Protein 8INJ (pdb70)

Secondary structure (DSSP, 8-state):
-EEEEE--SSHHHHHHHHHHHHHHHHTT-EEEEEEEHHHHHH----GGG--EEEEE--SS---HHHHHTT-HHHHHHHHHHHHHHHHHHHHHHHTTSSSPEEEEEEETT-TTHHHHHHHTT-EEEEEE-S-HHHHHHHHHHHHTS----B--TTS--B-GGGS-B-GGGGGGHHHHHHHHHGGGTTGGG-SEEEESS-GGGSHHHHHHHHTTS--EE--------S-SS---HHHHHHHHTTS-TT-EEEEE-TTT----HHHHHHHHHHHHHTT-EEEEE--GGGGGGS-TTIIIIITTTTEEEES---HHHHHTSTTEEEEEE---HHHHHHHHHHT--EEE---SBTHHHHHHIIIIII--EEE------HHHHHHHHHHHHTSHHHHHHHHHHHHHHHHHHHHHSTTSHHHHHHHHHHHHT-

Nearest PDB structures (foldseek):
  8inj-assembly1_A  TM=1.002E+00  e=2.878E-88  Catharanthus roseus
  8ind-assembly1_A  TM=9.971E-01  e=4.980E-84  Catharanthus roseus
  8inv-assembly1_A  TM=9.982E-01  e=1.248E-83  Catharanthus roseus
  8ina-assembly1_A  TM=9.983E-01  e=8.295E-83  Catharanthus roseus
  8ino-assembly1_A  TM=9.968E-01  e=2.769E-82  Catharanthus roseus

Structure (mmCIF, N/CA/C/O backbone):
data_8INJ
#
_entry.id   8INJ
#
_cell.length_a   45.718
_cell.length_b   52.210
_cell.length_c   201.480
_cell.angle_alpha   90.00
_cell.angle_beta   90.00
_cell.angle_gamma   90.00
#
_symmetry.space_group_name_H-M   'P 21 21 21'
#
loop_
_entity.id
_entity.type
_entity.pdbx_description
1 polymer Glycosyltransferase
2 non-polymer "URIDINE-5'-DIPHOSPHATE"
3 non-polymer DIGITOXIGENIN
4 non-polymer 2-AMINO-2-HYDROXYMETHYL-PROPANE-1,3-DIOL
5 water water
#
loop_
_atom_site.group_PDB
_atom_site.id
_atom_site.type_symbol
_atom_site.label_atom_id
_atom_site.label_alt_id
_atom_site.label_comp_id
_atom_site.label_asym_id
_atom_site.label_entity_id
_atom_site.label_seq_id
_atom_site.pdbx_PDB_ins_code
_atom_site.Cartn_x
_atom_site.Cartn_y
_atom_site.Cartn_z
_atom_site.occupancy
_atom_site.B_iso_or_equiv
_atom_site.auth_seq_id
_atom_site.auth_comp_id
_atom_site.auth_asym_id
_atom_site.auth_atom_id
_atom_site.pdbx_PDB_model_num
ATOM 1 N N . ILE A 1 4 ? -2.891 -1.633 60.124 1.00 39.71 13 ILE A N 1
ATOM 2 C CA . ILE A 1 4 ? -3.638 -0.534 59.523 1.00 37.72 13 ILE A CA 1
ATOM 3 C C . ILE A 1 4 ? -3.070 0.784 60.048 1.00 33.96 13 ILE A C 1
ATOM 4 O O . ILE A 1 4 ? -2.814 0.928 61.238 1.00 36.18 13 ILE A O 1
ATOM 9 N N . HIS A 1 5 ? -2.870 1.744 59.151 1.00 30.06 14 HIS A N 1
ATOM 10 C CA . HIS A 1 5 ? -2.189 2.997 59.455 1.00 29.07 14 HIS A CA 1
ATOM 11 C C . HIS A 1 5 ? -3.205 4.132 59.478 1.00 29.57 14 HIS A C 1
ATOM 12 O O . HIS A 1 5 ? -3.846 4.430 58.463 1.00 25.79 14 HIS A O 1
ATOM 19 N N . ILE A 1 6 ? -3.335 4.773 60.633 1.00 25.51 15 ILE A N 1
ATOM 20 C CA . ILE A 1 6 ? -4.253 5.876 60.853 1.00 24.18 15 ILE A CA 1
ATOM 21 C C . ILE A 1 6 ? -3.441 7.159 60.938 1.00 24.74 15 ILE A C 1
ATOM 22 O O . ILE A 1 6 ? -2.434 7.218 61.656 1.00 26.01 15 ILE A O 1
ATOM 27 N N . LEU A 1 7 ? -3.883 8.183 60.225 1.00 22.09 16 LEU A N 1
ATOM 28 C CA . LEU A 1 7 ? -3.344 9.530 60.338 1.00 23.34 16 LEU A CA 1
ATOM 29 C C . LEU A 1 7 ? -4.286 10.376 61.177 1.00 23.89 16 LEU A C 1
ATOM 30 O O . LEU A 1 7 ? -5.508 10.261 61.059 1.00 24.82 16 LEU A O 1
ATOM 35 N N . ALA A 1 8 ? -3.719 11.242 62.015 1.00 22.80 17 ALA A N 1
ATOM 36 C CA . ALA A 1 8 ? -4.519 12.067 62.906 1.00 22.53 17 ALA A CA 1
ATOM 37 C C . ALA A 1 8 ? -4.047 13.507 62.835 1.00 21.01 17 ALA A C 1
ATOM 38 O O . ALA A 1 8 ? -2.844 13.777 62.944 1.00 23.86 17 ALA A O 1
ATOM 40 N N . PHE A 1 9 ? -4.990 14.430 62.658 1.00 21.15 18 PHE A N 1
ATOM 41 C CA . PHE A 1 9 ? -4.667 15.836 62.419 1.00 20.66 18 PHE A CA 1
ATOM 42 C C . PHE A 1 9 ? -5.555 16.721 63.283 1.00 21.59 18 PHE A C 1
ATOM 43 O O . PHE A 1 9 ? -6.657 17.102 62.883 1.00 21.52 18 PHE A O 1
ATOM 51 N N . PRO A 1 10 ? -5.103 17.054 64.490 1.00 21.10 19 PRO A N 1
ATOM 52 C CA . PRO A 1 10 ? -5.860 17.986 65.332 1.00 22.60 19 PRO A CA 1
ATOM 53 C C . PRO A 1 10 ? -5.659 19.434 64.902 1.00 23.85 19 PRO A C 1
ATOM 54 O O . PRO A 1 10 ? -4.659 19.800 64.281 1.00 24.40 19 PRO A O 1
ATOM 58 N N . PHE A 1 11 ? -6.633 20.271 65.268 1.00 22.27 20 PHE A N 1
ATOM 59 C CA . PHE A 1 11 ? -6.395 21.707 65.227 1.00 23.98 20 PHE A CA 1
ATOM 60 C C . PHE A 1 11 ? -5.238 22.039 66.171 1.00 24.98 20 PHE A C 1
ATOM 61 O O . PHE A 1 11 ? -5.110 21.415 67.229 1.00 25.06 20 PHE A O 1
ATOM 69 N N . PRO A 1 12 ? -4.358 22.987 65.814 1.00 26.96 21 PRO A N 1
ATOM 70 C CA . PRO A 1 12 ? -3.141 23.273 66.617 1.00 25.59 21 PRO A CA 1
ATOM 71 C C . PRO A 1 12 ? -3.414 24.062 67.895 1.00 27.28 21 PRO A C 1
ATOM 72 O O . PRO A 1 12 ? -3.009 25.214 68.071 1.00 27.41 21 PRO A O 1
ATOM 76 N N . ALA A 1 13 ? -4.143 23.431 68.812 1.00 26.35 22 ALA A N 1
ATOM 77 C CA . ALA A 1 13 ? -4.360 23.982 70.146 1.00 25.66 22 ALA A CA 1
ATOM 78 C C . ALA A 1 13 ? -4.516 22.805 71.099 1.00 26.07 22 ALA A C 1
ATOM 79 O O . ALA A 1 13 ? -4.966 21.734 70.692 1.00 24.17 22 ALA A O 1
ATOM 81 N N . LYS A 1 14 ? -4.137 23.001 72.376 1.00 26.68 23 LYS A N 1
ATOM 82 C CA . LYS A 1 14 ? -4.024 21.861 73.291 1.00 26.45 23 LYS A CA 1
ATOM 83 C C . LYS A 1 14 ? -5.360 21.165 73.537 1.00 24.87 23 LYS A C 1
ATOM 84 O O . LYS A 1 14 ? -5.403 19.936 73.681 1.00 24.00 23 LYS A O 1
ATOM 90 N N . GLY A 1 15 ? -6.462 21.919 73.614 1.00 23.60 24 GLY A N 1
ATOM 91 C CA . GLY A 1 15 ? -7.765 21.301 73.796 1.00 24.25 24 GLY A CA 1
ATOM 92 C C . GLY A 1 15 ? -8.269 20.533 72.585 1.00 24.91 24 GLY A C 1
ATOM 93 O O . GLY A 1 15 ? -9.300 19.859 72.672 1.00 23.64 24 GLY A O 1
ATOM 94 N N . HIS A 1 16 ? -7.570 20.627 71.467 1.00 23.93 25 HIS A N 1
ATOM 95 C CA . HIS A 1 16 ? -7.859 19.811 70.299 1.00 23.15 25 HIS A CA 1
ATOM 96 C C . HIS A 1 16 ? -6.851 18.687 70.119 1.00 21.67 25 HIS A C 1
ATOM 97 O O . HIS A 1 16 ? -7.231 17.563 69.778 1.00 23.61 25 HIS A O 1
ATOM 104 N N . ILE A 1 17 ? -5.579 18.965 70.404 1.00 21.78 26 ILE A N 1
ATOM 105 C CA . ILE A 1 17 ? -4.543 17.938 70.364 1.00 22.36 26 ILE A CA 1
ATOM 106 C C . ILE A 1 17 ? -4.813 16.851 71.397 1.00 22.06 26 ILE A C 1
ATOM 107 O O . ILE A 1 17 ? -4.803 15.649 71.088 1.00 22.29 26 ILE A O 1
ATOM 112 N N . ASN A 1 18 ? -5.010 17.238 72.657 1.00 21.38 27 ASN A N 1
ATOM 113 C CA . ASN A 1 18 ? -5.045 16.227 73.702 1.00 22.69 27 ASN A CA 1
ATOM 114 C C . ASN A 1 18 ? -6.141 15.175 73.520 1.00 22.09 27 ASN A C 1
ATOM 115 O O . ASN A 1 18 ? -5.833 13.983 73.613 1.00 22.98 27 ASN A O 1
ATOM 120 N N . PRO A 1 19 ? -7.413 15.528 73.300 1.00 22.64 28 PRO A N 1
ATOM 121 C CA . PRO A 1 19 ? -8.419 14.454 73.181 1.00 23.26 28 PRO A CA 1
ATOM 122 C C . PRO A 1 19 ? -8.179 13.556 71.978 1.00 22.32 28 PRO A C 1
ATOM 123 O O . PRO A 1 19 ? -8.486 12.357 72.034 1.00 22.06 28 PRO A O 1
ATOM 127 N N . LEU A 1 20 ? -7.627 14.099 70.894 1.00 22.57 29 LEU A N 1
ATOM 128 C CA . LEU A 1 20 ? -7.286 13.238 69.757 1.00 22.98 29 LEU A CA 1
ATOM 129 C C . LEU A 1 20 ? -6.087 12.349 70.095 1.00 23.06 29 LEU A C 1
ATOM 130 O O . LEU A 1 20 ? -6.084 11.154 69.774 1.00 24.12 29 LEU A O 1
ATOM 135 N N . LEU A 1 21 ? -5.100 12.889 70.823 1.00 22.93 30 LEU A N 1
ATOM 136 C CA . LEU A 1 21 ? -3.975 12.072 71.273 1.00 24.79 30 LEU A CA 1
ATOM 137 C C . LEU A 1 21 ? -4.467 10.888 72.097 1.00 25.02 30 LEU A C 1
ATOM 138 O O . LEU A 1 21 ? -4.030 9.752 71.896 1.00 24.90 30 LEU A O 1
ATOM 143 N N . HIS A 1 22 ? -5.395 11.139 73.031 1.00 24.51 31 HIS A N 1
ATOM 144 C CA . HIS A 1 22 ? -5.909 10.044 73.857 1.00 25.65 31 HIS A CA 1
ATOM 145 C C . HIS A 1 22 ? -6.615 8.985 73.011 1.00 26.00 31 HIS A C 1
ATOM 146 O O . HIS A 1 22 ? -6.457 7.783 73.260 1.00 25.82 31 HIS A O 1
ATOM 153 N N . LEU A 1 23 ? -7.399 9.411 72.008 1.00 23.86 32 LEU A N 1
ATOM 154 C CA . LEU A 1 23 ? -8.013 8.451 71.090 1.00 25.48 32 LEU A CA 1
ATOM 155 C C . LEU A 1 23 ? -6.956 7.658 70.334 1.00 25.32 32 LEU A C 1
ATOM 156 O O . LEU A 1 23 ? -7.062 6.431 70.204 1.00 25.96 32 LEU A O 1
ATOM 161 N N . CYS A 1 24 ? -5.931 8.348 69.824 1.00 25.34 33 CYS A N 1
ATOM 162 C CA . CYS A 1 24 ? -4.816 7.673 69.163 1.00 26.79 33 CYS A CA 1
ATOM 163 C C . CYS A 1 24 ? -4.148 6.649 70.071 1.00 28.98 33 CYS A C 1
ATOM 164 O O . CYS A 1 24 ? -3.774 5.561 69.616 1.00 27.32 33 CYS A O 1
ATOM 167 N N . ASN A 1 25 ? -3.956 6.989 71.350 1.00 27.63 34 ASN A N 1
ATOM 168 C CA . ASN A 1 25 ? -3.356 6.022 72.274 1.00 29.51 34 ASN A CA 1
ATOM 169 C C . ASN A 1 25 ? -4.244 4.788 72.443 1.00 30.86 34 ASN A C 1
ATOM 170 O O . ASN A 1 25 ? -3.737 3.664 72.556 1.00 31.75 34 ASN A O 1
ATOM 175 N N . ARG A 1 26 ? -5.569 4.975 72.484 1.00 28.04 35 ARG A N 1
ATOM 176 C CA . ARG A 1 26 ? -6.483 3.835 72.535 1.00 29.23 35 ARG A CA 1
ATOM 177 C C . ARG A 1 26 ? -6.362 2.984 71.278 1.00 32.83 35 ARG A C 1
ATOM 178 O O . ARG A 1 26 ? -6.316 1.748 71.343 1.00 32.11 35 ARG A O 1
ATOM 186 N N . LEU A 1 27 ? -6.302 3.637 70.118 1.00 30.12 36 LEU A N 1
ATOM 187 C CA . LEU A 1 27 ? -6.250 2.891 68.866 1.00 31.80 36 LEU A CA 1
ATOM 188 C C . LEU A 1 27 ? -4.926 2.157 68.713 1.00 30.49 36 LEU A C 1
ATOM 189 O O . LEU A 1 27 ? -4.889 1.040 68.180 1.00 33.14 36 LEU A O 1
ATOM 194 N N . ALA A 1 28 ? -3.828 2.768 69.165 1.00 28.97 37 ALA A N 1
ATOM 195 C CA . ALA A 1 28 ? -2.535 2.098 69.090 1.00 31.77 37 ALA A CA 1
ATOM 196 C C . ALA A 1 28 ? -2.518 0.863 69.969 1.00 34.68 37 ALA A C 1
ATOM 197 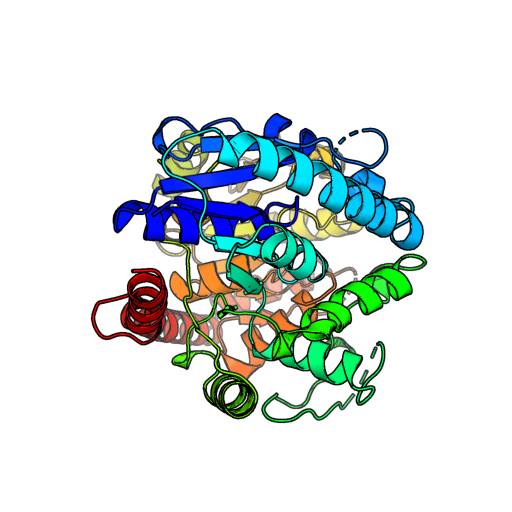O O . ALA A 1 28 ? -1.899 -0.145 69.613 1.00 33.84 37 ALA A O 1
ATOM 199 N N . SER A 1 29 ? -3.212 0.922 71.109 1.00 35.38 38 SER A N 1
ATOM 200 C CA . SER A 1 29 ? -3.320 -0.235 71.995 1.00 36.72 38 SER A CA 1
ATOM 201 C C . SER A 1 29 ? -4.037 -1.396 71.328 1.00 37.48 38 SER A C 1
ATOM 202 O O . SER A 1 29 ? -3.825 -2.552 71.711 1.00 41.56 38 SER A O 1
ATOM 205 N N . LYS A 1 30 ? -4.893 -1.119 70.347 1.00 36.22 39 LYS A N 1
ATOM 206 C CA . LYS A 1 30 ? -5.586 -2.167 69.610 1.00 38.98 39 LYS A CA 1
ATOM 207 C C . LYS A 1 30 ? -4.820 -2.637 68.381 1.00 40.56 39 LYS A C 1
ATOM 208 O O . LYS A 1 30 ? -5.341 -3.468 67.628 1.00 42.98 39 LYS A O 1
ATOM 214 N N . GLY A 1 31 ? -3.607 -2.130 68.157 1.00 37.55 40 GLY A N 1
ATOM 215 C CA . GLY A 1 31 ? -2.759 -2.616 67.081 1.00 37.83 40 GLY A CA 1
ATOM 216 C C . GLY A 1 31 ? -2.593 -1.683 65.897 1.00 36.71 40 GLY A C 1
ATOM 217 O O . GLY A 1 31 ? -1.816 -2.007 64.991 1.00 38.32 40 GLY A O 1
ATOM 218 N N . PHE A 1 32 ? -3.278 -0.545 65.868 1.00 35.18 41 PHE A N 1
ATOM 219 C CA . PHE A 1 32 ? -3.155 0.376 64.745 1.00 33.97 41 PHE A CA 1
ATOM 220 C C . PHE A 1 32 ? -1.835 1.144 64.795 1.00 33.67 41 PHE A C 1
ATOM 221 O O . PHE A 1 32 ? -1.315 1.466 65.864 1.00 31.61 41 PHE A O 1
ATOM 229 N N . LYS A 1 33 ? -1.282 1.440 63.614 1.00 31.71 42 LYS A N 1
ATOM 230 C CA . LYS A 1 33 ? -0.161 2.367 63.516 1.00 29.78 42 LYS A CA 1
ATOM 231 C C . LYS A 1 33 ? -0.716 3.778 63.422 1.00 29.09 42 LYS A C 1
ATOM 232 O O . LYS A 1 33 ? -1.676 4.021 62.687 1.00 29.55 42 LYS A O 1
ATOM 238 N N . ILE A 1 34 ? -0.128 4.706 64.177 1.00 29.10 43 ILE A N 1
ATOM 239 C CA . ILE A 1 34 ? -0.622 6.080 64.246 1.00 28.81 43 ILE A CA 1
ATOM 240 C C . ILE A 1 34 ? 0.480 7.032 63.809 1.00 29.70 43 ILE A C 1
ATOM 241 O O . ILE A 1 34 ? 1.625 6.913 64.262 1.00 30.39 43 ILE A O 1
ATOM 246 N N . THR A 1 35 ? 0.131 7.990 62.950 1.00 25.20 44 THR A N 1
ATOM 247 C CA . THR A 1 35 ? 0.980 9.129 62.640 1.00 26.05 44 THR A CA 1
ATOM 248 C C . THR A 1 35 ? 0.207 10.381 63.017 1.00 28.10 44 THR A C 1
ATOM 249 O O . THR A 1 35 ? -0.911 10.589 62.539 1.00 25.22 44 THR A O 1
ATOM 253 N N . LEU A 1 36 ? 0.773 11.182 63.914 1.00 27.85 45 LEU A N 1
ATOM 254 C CA . LEU A 1 36 ? 0.131 12.402 64.373 1.00 26.50 45 LEU A CA 1
ATOM 255 C C . LEU A 1 36 ? 0.725 13.566 63.589 1.00 29.15 45 LEU A C 1
ATOM 256 O O . LEU A 1 36 ? 1.948 13.717 63.536 1.00 29.84 45 LEU A O 1
ATOM 261 N N . ILE A 1 37 ? -0.131 14.365 62.954 1.00 26.26 46 ILE A N 1
ATOM 262 C CA . ILE A 1 37 ? 0.303 15.501 62.143 1.00 26.62 46 ILE A CA 1
ATOM 263 C C . ILE A 1 37 ? 0.202 16.767 62.989 1.00 27.01 46 ILE A C 1
ATOM 264 O O . ILE A 1 37 ? -0.893 17.140 63.412 1.00 25.92 46 ILE A O 1
ATOM 269 N N . THR A 1 38 ? 1.338 17.442 63.206 1.00 29.96 47 THR A N 1
ATOM 270 C CA . THR A 1 38 ? 1.418 18.641 64.039 1.00 30.21 47 THR A CA 1
ATOM 271 C C . THR A 1 38 ? 2.053 19.792 63.270 1.00 31.50 47 THR A C 1
ATOM 272 O O . THR A 1 38 ? 2.883 19.580 62.381 1.00 33.75 47 THR A O 1
ATOM 276 N N . THR A 1 39 ? 1.682 21.022 63.628 1.00 29.77 48 THR A N 1
ATOM 277 C CA . THR A 1 39 ? 2.381 22.174 63.074 1.00 31.79 48 THR A CA 1
ATOM 278 C C . THR A 1 39 ? 3.760 22.322 63.718 1.00 34.02 48 THR A C 1
ATOM 279 O O . THR A 1 39 ? 4.028 21.796 64.804 1.00 33.92 48 THR A O 1
ATOM 283 N N . VAL A 1 40 ? 4.641 23.053 63.024 1.00 31.63 49 VAL A N 1
ATOM 284 C CA . VAL A 1 40 ? 5.931 23.441 63.599 1.00 36.54 49 VAL A CA 1
ATOM 285 C C . VAL A 1 40 ? 5.734 24.113 64.952 1.00 36.91 49 VAL A C 1
ATOM 286 O O . VAL A 1 40 ? 6.470 23.843 65.907 1.00 35.93 49 VAL A O 1
ATOM 290 N N . SER A 1 41 ? 4.733 24.999 65.051 1.00 34.55 50 SER A N 1
ATOM 291 C CA . SER A 1 41 ? 4.484 25.722 66.295 1.00 36.62 50 SER A CA 1
ATOM 292 C C . SER A 1 41 ? 4.152 24.766 67.433 1.00 35.25 50 SER A C 1
ATOM 293 O O . SER A 1 41 ? 4.667 24.913 68.550 1.00 36.32 50 SER A O 1
ATOM 296 N N . THR A 1 42 ? 3.284 23.785 67.172 1.00 33.59 51 THR A N 1
ATOM 297 C CA . THR A 1 42 ? 2.959 22.785 68.182 1.00 32.52 51 THR A CA 1
ATOM 298 C C . THR A 1 42 ? 4.190 21.976 68.571 1.00 35.15 51 THR A C 1
ATOM 299 O O . THR A 1 42 ? 4.432 21.735 69.761 1.00 32.30 51 THR A O 1
ATOM 303 N N . LEU A 1 43 ? 4.983 21.546 67.579 1.00 32.91 52 LEU A N 1
ATOM 304 C CA . LEU A 1 43 ? 6.135 20.703 67.879 1.00 34.30 52 LEU A CA 1
ATOM 305 C C . LEU A 1 43 ? 7.135 21.416 68.782 1.00 33.69 52 LEU A C 1
ATOM 306 O O . LEU A 1 43 ? 7.839 20.765 69.564 1.00 33.62 52 LEU A O 1
ATOM 311 N N . LYS A 1 44 ? 7.217 22.744 68.690 1.00 32.42 53 LYS A N 1
ATOM 312 C CA . LYS A 1 44 ? 8.131 23.482 69.553 1.00 35.57 53 LYS A CA 1
ATOM 313 C C . LYS A 1 44 ? 7.798 23.289 71.028 1.00 33.84 53 LYS A C 1
ATOM 314 O O . LYS A 1 44 ? 8.696 23.378 71.876 1.00 34.95 53 LYS A O 1
ATOM 320 N N . SER A 1 45 ? 6.526 23.044 71.355 1.00 33.36 54 SER A N 1
ATOM 321 C CA . SER A 1 45 ? 6.097 22.841 72.740 1.00 34.73 54 SER A CA 1
ATOM 322 C C . SER A 1 45 ? 6.149 21.385 73.182 1.00 35.00 54 SER A C 1
ATOM 323 O O . SER A 1 45 ? 5.997 21.111 74.382 1.00 33.32 54 SER A O 1
ATOM 326 N N . VAL A 1 46 ? 6.300 20.451 72.243 1.00 31.16 55 VAL A N 1
ATOM 327 C CA . VAL A 1 46 ? 6.326 19.026 72.554 1.00 31.57 55 VAL A CA 1
ATOM 328 C C . VAL A 1 46 ? 7.650 18.690 73.225 1.00 35.82 55 VAL A C 1
ATOM 329 O O . VAL A 1 46 ? 8.727 18.960 72.679 1.00 35.48 55 VAL A O 1
ATOM 333 N N . LYS A 1 47 ? 7.578 18.102 74.417 1.00 33.37 56 LYS A N 1
ATOM 334 C CA . LYS A 1 47 ? 8.752 17.749 75.205 1.00 35.13 56 LYS A CA 1
ATOM 335 C C . LYS A 1 47 ? 8.937 16.255 75.385 1.00 34.39 56 LYS A C 1
ATOM 336 O O . LYS A 1 47 ? 10.073 15.808 75.545 1.00 34.53 56 LYS A O 1
ATOM 342 N N . THR A 1 48 ? 7.850 15.476 75.374 1.00 35.01 57 THR A N 1
ATOM 343 C CA . THR A 1 48 ? 7.902 14.026 75.546 1.00 39.30 57 THR A CA 1
ATOM 344 C C . THR A 1 48 ? 7.040 13.354 74.485 1.00 37.54 57 THR A C 1
ATOM 345 O O . THR A 1 48 ? 5.845 13.652 74.374 1.00 39.81 57 THR A O 1
ATOM 349 N N . SER A 1 49 ? 7.620 12.418 73.744 1.00 38.27 58 SER A N 1
ATOM 350 C CA . SER A 1 49 ? 6.831 11.708 72.741 1.00 41.75 58 SER A CA 1
ATOM 351 C C . SER A 1 49 ? 7.356 10.298 72.501 1.00 42.43 58 SER A C 1
ATOM 352 O O . SER A 1 49 ? 6.640 9.459 71.945 1.00 44.92 58 SER A O 1
ATOM 355 N N . LYS A 1 50 ? 8.597 10.025 72.913 1.00 41.43 59 LYS A N 1
ATOM 356 C CA . LYS A 1 50 ? 9.209 8.732 72.616 1.00 43.46 59 LYS A CA 1
ATOM 357 C C . LYS A 1 50 ? 8.370 7.568 73.142 1.00 46.61 59 LYS A C 1
ATOM 358 O O . LYS A 1 50 ? 8.191 6.560 72.445 1.00 46.97 59 LYS A O 1
ATOM 364 N N . ALA A 1 51 ? 7.842 7.692 74.363 1.00 43.71 60 ALA A N 1
ATOM 365 C CA . ALA A 1 51 ? 7.104 6.595 74.978 1.00 47.02 60 ALA A CA 1
ATOM 366 C C . ALA A 1 51 ? 5.797 6.294 74.258 1.00 48.11 60 ALA A C 1
ATOM 367 O O . ALA A 1 51 ? 5.274 5.182 74.390 1.00 46.81 60 ALA A O 1
ATOM 369 N N . ASN A 1 52 ? 5.271 7.260 73.500 1.00 45.65 61 ASN A N 1
ATOM 370 C CA . ASN A 1 52 ? 4.002 7.084 72.805 1.00 44.75 61 ASN A CA 1
ATOM 371 C C . ASN A 1 52 ? 4.094 6.030 71.713 1.00 45.30 61 ASN A C 1
ATOM 372 O O . ASN A 1 52 ? 3.094 5.379 71.391 1.00 43.76 61 ASN A O 1
ATOM 377 N N . GLY A 1 53 ? 5.262 5.885 71.095 1.00 43.49 62 GLY A N 1
ATOM 378 C CA . GLY A 1 53 ? 5.370 5.055 69.917 1.00 45.59 62 GLY A CA 1
ATOM 379 C C . GLY A 1 53 ? 4.660 5.593 68.695 1.00 46.02 62 GLY A C 1
ATOM 380 O O . GLY A 1 53 ? 4.770 4.990 67.617 1.00 51.43 62 GLY A O 1
ATOM 381 N N . ILE A 1 54 ? 3.946 6.708 68.814 1.00 45.06 63 ILE A N 1
ATOM 382 C CA . ILE A 1 54 ? 3.288 7.328 67.666 1.00 42.05 63 ILE A CA 1
ATOM 383 C C . ILE A 1 54 ? 4.308 8.125 66.859 1.00 42.02 63 ILE A C 1
ATOM 384 O O . ILE A 1 54 ? 5.159 8.826 67.422 1.00 46.73 63 ILE A O 1
ATOM 389 N N . ASP A 1 55 ? 4.248 8.006 65.534 1.00 37.20 64 ASP A N 1
ATOM 390 C CA . ASP A 1 55 ? 5.058 8.858 64.673 1.00 37.30 64 ASP A CA 1
ATOM 391 C C . ASP A 1 55 ? 4.503 10.276 64.704 1.00 34.85 64 ASP A C 1
ATOM 392 O O . ASP A 1 55 ? 3.289 10.472 64.618 1.00 37.55 64 ASP A O 1
ATOM 397 N N . ILE A 1 56 ? 5.379 11.264 64.849 1.00 33.03 65 ILE A N 1
ATOM 398 C CA . ILE A 1 56 ? 4.991 12.667 64.755 1.00 33.53 65 ILE A CA 1
ATOM 399 C C . ILE A 1 56 ? 5.587 13.235 63.476 1.00 36.61 65 ILE A C 1
ATOM 400 O O . ILE A 1 56 ? 6.807 13.168 63.268 1.00 37.27 65 ILE A O 1
ATOM 405 N N . GLU A 1 57 ? 4.733 13.787 62.613 1.00 34.34 66 GLU A N 1
ATOM 406 C CA . GLU A 1 57 ? 5.164 14.448 61.386 1.00 36.57 66 GLU A CA 1
ATOM 407 C C . GLU A 1 57 ? 4.705 15.893 61.407 1.00 33.73 66 GLU A C 1
ATOM 408 O O . GLU A 1 57 ? 3.533 16.163 61.676 1.00 32.62 66 GLU A O 1
ATOM 414 N N . SER A 1 58 ? 5.613 16.816 61.120 1.00 33.62 67 SER A N 1
ATOM 415 C CA . SER A 1 58 ? 5.275 18.226 61.201 1.00 34.23 67 SER A CA 1
ATOM 416 C C . SER A 1 58 ? 5.035 18.841 59.827 1.00 36.17 67 SER A C 1
ATOM 417 O O . SER A 1 58 ? 5.633 18.445 58.818 1.00 36.98 67 SER A O 1
ATOM 420 N N . ILE A 1 59 ? 4.140 19.817 59.808 1.00 34.28 68 ILE A N 1
ATOM 421 C CA . ILE A 1 59 ? 3.850 20.635 58.632 1.00 34.60 68 ILE A CA 1
ATOM 422 C C . ILE A 1 59 ? 4.128 22.078 59.002 1.00 35.19 68 ILE A C 1
ATOM 423 O O . ILE A 1 59 ? 4.134 22.440 60.197 1.00 36.15 68 ILE A O 1
ATOM 428 N N . PRO A 1 60 ? 4.357 22.945 58.018 1.00 35.25 69 PRO A N 1
ATOM 429 C CA . PRO A 1 60 ? 4.517 24.371 58.318 1.00 36.02 69 PRO A CA 1
ATOM 430 C C . PRO A 1 60 ? 3.298 24.938 59.027 1.00 36.25 69 PRO A C 1
ATOM 431 O O . PRO A 1 60 ? 2.190 24.396 58.972 1.00 36.16 69 PRO A O 1
ATOM 435 N N . ASP A 1 61 ? 3.525 26.040 59.740 1.00 37.34 70 ASP A N 1
ATOM 436 C CA . ASP A 1 61 ? 2.415 26.727 60.386 1.00 38.44 70 ASP A CA 1
ATOM 437 C C . ASP A 1 61 ? 1.421 27.225 59.347 1.00 39.16 70 ASP A C 1
ATOM 438 O O . ASP A 1 61 ? 0.203 27.109 59.530 1.00 36.61 70 ASP A O 1
ATOM 443 N N . GLY A 1 62 ? 1.928 27.760 58.231 1.00 39.66 71 GLY A N 1
ATOM 444 C CA . GLY A 1 62 ? 1.088 28.264 57.173 1.00 39.49 71 GLY A CA 1
ATOM 445 C C . GLY A 1 62 ? 0.621 29.689 57.341 1.00 43.35 71 GLY A C 1
ATOM 446 O O . GLY A 1 62 ? -0.007 30.227 56.421 1.00 44.10 71 GLY A O 1
ATOM 447 N N . ILE A 1 63 ? 0.881 30.306 58.491 1.00 44.36 72 ILE A N 1
ATOM 448 C CA . ILE A 1 63 ? 0.636 31.729 58.712 1.00 46.07 72 ILE A CA 1
ATOM 449 C C . ILE A 1 63 ? 1.937 32.318 59.254 1.00 49.63 72 ILE A C 1
ATOM 450 O O . ILE A 1 63 ? 2.873 31.554 59.539 1.00 48.97 72 ILE A O 1
ATOM 455 N N . PRO A 1 64 ? 2.075 33.642 59.379 1.00 51.01 73 PRO A N 1
ATOM 456 C CA . PRO A 1 64 ? 3.360 34.202 59.830 1.00 55.49 73 PRO A CA 1
ATOM 457 C C . PRO A 1 64 ? 3.742 33.746 61.233 1.00 59.38 73 PRO A C 1
ATOM 458 O O . PRO A 1 64 ? 2.910 33.303 62.030 1.00 53.97 73 PRO A O 1
ATOM 462 N N . GLN A 1 65 ? 5.034 33.871 61.529 1.00 60.44 74 GLN A N 1
ATOM 463 C CA . GLN A 1 65 ? 5.558 33.526 62.848 1.00 62.65 74 GLN A CA 1
ATOM 464 C C . GLN A 1 65 ? 5.553 34.739 63.774 1.00 64.09 74 GLN A C 1
ATOM 465 O O . GLN A 1 65 ? 6.486 35.544 63.756 1.00 70.17 74 GLN A O 1
ATOM 471 N N . GLN A 1 70 ? 3.731 31.529 68.802 1.00 49.06 79 GLN A N 1
ATOM 472 C CA . GLN A 1 70 ? 2.553 30.686 68.966 1.00 51.99 79 GLN A CA 1
ATOM 473 C C . GLN A 1 70 ? 1.564 30.930 67.826 1.00 54.34 79 GLN A C 1
ATOM 474 O O . GLN A 1 70 ? 1.224 32.078 67.519 1.00 54.80 79 GLN A O 1
ATOM 480 N N . ILE A 1 71 ? 1.096 29.849 67.198 1.00 53.97 80 ILE A N 1
ATOM 481 C CA . ILE A 1 71 ? 0.322 30.017 65.974 1.00 49.18 80 ILE A CA 1
ATOM 482 C C . ILE A 1 71 ? -1.067 30.582 66.282 1.00 47.99 80 ILE A C 1
ATOM 483 O O . ILE A 1 71 ? -1.598 31.386 65.505 1.00 44.55 80 ILE A O 1
ATOM 488 N N . ILE A 1 72 ? -1.665 30.234 67.429 1.00 47.29 81 ILE A N 1
ATOM 489 C CA . ILE A 1 72 ? -2.992 30.783 67.690 1.00 44.34 81 ILE A CA 1
ATOM 490 C C . ILE A 1 72 ? -2.916 32.262 68.053 1.00 45.20 81 ILE A C 1
ATOM 491 O O . ILE A 1 72 ? -3.887 32.997 67.845 1.00 45.47 81 ILE A O 1
ATOM 496 N N . THR A 1 73 ? -1.785 32.732 68.575 1.00 49.04 82 THR A N 1
ATOM 497 C CA . THR A 1 73 ? -1.690 34.153 68.888 1.00 48.54 82 THR A CA 1
ATOM 498 C C . THR A 1 73 ? -1.465 34.997 67.643 1.00 45.77 82 THR A C 1
ATOM 499 O O . THR A 1 73 ? -1.837 36.175 67.635 1.00 45.35 82 THR A O 1
ATOM 503 N N . VAL A 1 74 ? -0.889 34.422 66.584 1.00 47.60 83 VAL A N 1
ATOM 504 C CA . VAL A 1 74 ? -0.876 35.130 65.311 1.00 46.39 83 VAL A CA 1
ATOM 505 C C . VAL A 1 74 ? -2.273 35.104 64.704 1.00 43.98 83 VAL A C 1
ATOM 506 O O . VAL A 1 74 ? -2.753 36.107 64.167 1.00 43.46 83 VAL A O 1
ATOM 510 N N . MET A 1 75 ? -2.962 33.964 64.820 1.00 43.95 84 MET A N 1
ATOM 511 C CA . MET A 1 75 ? -4.325 33.844 64.314 1.00 42.71 84 MET A CA 1
ATOM 512 C C . MET A 1 75 ? -5.265 34.854 64.956 1.00 43.33 84 MET A C 1
ATOM 513 O O . MET A 1 75 ? -6.183 35.356 64.294 1.00 41.58 84 MET A O 1
ATOM 518 N N . GLU A 1 76 ? -5.054 35.166 66.240 1.00 42.84 85 GLU A N 1
ATOM 519 C CA . GLU A 1 76 ? -5.915 36.130 66.920 1.00 43.71 85 GLU A CA 1
ATOM 520 C C . GLU A 1 76 ? -5.823 37.516 66.294 1.00 43.63 85 GLU A C 1
ATOM 521 O O . GLU A 1 76 ? -6.776 38.300 66.389 1.00 43.39 85 GLU A O 1
ATOM 523 N N . MET A 1 77 ? -4.700 37.835 65.641 1.00 44.00 86 MET A N 1
ATOM 524 C CA . MET A 1 77 ? -4.525 39.172 65.073 1.00 44.24 86 MET A CA 1
ATOM 525 C C . MET A 1 77 ? -5.526 39.461 63.958 1.00 43.85 86 MET A C 1
ATOM 526 O O . MET A 1 77 ? -5.869 40.627 63.721 1.00 44.7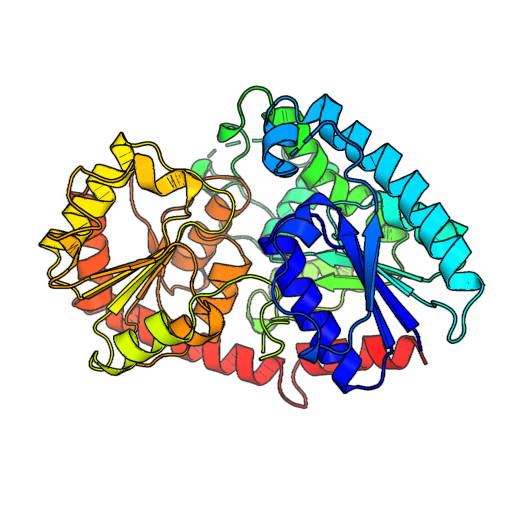4 86 MET A O 1
ATOM 531 N N . ASN A 1 78 ? -5.987 38.426 63.258 1.00 41.86 87 ASN A N 1
ATOM 532 C CA . ASN A 1 78 ? -6.909 38.561 62.135 1.00 41.96 87 ASN A CA 1
ATOM 533 C C . ASN A 1 78 ? -7.448 37.181 61.794 1.00 41.42 87 ASN A C 1
ATOM 534 O O . ASN A 1 78 ? -6.906 36.498 60.917 1.00 37.98 87 ASN A O 1
ATOM 539 N N . MET A 1 79 ? -8.496 36.757 62.501 1.00 38.64 88 MET A N 1
ATOM 540 C CA . MET A 1 79 ? -8.993 35.393 62.350 1.00 39.84 88 MET A CA 1
ATOM 541 C C . MET A 1 79 ? -9.503 35.153 60.933 1.00 38.91 88 MET A C 1
ATOM 542 O O . MET A 1 79 ? -9.231 34.111 60.324 1.00 37.54 88 MET A O 1
ATOM 547 N N . GLU A 1 80 ? -10.243 36.118 60.400 1.00 38.24 89 GLU A N 1
ATOM 548 C CA . GLU A 1 80 ? -10.750 36.051 59.038 1.00 43.08 89 GLU A CA 1
ATOM 549 C C . GLU A 1 80 ? -9.638 35.708 58.046 1.00 41.48 89 GLU A C 1
ATOM 550 O O . GLU A 1 80 ? -9.728 34.715 57.314 1.00 39.90 89 GLU A O 1
ATOM 556 N N . LEU A 1 81 ? -8.555 36.484 58.043 1.00 38.84 90 LEU A N 1
ATOM 557 C CA . LEU A 1 81 ? -7.489 36.233 57.076 1.00 37.61 90 LEU A CA 1
ATOM 558 C C . LEU A 1 81 ? -6.659 35.006 57.448 1.00 36.47 90 LEU A C 1
ATOM 559 O O . LEU A 1 81 ? -6.371 34.158 56.593 1.00 34.02 90 LEU A O 1
ATOM 564 N N . TYR A 1 82 ? -6.256 34.888 58.712 1.00 33.90 91 TYR A N 1
ATOM 565 C CA . TYR A 1 82 ? -5.241 33.897 59.055 1.00 34.45 91 TYR A CA 1
ATOM 566 C C . TYR A 1 82 ? -5.810 32.490 59.195 1.00 32.73 91 TYR A C 1
ATOM 567 O O . TYR A 1 82 ? -5.073 31.512 58.999 1.00 30.64 91 TYR A O 1
ATOM 576 N N . PHE A 1 83 ? -7.105 32.348 59.493 1.00 31.95 92 PHE A N 1
ATOM 577 C CA . PHE A 1 83 ? -7.679 31.007 59.449 1.00 33.76 92 PHE A CA 1
ATOM 578 C C . PHE A 1 83 ? -7.763 30.503 58.011 1.00 31.43 92 PHE A C 1
ATOM 579 O O . PHE A 1 83 ? -7.514 29.324 57.755 1.00 30.46 92 PHE A O 1
ATOM 587 N N . LYS A 1 84 ? -8.118 31.368 57.058 1.00 30.78 93 LYS A N 1
ATOM 588 C CA . LYS A 1 84 ? -8.072 30.932 55.658 1.00 31.76 93 LYS A CA 1
ATOM 589 C C . LYS A 1 84 ? -6.663 30.694 55.141 1.00 31.25 93 LYS A C 1
ATOM 590 O O . LYS A 1 84 ? -6.462 29.808 54.300 1.00 29.65 93 LYS A O 1
ATOM 596 N N . GLN A 1 85 ? -5.683 31.475 55.592 1.00 29.10 94 GLN A N 1
ATOM 597 C CA . GLN A 1 85 ? -4.306 31.161 55.219 1.00 30.07 94 GLN A CA 1
ATOM 598 C C . GLN A 1 85 ? -3.882 29.825 55.814 1.00 30.62 94 GLN A C 1
ATOM 599 O O . GLN A 1 85 ? -3.284 28.984 55.131 1.00 27.68 94 GLN A O 1
ATOM 605 N N . PHE A 1 86 ? -4.192 29.603 57.091 1.00 27.96 95 PHE A N 1
ATOM 606 C CA . PHE A 1 86 ? -3.912 28.306 57.695 1.00 27.18 95 PHE A CA 1
ATOM 607 C C . PHE A 1 86 ? -4.591 27.168 56.932 1.00 27.79 95 PHE A C 1
ATOM 608 O O . PHE A 1 86 ? -3.979 26.120 56.688 1.00 26.96 95 PHE A O 1
ATOM 616 N N . LYS A 1 87 ? -5.846 27.367 56.522 1.00 26.77 96 LYS A N 1
ATOM 617 C CA . LYS A 1 87 ? -6.563 26.352 55.757 1.00 27.44 96 LYS A CA 1
ATOM 618 C C . LYS A 1 87 ? -5.852 26.039 54.438 1.00 26.98 96 LYS A C 1
ATOM 619 O O . LYS A 1 87 ? -5.595 24.872 54.117 1.00 26.04 96 LYS A O 1
ATOM 625 N N . ALA A 1 88 ? -5.538 27.068 53.661 1.00 27.52 97 ALA A N 1
ATOM 626 C CA . ALA A 1 88 ? -4.913 26.826 52.356 1.00 27.01 97 ALA A CA 1
ATOM 627 C C . ALA A 1 88 ? -3.568 26.117 52.521 1.00 28.31 97 ALA A C 1
ATOM 628 O O . ALA A 1 88 ? -3.233 25.191 51.766 1.00 28.46 97 ALA A O 1
ATOM 630 N N . SER A 1 89 ? -2.782 26.536 53.508 1.00 29.43 98 SER A N 1
ATOM 631 C CA . SER A 1 89 ? -1.485 25.909 53.722 1.00 28.64 98 SER A CA 1
ATOM 632 C C . SER A 1 89 ? -1.635 24.485 54.240 1.00 29.15 98 SER A C 1
ATOM 633 O O . SER A 1 89 ? -0.896 23.586 53.812 1.00 28.11 98 SER A O 1
ATOM 636 N N . ALA A 1 90 ? -2.581 24.262 55.165 1.00 26.44 99 ALA A N 1
ATOM 637 C CA . ALA A 1 90 ? -2.823 22.915 55.678 1.00 27.11 99 ALA A CA 1
ATOM 638 C C . ALA A 1 90 ? -3.238 21.967 54.564 1.00 28.83 99 ALA A C 1
ATOM 639 O O . ALA A 1 90 ? -2.798 20.810 54.532 1.00 26.09 99 ALA A O 1
ATOM 641 N N . ILE A 1 91 ? -4.075 22.443 53.634 1.00 27.26 100 ILE A N 1
ATOM 642 C CA . ILE A 1 91 ? -4.503 21.598 52.518 1.00 27.29 100 ILE A CA 1
ATOM 643 C C . ILE A 1 91 ? -3.299 21.207 51.669 1.00 28.27 100 ILE A C 1
ATOM 644 O O . ILE A 1 91 ? -3.115 20.034 51.330 1.00 28.33 100 ILE A O 1
ATOM 649 N N . GLU A 1 92 ? -2.447 22.184 51.337 1.00 27.16 101 GLU A N 1
ATOM 650 C CA . GLU A 1 92 ? -1.275 21.915 50.508 1.00 31.37 101 GLU A CA 1
ATOM 651 C C . GLU A 1 92 ? -0.297 20.990 51.221 1.00 31.09 101 GLU A C 1
ATOM 652 O O . GLU A 1 92 ? 0.186 20.007 50.644 1.00 29.29 101 GLU A O 1
ATOM 658 N N . ASN A 1 93 ? -0.002 21.286 52.489 1.00 29.25 102 ASN A N 1
ATOM 659 C CA . ASN A 1 93 ? 1.066 20.570 53.173 1.00 30.92 102 ASN A CA 1
ATOM 660 C C . ASN A 1 93 ? 0.625 19.215 53.698 1.00 27.80 102 ASN A C 1
ATOM 661 O O . ASN A 1 93 ? 1.455 18.303 53.768 1.00 28.85 102 ASN A O 1
ATOM 666 N N . THR A 1 94 ? -0.645 19.044 54.070 1.00 25.72 103 THR A N 1
ATOM 667 C CA . THR A 1 94 ? -1.082 17.686 54.382 1.00 27.03 103 THR A CA 1
ATOM 668 C C . THR A 1 94 ? -1.144 16.833 53.122 1.00 27.48 103 THR A C 1
ATOM 669 O O . THR A 1 94 ? -0.857 15.634 53.187 1.00 27.61 103 THR A O 1
ATOM 673 N N . THR A 1 95 ? -1.460 17.430 51.967 1.00 25.68 104 THR A N 1
ATOM 674 C CA . THR A 1 95 ? -1.397 16.668 50.721 1.00 28.14 104 THR A CA 1
ATOM 675 C C . THR A 1 95 ? 0.025 16.185 50.462 1.00 27.08 104 THR A C 1
ATOM 676 O O . THR A 1 95 ? 0.254 14.998 50.190 1.00 27.85 104 THR A O 1
ATOM 680 N N . LYS A 1 96 ? 0.996 17.091 50.589 1.00 27.53 105 LYS A N 1
ATOM 681 C CA . LYS A 1 96 ? 2.398 16.739 50.374 1.00 28.73 105 LYS A CA 1
ATOM 682 C C . LYS A 1 96 ? 2.854 15.674 51.361 1.00 28.32 105 LYS A C 1
ATOM 683 O O . LYS A 1 96 ? 3.593 14.753 50.996 1.00 27.33 105 LYS A O 1
ATOM 689 N N . LEU A 1 97 ? 2.436 15.786 52.623 1.00 26.71 106 LEU A N 1
ATOM 690 C CA . LEU A 1 97 ? 2.832 14.780 53.603 1.00 26.46 106 LEU A CA 1
ATOM 691 C C . LEU A 1 97 ? 2.217 13.423 53.275 1.00 27.28 106 LEU A C 1
ATOM 692 O O . LEU A 1 97 ? 2.902 12.394 53.340 1.00 28.25 106 LEU A O 1
ATOM 697 N N . ILE A 1 98 ? 0.933 13.392 52.903 1.00 24.24 107 ILE A N 1
ATOM 698 C CA . ILE A 1 98 ? 0.319 12.102 52.588 1.00 25.30 107 ILE A CA 1
ATOM 699 C C . ILE A 1 98 ? 0.997 11.481 51.371 1.00 27.57 107 ILE A C 1
ATOM 700 O O . ILE A 1 98 ? 1.267 10.274 51.339 1.00 26.76 107 ILE A O 1
ATOM 705 N N . GLN A 1 99 ? 1.275 12.292 50.348 1.00 25.46 108 GLN A N 1
ATOM 706 C CA . GLN A 1 99 ? 2.021 11.790 49.192 1.00 27.79 108 GLN A CA 1
ATOM 707 C C . GLN A 1 99 ? 3.334 11.124 49.606 1.00 30.00 108 GLN A C 1
ATOM 708 O O . GLN A 1 99 ? 3.693 10.071 49.068 1.00 30.99 108 GLN A O 1
ATOM 714 N N . LYS A 1 100 ? 4.054 11.715 50.569 1.00 28.21 109 LYS A N 1
ATOM 715 C CA . LYS A 1 100 ? 5.279 11.111 51.106 1.00 29.53 109 LYS A CA 1
ATOM 716 C C . LYS A 1 100 ? 4.985 9.818 51.867 1.00 28.73 109 LYS A C 1
ATOM 717 O O . LYS A 1 100 ? 5.681 8.807 51.689 1.00 30.18 109 LYS A O 1
ATOM 723 N N . LEU A 1 101 ? 3.959 9.834 52.723 1.00 28.54 110 LEU A N 1
ATOM 724 C CA . LEU A 1 101 ? 3.592 8.639 53.480 1.00 28.06 110 LEU A CA 1
ATOM 725 C C . LEU A 1 101 ? 3.145 7.511 52.561 1.00 28.50 110 LEU A C 1
ATOM 726 O O . LEU A 1 101 ? 3.289 6.332 52.905 1.00 28.59 110 LEU A O 1
ATOM 731 N N . LYS A 1 102 ? 2.639 7.842 51.381 1.00 27.32 111 LYS A N 1
ATOM 732 C CA . LYS A 1 102 ? 2.303 6.793 50.428 1.00 29.41 111 LYS A CA 1
ATOM 733 C C . LYS A 1 102 ? 3.527 6.116 49.795 1.00 28.36 111 LYS A C 1
ATOM 734 O O . LYS A 1 102 ? 3.354 5.202 48.984 1.00 29.44 111 LYS A O 1
ATOM 740 N N . THR A 1 103 ? 4.756 6.509 50.124 1.00 27.96 112 THR A N 1
ATOM 741 C CA . THR A 1 103 ? 5.933 5.770 49.689 1.00 29.90 112 THR A CA 1
ATOM 742 C C . THR A 1 103 ? 6.443 4.820 50.768 1.00 30.03 112 THR A C 1
ATOM 743 O O . THR A 1 103 ? 7.495 4.200 50.588 1.00 31.90 112 THR A O 1
ATOM 747 N N . LYS A 1 104 ? 5.718 4.682 51.866 1.00 30.31 113 LYS A N 1
ATOM 748 C CA . LYS A 1 104 ? 6.147 3.875 52.996 1.00 32.00 113 LYS A CA 1
ATOM 749 C C . LYS A 1 104 ? 5.070 2.867 53.361 1.00 32.46 113 LYS A C 1
ATOM 750 O O . LYS A 1 104 ? 3.875 3.151 53.261 1.00 32.09 113 LYS A O 1
ATOM 756 N N . ASN A 1 105 ? 5.505 1.693 53.815 1.00 32.81 114 ASN A N 1
ATOM 757 C CA . ASN A 1 105 ? 4.612 0.687 54.383 1.00 29.88 114 ASN A CA 1
ATOM 758 C C . ASN A 1 105 ? 4.673 0.728 55.901 1.00 33.42 114 ASN A C 1
ATOM 759 O O . ASN A 1 105 ? 5.768 0.812 56.462 1.00 35.02 114 ASN A O 1
ATOM 764 N N . PRO A 1 106 ? 3.517 0.632 56.583 1.00 28.02 115 PRO A N 1
ATOM 765 C CA . PRO A 1 106 ? 2.183 0.441 55.995 1.00 29.76 115 PRO A CA 1
ATOM 766 C C . PRO A 1 106 ? 1.574 1.728 55.443 1.00 29.69 115 PRO A C 1
ATOM 767 O O . PRO A 1 106 ? 1.792 2.809 55.986 1.00 27.78 115 PRO A O 1
ATOM 771 N N . LEU A 1 107 ? 0.823 1.600 54.354 1.00 29.76 116 LEU A N 1
ATOM 772 C CA . LEU A 1 107 ? 0.209 2.758 53.717 1.00 30.04 116 LEU A CA 1
ATOM 773 C C . LEU A 1 107 ? -0.913 3.329 54.579 1.00 29.81 116 LEU A C 1
ATOM 774 O O . LEU A 1 107 ? -1.673 2.568 55.188 1.00 27.10 116 LEU A O 1
ATOM 779 N N . PRO A 1 108 ? -1.081 4.655 54.608 1.00 28.37 117 PRO A N 1
ATOM 780 C CA . PRO A 1 108 ? -2.192 5.233 55.375 1.00 30.53 117 PRO A CA 1
ATOM 781 C C . PRO A 1 108 ? -3.543 4.831 54.796 1.00 28.56 117 PRO A C 1
ATOM 782 O O . PRO A 1 108 ? -3.705 4.687 53.583 1.00 30.79 117 PRO A O 1
ATOM 786 N N . LYS A 1 109 ? -4.518 4.635 55.688 1.00 27.16 118 LYS A N 1
ATOM 787 C CA . LYS A 1 109 ? -5.847 4.198 55.276 1.00 28.71 118 LYS A CA 1
ATOM 788 C C . LYS A 1 109 ? -6.952 5.161 55.661 1.00 27.57 118 LYS A C 1
ATOM 789 O O . LYS A 1 109 ? -7.972 5.215 54.965 1.00 26.94 118 LYS A O 1
ATOM 795 N N . VAL A 1 110 ? -6.782 5.914 56.745 1.00 23.79 119 VAL A N 1
ATOM 796 C CA . VAL A 1 110 ? -7.820 6.802 57.245 1.00 23.44 119 VAL A CA 1
ATOM 797 C C . VAL A 1 110 ? -7.146 8.036 57.816 1.00 23.35 119 VAL A C 1
ATOM 798 O O . VAL A 1 110 ? -6.042 7.970 58.377 1.00 25.27 119 VAL A O 1
ATOM 802 N N . LEU A 1 111 ? -7.819 9.164 57.679 1.00 23.97 120 LEU A N 1
ATOM 803 C CA . LEU A 1 111 ? -7.399 10.423 58.282 1.00 23.05 120 LEU A CA 1
ATOM 804 C C . LEU A 1 111 ? -8.487 10.856 59.254 1.00 23.34 120 LEU A C 1
ATOM 805 O O . LEU A 1 111 ? -9.625 11.129 58.845 1.00 22.93 120 LEU A O 1
ATOM 810 N N . ILE A 1 112 ? -8.151 10.860 60.548 1.00 21.98 121 ILE A N 1
ATOM 811 C CA . ILE A 1 112 ? -9.006 11.436 61.582 1.00 23.57 121 ILE A CA 1
ATOM 812 C C . ILE A 1 112 ? -8.580 12.883 61.761 1.00 23.43 121 ILE A C 1
ATOM 813 O O . ILE A 1 112 ? -7.425 13.158 62.104 1.00 23.59 121 ILE A O 1
ATOM 818 N N . TYR A 1 113 ? -9.496 13.809 61.510 1.00 22.41 122 TYR A N 1
ATOM 819 C CA . TYR A 1 113 ? -9.160 15.226 61.514 1.00 21.33 122 TYR A CA 1
ATOM 820 C C . TYR A 1 113 ? -10.132 15.966 62.418 1.00 22.30 122 TYR A C 1
ATOM 821 O O . TYR A 1 113 ? -11.280 15.542 62.596 1.00 21.84 122 TYR A O 1
ATOM 830 N N . ASP A 1 114 ? -9.644 17.064 62.998 1.00 22.39 123 ASP A N 1
ATOM 831 C CA . ASP A 1 114 ? -10.474 17.927 63.847 1.00 24.84 123 ASP A CA 1
ATOM 832 C C . ASP A 1 114 ? -11.710 18.418 63.106 1.00 23.44 123 ASP A C 1
ATOM 833 O O . ASP A 1 114 ? -11.608 18.924 61.989 1.00 23.22 123 ASP A O 1
ATOM 838 N N . SER A 1 115 ? -12.881 18.313 63.753 1.00 22.77 124 SER A N 1
ATOM 839 C CA . SER A 1 115 ? -14.127 18.719 63.100 1.00 23.40 124 SER A CA 1
ATOM 840 C C . SER A 1 115 ? -14.113 20.185 62.678 1.00 23.85 124 SER A C 1
ATOM 841 O O . SER A 1 115 ? -14.851 20.554 61.755 1.00 23.55 124 SER A O 1
ATOM 844 N N . SER A 1 116 ? -13.268 21.018 63.302 1.00 22.28 125 SER A N 1
ATOM 845 C CA . SER A 1 116 ? -13.175 22.424 62.921 1.00 23.80 125 SER A CA 1
ATOM 846 C C . SER A 1 116 ? -12.447 22.639 61.592 1.00 25.27 125 SER A C 1
ATOM 847 O O . SER A 1 116 ? -12.398 23.776 61.113 1.00 26.80 125 SER A O 1
ATOM 850 N N . MET A 1 117 ? -11.874 21.594 61.002 1.00 24.62 126 MET A N 1
ATOM 851 C CA . MET A 1 117 ? -11.202 21.675 59.708 1.00 25.85 126 MET A CA 1
ATOM 852 C C . MET A 1 117 ? -11.934 20.767 58.726 1.00 26.17 126 MET A C 1
ATOM 853 O O . MET A 1 117 ? -11.363 19.793 58.214 1.00 25.55 126 MET A O 1
ATOM 858 N N . PRO A 1 118 ? -13.215 21.048 58.449 1.00 25.47 127 PRO A N 1
ATOM 859 C CA . PRO A 1 118 ? -13.993 20.110 57.628 1.00 25.70 127 PRO A CA 1
ATOM 860 C C . PRO A 1 118 ? -13.421 19.941 56.236 1.00 27.37 127 PRO A C 1
ATOM 861 O O . PRO A 1 118 ? -13.617 18.887 55.630 1.00 28.43 127 PRO A O 1
ATOM 865 N N . TRP A 1 119 ? -12.685 20.933 55.742 1.00 27.04 128 TRP A N 1
ATOM 866 C CA . TRP A 1 119 ? -12.098 20.899 54.405 1.00 29.50 128 TRP A CA 1
ATOM 867 C C . TRP A 1 119 ? -10.977 19.876 54.274 1.00 30.01 128 TRP A C 1
ATOM 868 O O . TRP A 1 119 ? -10.509 19.635 53.154 1.00 32.54 128 TRP A O 1
ATOM 879 N N . ILE A 1 120 ? -10.525 19.279 55.380 1.00 26.88 129 ILE A N 1
ATOM 880 C CA . ILE A 1 120 ? -9.562 18.191 55.291 1.00 27.57 129 ILE A CA 1
ATOM 881 C C . ILE A 1 120 ? -10.218 16.934 54.727 1.00 27.91 129 ILE A C 1
ATOM 882 O O . ILE A 1 120 ? -9.523 16.045 54.218 1.00 29.90 129 ILE A O 1
ATOM 887 N N . LEU A 1 121 ? -11.550 16.834 54.800 1.00 25.79 130 LEU A N 1
ATOM 888 C CA . LEU A 1 121 ? -12.229 15.700 54.184 1.00 26.99 130 LEU A CA 1
ATOM 889 C C . LEU A 1 121 ? -11.908 15.610 52.699 1.00 29.03 130 LEU A C 1
ATOM 890 O O . LEU A 1 121 ? -11.725 14.507 52.162 1.00 27.86 130 LEU A O 1
ATOM 895 N N . GLU A 1 122 ? -11.858 16.760 52.015 1.00 29.32 131 GLU A N 1
ATOM 896 C CA . GLU A 1 122 ? -11.535 16.757 50.589 1.00 32.65 131 GLU A CA 1
ATOM 897 C C . GLU A 1 122 ? -10.142 16.191 50.350 1.00 32.65 131 GLU A C 1
ATOM 898 O O . GLU A 1 122 ? -9.917 15.468 49.373 1.00 30.39 131 GLU A O 1
ATOM 904 N N . VAL A 1 123 ? -9.195 16.518 51.231 1.00 29.51 132 VAL A N 1
ATOM 905 C CA . VAL A 1 123 ? -7.836 15.993 51.123 1.00 28.50 132 VAL A CA 1
ATOM 906 C C . VAL A 1 123 ? -7.830 14.480 51.327 1.00 29.85 132 VAL A C 1
ATOM 907 O O . VAL A 1 123 ? -7.214 13.738 50.551 1.00 28.08 132 VAL A O 1
ATOM 911 N N . ALA A 1 124 ? -8.530 13.992 52.356 1.00 25.57 133 ALA A N 1
ATOM 912 C CA . ALA A 1 124 ? -8.589 12.547 52.581 1.00 25.75 133 ALA A CA 1
ATOM 913 C C . ALA A 1 124 ? -9.105 11.822 51.340 1.00 27.49 133 ALA A C 1
ATOM 914 O O . ALA A 1 124 ? -8.471 10.890 50.829 1.00 27.97 133 ALA A O 1
ATOM 916 N N . HIS A 1 125 ? -10.243 12.268 50.822 1.00 27.15 134 HIS A N 1
ATOM 917 C CA . HIS A 1 125 ? -10.861 11.584 49.696 1.00 29.08 134 HIS A CA 1
ATOM 918 C C . HIS A 1 125 ? -10.015 11.705 48.438 1.00 30.43 134 HIS A C 1
ATOM 919 O O . HIS A 1 125 ? -9.903 10.746 47.667 1.00 32.04 134 HIS A O 1
ATOM 926 N N . GLU A 1 126 ? -9.419 12.875 48.205 1.00 29.33 135 GLU A N 1
ATOM 927 C CA . GLU A 1 126 ? -8.548 13.025 47.031 1.00 32.45 135 GLU A CA 1
ATOM 928 C C . GLU A 1 126 ? -7.375 12.053 47.079 1.00 31.85 135 GLU A C 1
ATOM 929 O O . GLU A 1 126 ? -6.912 11.580 46.028 1.00 31.32 135 GLU A O 1
ATOM 935 N N . GLN A 1 127 ? -6.900 11.727 48.284 1.00 29.94 136 GLN A N 1
ATOM 936 C CA . GLN A 1 127 ? -5.792 10.806 48.497 1.00 31.25 136 GLN A CA 1
ATOM 937 C C . GLN A 1 127 ? -6.240 9.360 48.691 1.00 30.49 136 GLN A C 1
ATOM 938 O O . GLN A 1 127 ? -5.402 8.505 49.000 1.00 32.33 136 GLN A O 1
ATOM 944 N N . GLY A 1 128 ? -7.528 9.064 48.522 1.00 30.62 137 GLY A N 1
ATOM 945 C CA . GLY A 1 128 ? -7.991 7.691 48.631 1.00 29.73 137 GLY A CA 1
ATOM 946 C C . GLY A 1 128 ? -8.132 7.173 50.040 1.00 31.11 137 GLY A C 1
ATOM 947 O O . GLY A 1 128 ? -8.198 5.953 50.237 1.00 28.78 137 GLY A O 1
ATOM 948 N N . LEU A 1 129 ? -8.166 8.061 51.029 1.00 27.96 138 LEU A N 1
ATOM 949 C CA . LEU A 1 129 ? -8.306 7.708 52.434 1.00 26.17 138 LEU A CA 1
ATOM 950 C C . LEU A 1 129 ? -9.754 7.871 52.876 1.00 29.11 138 LEU A C 1
ATOM 951 O O . LEU A 1 129 ? -10.520 8.644 52.295 1.00 29.21 138 LEU A O 1
ATOM 956 N N . LEU A 1 130 ? -10.123 7.124 53.915 1.00 25.40 139 LEU A N 1
ATOM 957 C CA . LEU A 1 130 ? -11.374 7.386 54.605 1.00 27.31 139 LEU A CA 1
ATOM 958 C C . LEU A 1 130 ? -11.183 8.621 55.470 1.00 26.04 139 LEU A C 1
ATOM 959 O O . LEU A 1 130 ? -10.072 8.896 55.933 1.00 26.88 139 LEU A O 1
ATOM 964 N N . GLY A 1 131 ? -12.261 9.386 55.662 1.00 25.80 140 GLY A N 1
ATOM 965 C CA . GLY A 1 131 ? -12.179 10.578 56.489 1.00 24.19 140 GLY A CA 1
ATOM 966 C C . GLY A 1 131 ? -13.077 10.495 57.705 1.00 25.06 140 GLY A C 1
ATOM 967 O O . GLY A 1 131 ? -14.266 10.190 57.586 1.00 26.03 140 GLY A O 1
ATOM 968 N N . ALA A 1 132 ? -12.519 10.752 58.884 1.00 22.74 141 ALA A N 1
ATOM 969 C CA . ALA A 1 132 ? -13.282 10.724 60.131 1.00 23.51 141 ALA A CA 1
ATOM 970 C C . ALA A 1 132 ? -13.173 12.087 60.802 1.00 23.21 141 ALA A C 1
ATOM 971 O O . ALA A 1 132 ? -12.068 12.545 61.103 1.00 24.08 141 ALA A O 1
ATOM 973 N N . SER A 1 133 ? -14.316 12.741 61.018 1.00 23.46 142 SER A N 1
ATOM 974 C CA . SER A 1 133 ? -14.346 14.045 61.661 1.00 22.08 142 SER A CA 1
ATOM 975 C C . SER A 1 133 ? -14.451 13.836 63.163 1.00 22.09 142 SER A C 1
ATOM 976 O O . SER A 1 133 ? -15.337 13.107 63.618 1.00 24.12 142 SER A O 1
ATOM 979 N N . PHE A 1 134 ? -13.547 14.458 63.916 1.00 20.17 143 PHE A N 1
ATOM 980 C CA . PHE A 1 134 ? -13.455 14.262 65.368 1.00 21.62 143 PHE A CA 1
ATOM 981 C C . PHE A 1 134 ? -13.928 15.542 66.053 1.00 21.21 143 PHE A C 1
ATOM 982 O O . PHE A 1 134 ? -13.249 16.573 66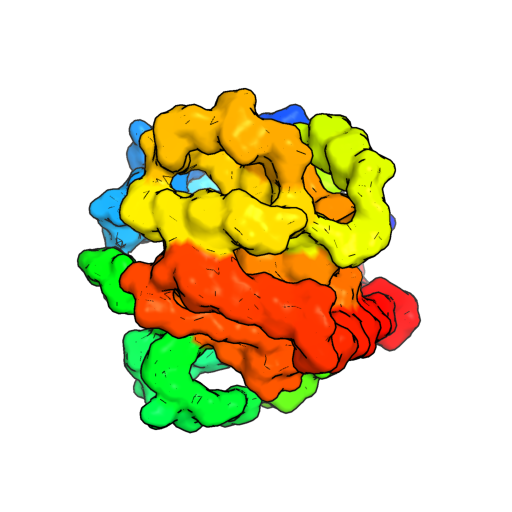.002 1.00 21.03 143 PHE A O 1
ATOM 990 N N . PHE A 1 135 ? -15.107 15.470 66.682 1.00 23.83 144 PHE A N 1
ATOM 991 C CA . PHE A 1 135 ? -15.695 16.602 67.392 1.00 21.87 144 PHE A CA 1
ATOM 992 C C . PHE A 1 135 ? -15.204 16.6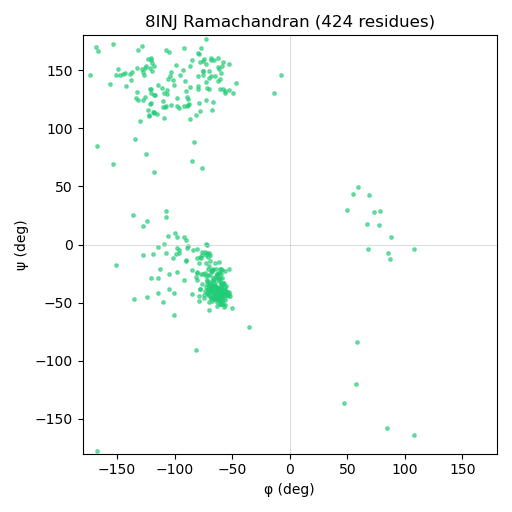12 68.836 1.00 23.86 144 PHE A C 1
ATOM 993 O O . PHE A 1 135 ? -15.333 15.611 69.546 1.00 25.66 144 PHE A O 1
ATOM 1001 N N . THR A 1 136 ? -14.635 17.737 69.249 1.00 23.79 145 THR A N 1
ATOM 1002 C CA . THR A 1 136 ? -14.043 17.901 70.573 1.00 25.69 145 THR A CA 1
ATOM 1003 C C . THR A 1 136 ? -14.965 18.637 71.542 1.00 27.29 145 THR A C 1
ATOM 1004 O O . THR A 1 136 ? -14.518 19.027 72.619 1.00 27.05 145 THR A O 1
ATOM 1008 N N . GLN A 1 137 ? -16.219 18.857 71.176 1.00 27.26 146 GLN A N 1
ATOM 1009 C CA . GLN A 1 137 ? -17.239 19.487 72.005 1.00 28.83 146 GLN A CA 1
ATOM 1010 C C . GLN A 1 137 ? -18.390 18.511 72.192 1.00 28.69 146 GLN A C 1
ATOM 1011 O O . GLN A 1 137 ? -18.527 17.561 71.416 1.00 31.50 146 GLN A O 1
ATOM 1017 N N . PRO A 1 138 ? -19.242 18.706 73.205 1.00 28.65 147 PRO A N 1
ATOM 1018 C CA . PRO A 1 138 ? -20.351 17.768 73.414 1.00 30.73 147 PRO A CA 1
ATOM 1019 C C . PRO A 1 138 ? -21.381 17.874 72.300 1.00 28.42 147 PRO A C 1
ATOM 1020 O O . PRO A 1 138 ? -21.448 18.869 71.569 1.00 28.99 147 PRO A O 1
ATOM 1024 N N . CYS A 1 139 ? -22.169 16.805 72.145 1.00 29.20 148 CYS A N 1
ATOM 1025 C CA . CYS A 1 139 ? -23.236 16.863 71.145 1.00 29.54 148 CYS A CA 1
ATOM 1026 C C . CYS A 1 139 ? -24.219 17.990 71.413 1.00 30.42 148 CYS A C 1
ATOM 1027 O O . CYS A 1 139 ? -24.741 18.576 70.461 1.00 27.27 148 CYS A O 1
ATOM 1030 N N . SER A 1 140 ? -24.474 18.327 72.688 1.00 28.75 149 SER A N 1
ATOM 1031 C CA . SER A 1 140 ? -25.428 19.397 72.977 1.00 27.59 149 SER A CA 1
ATOM 1032 C C . SER A 1 140 ? -24.959 20.725 72.405 1.00 28.83 149 SER A C 1
ATOM 1033 O O . SER A 1 140 ? -25.759 21.479 71.834 1.00 28.19 149 SER A O 1
ATOM 1036 N N . VAL A 1 141 ? -23.665 21.031 72.544 1.00 26.95 150 VAL A N 1
ATOM 1037 C CA . VAL A 1 141 ? -23.146 22.275 71.989 1.00 27.26 150 VAL A CA 1
ATOM 1038 C C . VAL A 1 141 ? -23.032 22.174 70.476 1.00 27.36 150 VAL A C 1
ATOM 1039 O O . VAL A 1 141 ? -23.386 23.111 69.749 1.00 29.22 150 VAL A O 1
ATOM 1043 N N . SER A 1 142 ? -22.528 21.044 69.983 1.00 25.50 151 SER A N 1
ATOM 1044 C CA . SER A 1 142 ? -22.401 20.857 68.538 1.00 29.18 151 SER A CA 1
ATOM 1045 C C . SER A 1 142 ? -23.738 21.044 67.835 1.00 28.83 151 SER A C 1
ATOM 1046 O O . SER A 1 142 ? -23.801 21.615 66.737 1.00 26.37 151 SER A O 1
ATOM 1049 N N . ALA A 1 143 ? -24.824 20.598 68.469 1.00 26.26 152 ALA A N 1
ATOM 1050 C CA . ALA A 1 143 ? -26.155 20.811 67.912 1.00 27.46 152 ALA A CA 1
ATOM 1051 C C . ALA A 1 143 ? -26.420 22.289 67.635 1.00 30.35 152 ALA A C 1
ATOM 1052 O O . ALA A 1 143 ? -27.043 22.630 66.630 1.00 28.98 152 ALA A O 1
ATOM 1054 N N . ILE A 1 144 ? -25.983 23.185 68.532 1.00 27.56 153 ILE A N 1
ATOM 1055 C CA . ILE A 1 144 ? -26.183 24.615 68.294 1.00 28.94 153 ILE A CA 1
ATOM 1056 C C . ILE A 1 144 ? -25.483 25.054 67.009 1.00 30.89 153 ILE A C 1
ATOM 1057 O O . ILE A 1 144 ? -26.025 25.845 66.228 1.00 32.96 153 ILE A O 1
ATOM 1062 N N . TYR A 1 145 ? -24.269 24.556 66.778 1.00 31.13 154 TYR A N 1
ATOM 1063 C CA . TYR A 1 145 ? -23.527 24.938 65.581 1.00 30.85 154 TYR A CA 1
ATOM 1064 C C . TYR A 1 145 ? -24.216 24.442 64.324 1.00 31.86 154 TYR A C 1
ATOM 1065 O O . TYR A 1 145 ? -24.188 25.116 63.291 1.00 33.79 154 TYR A O 1
ATOM 1074 N N . TYR A 1 146 ? -24.833 23.265 64.395 1.00 31.49 155 TYR A N 1
ATOM 1075 C CA . TYR A 1 146 ? -25.621 22.768 63.273 1.00 31.84 155 TYR A CA 1
ATOM 1076 C C . TYR A 1 146 ? -26.800 23.694 62.986 1.00 35.14 155 TYR A C 1
ATOM 1077 O O . TYR A 1 146 ? -27.034 24.081 61.835 1.00 35.46 155 TYR A O 1
ATOM 1086 N N . HIS A 1 147 ? -27.547 24.075 64.034 1.00 33.91 156 HIS A N 1
ATOM 1087 C CA . HIS A 1 147 ? -28.685 24.979 63.859 1.00 36.82 156 HIS A CA 1
ATOM 1088 C C . HIS A 1 147 ? -28.237 26.336 63.333 1.00 37.38 156 HIS A C 1
ATOM 1089 O O . HIS A 1 147 ? -28.989 27.019 62.631 1.00 42.09 156 HIS A O 1
ATOM 1096 N N . MET A 1 148 ? -27.010 26.725 63.663 1.00 36.83 157 MET A N 1
ATOM 1097 C CA . MET A 1 148 ? -26.404 27.949 63.157 1.00 36.96 157 MET A CA 1
ATOM 1098 C C . MET A 1 148 ? -26.179 27.853 61.648 1.00 37.12 157 MET A C 1
ATOM 1099 O O . MET A 1 148 ? -26.516 28.770 60.888 1.00 37.82 157 MET A O 1
ATOM 1104 N N . LEU A 1 149 ? -25.629 26.728 61.199 1.00 36.58 158 LEU A N 1
ATOM 1105 C CA . LEU A 1 149 ? -25.423 26.520 59.768 1.00 37.61 158 LEU A CA 1
ATOM 1106 C C . LEU A 1 149 ? -26.743 26.513 59.006 1.00 40.71 158 LEU A C 1
ATOM 1107 O O . LEU A 1 149 ? -26.845 27.095 57.913 1.00 40.35 158 LEU A O 1
ATOM 1112 N N . GLN A 1 150 ? -27.769 25.863 59.563 1.00 39.97 159 GLN A N 1
ATOM 1113 C CA . GLN A 1 150 ? -29.066 25.812 58.898 1.00 42.47 159 GLN A CA 1
ATOM 1114 C C . GLN A 1 150 ? -29.761 27.170 58.879 1.00 45.95 159 GLN A C 1
ATOM 1115 O O . GLN A 1 150 ? -30.722 27.345 58.120 1.00 47.38 159 GLN A O 1
ATOM 1121 N N . GLY A 1 151 ? -29.290 28.132 59.675 1.00 41.98 160 GLY A N 1
ATOM 1122 C CA . GLY A 1 151 ? -29.892 29.442 59.758 1.00 45.40 160 GLY A CA 1
ATOM 1123 C C . GLY A 1 151 ? -31.003 29.554 60.775 1.00 51.27 160 GLY A C 1
ATOM 1124 O O . GLY A 1 151 ? -31.675 30.596 60.829 1.00 53.12 160 GLY A O 1
ATOM 1125 N N . THR A 1 152 ? -31.226 28.509 61.572 1.00 47.94 161 THR A N 1
ATOM 1126 C CA . THR A 1 152 ? -32.265 28.521 62.593 1.00 51.40 161 THR A CA 1
ATOM 1127 C C . THR A 1 152 ? -31.935 29.488 63.725 1.00 51.37 161 THR A C 1
ATOM 1128 O O . THR A 1 152 ? -32.847 29.973 64.403 1.00 53.30 161 THR A O 1
ATOM 1132 N N . ILE A 1 153 ? -30.656 29.810 63.915 1.00 51.67 162 ILE A N 1
ATOM 1133 C CA . ILE A 1 153 ? -30.227 30.726 64.962 1.00 51.79 162 ILE A CA 1
ATOM 1134 C C . ILE A 1 153 ? -28.956 31.428 64.495 1.00 54.54 162 ILE A C 1
ATOM 1135 O O . ILE A 1 153 ? -28.141 30.858 63.760 1.00 48.25 162 ILE A O 1
ATOM 1140 N N . LYS A 1 154 ? -28.804 32.689 64.901 1.00 51.47 163 LYS A N 1
ATOM 1141 C CA . LYS A 1 154 ? -27.623 33.483 64.585 1.00 56.03 163 LYS A CA 1
ATOM 1142 C C . LYS A 1 154 ? -26.916 33.910 65.865 1.00 57.66 163 LYS A C 1
ATOM 1143 O O . LYS A 1 154 ? -27.529 34.009 66.933 1.00 59.23 163 LYS A O 1
ATOM 1149 N N . LEU A 1 155 ? -25.618 34.182 65.734 1.00 57.23 164 LEU A N 1
ATOM 1150 C CA . LEU A 1 155 ? -24.783 34.633 66.844 1.00 57.07 164 LEU A CA 1
ATOM 1151 C C . LEU A 1 155 ? -24.789 33.615 67.985 1.00 57.94 164 LEU A C 1
ATOM 1152 O O . LEU A 1 155 ? -24.227 32.519 67.861 1.00 53.95 164 LEU A O 1
ATOM 1157 N N . MET A 1 164 ? -34.543 34.432 76.116 1.00 50.71 173 MET A N 1
ATOM 1158 C CA . MET A 1 164 ? -34.692 32.980 76.229 1.00 52.36 173 MET A CA 1
ATOM 1159 C C . MET A 1 164 ? -34.671 32.302 74.851 1.00 51.18 173 MET A C 1
ATOM 1160 O O . MET A 1 164 ? -35.271 32.802 73.893 1.00 52.03 173 MET A O 1
ATOM 1165 N N . VAL A 1 165 ? -33.994 31.157 74.762 1.00 48.01 174 VAL A N 1
ATOM 1166 C CA . VAL A 1 165 ? -33.753 30.469 73.496 1.00 46.75 174 VAL A CA 1
ATOM 1167 C C . VAL A 1 165 ? -34.115 28.998 73.655 1.00 44.87 174 VAL A C 1
ATOM 1168 O O . VAL A 1 165 ? -33.581 28.313 74.539 1.00 41.24 174 VAL A O 1
ATOM 1172 N N . SER A 1 166 ? -35.010 28.514 72.801 1.00 41.62 175 SER A N 1
ATOM 1173 C CA . SER A 1 166 ? -35.402 27.113 72.768 1.00 40.87 175 SER A CA 1
ATOM 1174 C C . SER A 1 166 ? -34.793 26.448 71.544 1.00 38.50 175 SER A C 1
ATOM 1175 O O . SER A 1 166 ? -34.936 26.952 70.424 1.00 38.54 175 SER A O 1
ATOM 1178 N N . LEU A 1 167 ? -34.133 25.317 71.761 1.00 34.51 176 LEU A N 1
ATOM 1179 C CA . LEU A 1 167 ? -33.599 24.483 70.699 1.00 37.83 176 LEU A CA 1
ATOM 1180 C C . LEU A 1 167 ? -33.908 23.028 71.036 1.00 36.88 176 LEU A C 1
ATOM 1181 O O . LEU A 1 167 ? -33.958 22.670 72.218 1.00 36.23 176 LEU A O 1
ATOM 1186 N N . PRO A 1 168 ? -34.114 22.183 70.023 1.00 35.43 177 PRO A N 1
ATOM 1187 C CA . PRO A 1 168 ? -34.542 20.800 70.294 1.00 35.65 177 PRO A CA 1
ATOM 1188 C C . PRO A 1 168 ? -33.570 20.086 71.219 1.00 37.15 177 PRO A C 1
ATOM 1189 O O . PRO A 1 168 ? -32.352 20.143 71.036 1.00 37.10 177 PRO A O 1
ATOM 1193 N N . TYR A 1 169 ? -34.125 19.465 72.263 1.00 37.59 178 TYR A N 1
ATOM 1194 C CA . TYR A 1 169 ? -33.405 18.556 73.149 1.00 36.51 178 TYR A CA 1
ATOM 1195 C C . TYR A 1 169 ? -32.332 19.248 73.985 1.00 37.45 178 TYR A C 1
ATOM 1196 O O . TYR A 1 169 ? -31.459 18.582 74.545 1.00 40.07 178 TYR A O 1
ATOM 1205 N N . LEU A 1 170 ? -32.403 20.571 74.113 1.00 36.85 179 LEU A N 1
ATOM 1206 C CA . LEU A 1 170 ? -31.555 21.347 74.999 1.00 37.55 179 LEU A CA 1
ATOM 1207 C C . LEU A 1 170 ? -32.408 22.088 76.024 1.00 38.57 179 LEU A C 1
ATOM 1208 O O . LEU A 1 170 ? -33.556 22.458 75.739 1.00 36.21 179 LEU A O 1
ATOM 1213 N N . PRO A 1 171 ? -31.882 22.319 77.231 1.00 38.84 180 PRO A N 1
ATOM 1214 C CA . PRO A 1 171 ? -32.627 23.113 78.207 1.00 39.77 180 PRO A CA 1
ATOM 1215 C C . PRO A 1 171 ? -32.837 24.522 77.672 1.00 40.17 180 PRO A C 1
ATOM 1216 O O . PRO A 1 171 ? -32.082 25.002 76.817 1.00 37.24 180 PRO A O 1
ATOM 1220 N N . LEU A 1 172 ? -33.909 25.154 78.138 1.00 40.64 181 LEU A N 1
ATOM 1221 C CA . LEU A 1 172 ? -34.124 26.572 77.884 1.00 41.73 181 LEU A CA 1
ATOM 1222 C C . LEU A 1 172 ? -32.858 27.345 78.220 1.00 41.64 181 LEU A C 1
ATOM 1223 O O . LEU A 1 172 ? -32.272 27.158 79.290 1.00 38.98 181 LEU A O 1
ATOM 1228 N N . LEU A 1 173 ? -32.425 28.195 77.296 1.00 42.44 182 LEU A N 1
ATOM 1229 C CA . LEU A 1 173 ? -31.159 28.902 77.430 1.00 41.40 182 LEU A CA 1
ATOM 1230 C C . LEU A 1 173 ? -31.412 30.391 77.573 1.00 43.69 182 LEU A C 1
ATOM 1231 O O . LEU A 1 173 ? -32.262 30.955 76.878 1.00 45.35 182 LEU A O 1
ATOM 1236 N N . GLU A 1 174 ? -30.683 31.021 78.491 1.00 44.18 183 GLU A N 1
ATOM 1237 C CA . GLU A 1 174 ? -30.612 32.471 78.477 1.00 46.17 183 GLU A CA 1
ATOM 1238 C C . GLU A 1 174 ? -29.630 32.902 77.396 1.00 44.52 183 GLU A C 1
ATOM 1239 O O . GLU A 1 174 ? -28.833 32.101 76.900 1.00 41.96 183 GLU A O 1
ATOM 1245 N N . ILE A 1 175 ? -29.695 34.180 77.023 1.00 46.03 184 ILE A N 1
ATOM 1246 C CA . ILE A 1 175 ? -28.795 34.673 75.982 1.00 45.21 184 ILE A CA 1
ATOM 1247 C C . ILE A 1 175 ? -27.344 34.439 76.385 1.00 43.74 184 ILE A C 1
ATOM 1248 O O . ILE A 1 175 ? -26.522 33.982 75.574 1.00 42.83 184 ILE A O 1
ATOM 1253 N N . LYS A 1 176 ? -27.022 34.690 77.658 1.00 45.46 185 LYS A N 1
ATOM 1254 C CA . LYS A 1 176 ? -25.681 34.463 78.189 1.00 43.60 185 LYS A CA 1
ATOM 1255 C C . LYS A 1 176 ? -25.252 33.007 78.113 1.00 40.62 185 LYS A C 1
ATOM 1256 O O . LYS A 1 176 ? -24.054 32.723 78.250 1.00 38.99 185 LYS A O 1
ATOM 1262 N N . ASP A 1 177 ? -26.181 32.084 77.885 1.00 39.86 186 ASP A N 1
ATOM 1263 C CA . ASP A 1 177 ? -25.857 30.666 77.870 1.00 37.42 186 ASP A CA 1
ATOM 1264 C C . ASP A 1 177 ? -25.470 30.169 76.482 1.00 34.64 186 ASP A C 1
ATOM 1265 O O . ASP A 1 177 ? -24.952 29.059 76.367 1.00 31.06 186 ASP A O 1
ATOM 1270 N N . LEU A 1 178 ? -25.739 30.944 75.434 1.00 34.80 187 LEU A N 1
ATOM 1271 C CA . LEU A 1 178 ? -25.343 30.564 74.085 1.00 35.40 187 LEU A CA 1
ATOM 1272 C C . LEU A 1 178 ? -23.832 30.708 73.925 1.00 34.05 187 LEU A C 1
ATOM 1273 O O . LEU A 1 178 ? -23.202 31.484 74.647 1.00 33.52 187 LEU A O 1
ATOM 1278 N N . PRO A 1 179 ? -23.225 29.963 72.997 1.00 34.54 188 PRO A N 1
ATOM 1279 C CA . PRO A 1 179 ? -21.774 30.082 72.789 1.00 32.83 188 PRO A CA 1
ATOM 1280 C C . PRO A 1 179 ? -21.366 31.532 72.574 1.00 34.77 188 PRO A C 1
ATOM 1281 O O . PRO A 1 179 ? -22.002 32.272 71.819 1.00 35.99 188 PRO A O 1
ATOM 1285 N N . GLY A 1 180 ? -20.318 31.951 73.282 1.00 33.78 189 GLY A N 1
ATOM 1286 C CA . GLY A 1 180 ? -19.899 33.340 73.262 1.00 35.96 189 GLY A CA 1
ATOM 1287 C C . GLY A 1 180 ? -18.947 33.691 72.131 1.00 39.87 189 GLY A C 1
ATOM 1288 O O . GLY A 1 180 ? -17.782 33.287 72.144 1.00 36.95 189 GLY A O 1
ATOM 1289 N N . VAL A 1 181 ? -19.431 34.436 71.139 1.00 42.21 190 VAL A N 1
ATOM 1290 C CA . VAL A 1 181 ? -18.573 34.938 70.073 1.00 42.92 190 VAL A CA 1
ATOM 1291 C C . VAL A 1 181 ? -18.435 36.454 70.104 1.00 44.71 190 VAL A C 1
ATOM 1292 O O . VAL A 1 181 ? -17.442 36.975 69.571 1.00 45.15 190 VAL A O 1
ATOM 1296 N N . GLN A 1 182 ? -19.367 37.177 70.739 1.00 44.31 191 GLN A N 1
ATOM 1297 C CA . GLN A 1 182 ? -19.231 38.626 70.847 1.00 44.66 191 GLN A CA 1
ATOM 1298 C C . GLN A 1 182 ? -17.951 39.012 71.579 1.00 46.01 191 GLN A C 1
ATOM 1299 O O . GLN A 1 182 ? -17.412 40.102 71.360 1.00 46.86 191 GLN A O 1
ATOM 1301 N N . GLN A 1 183 ? -17.441 38.126 72.436 1.00 45.73 192 GLN A N 1
ATOM 1302 C CA . GLN A 1 183 ? -16.190 38.389 73.137 1.00 46.44 192 GLN A CA 1
ATOM 1303 C C . GLN A 1 183 ? -15.020 38.582 72.181 1.00 46.62 192 GLN A C 1
ATOM 1304 O O . GLN A 1 183 ? -14.016 39.193 72.561 1.00 48.22 192 GLN A O 1
ATOM 1310 N N . PHE A 1 184 ? -15.136 38.091 70.950 1.00 45.47 193 PHE A N 1
ATOM 1311 C CA . PHE A 1 184 ? -14.030 38.093 69.999 1.00 47.17 193 PHE A CA 1
ATOM 1312 C C . PHE A 1 184 ? -13.955 39.356 69.148 1.00 50.97 193 PHE A C 1
ATOM 1313 O O . PHE A 1 184 ? -13.021 39.483 68.345 1.00 52.34 193 PHE A O 1
ATOM 1321 N N . GLU A 1 185 ? -14.907 40.281 69.298 1.00 50.17 194 GLU A N 1
ATOM 1322 C CA . GLU A 1 185 ? -14.876 41.609 68.667 1.00 49.50 194 GLU A CA 1
ATOM 1323 C C . GLU A 1 185 ? -14.766 41.454 67.154 1.00 50.26 194 GLU A C 1
ATOM 1324 O O . GLU A 1 185 ? -15.677 40.867 66.541 1.00 52.23 194 GLU A O 1
ATOM 1330 N N . ASP A 1 186 ? -13.715 41.968 66.507 1.00 51.18 195 ASP A N 1
ATOM 1331 C CA . ASP A 1 186 ? -13.655 41.926 65.053 1.00 51.50 195 ASP A CA 1
ATOM 1332 C C . ASP A 1 186 ? -13.500 40.500 64.525 1.00 49.08 195 ASP A C 1
ATOM 1333 O O . ASP A 1 186 ? -13.857 40.241 63.371 1.00 47.81 195 ASP A O 1
ATOM 1338 N N . ASN A 1 187 ? -13.005 39.573 65.346 1.00 46.72 196 ASN A N 1
ATOM 1339 C CA . ASN A 1 187 ? -12.941 38.163 64.975 1.00 44.05 196 ASN A CA 1
ATOM 1340 C C . ASN A 1 187 ? -14.266 37.428 65.144 1.00 44.89 196 ASN A C 1
ATOM 1341 O O . ASN A 1 187 ? -14.335 36.243 64.804 1.00 43.00 196 ASN A O 1
ATOM 1346 N N . SER A 1 188 ? -15.308 38.082 65.663 1.00 46.30 197 SER A N 1
ATOM 1347 C CA . SER A 1 188 ? -16.528 37.362 66.021 1.00 45.11 197 SER A CA 1
ATOM 1348 C C . SER A 1 188 ? -17.181 36.713 64.805 1.00 44.85 197 SER A C 1
ATOM 1349 O O . SER A 1 188 ? -17.613 35.556 64.870 1.00 43.36 197 SER A O 1
ATOM 1352 N N . GLU A 1 189 ? -17.259 37.432 63.684 1.00 46.32 198 GLU A N 1
ATOM 1353 C CA . GLU A 1 189 ? -17.868 36.849 62.491 1.00 44.82 198 GLU A CA 1
ATOM 1354 C C . GLU A 1 189 ? -17.084 35.636 61.998 1.00 41.83 198 GLU A C 1
ATOM 1355 O O . GLU A 1 189 ? -17.676 34.614 61.632 1.00 41.14 198 GLU A O 1
ATOM 1361 N N . ALA A 1 190 ? -15.752 35.728 61.979 1.00 42.52 199 ALA A N 1
ATOM 1362 C CA . ALA A 1 190 ? -14.941 34.611 61.495 1.00 40.94 199 ALA A CA 1
ATOM 1363 C C . ALA A 1 190 ? -15.083 33.396 62.399 1.00 39.91 199 ALA A C 1
ATOM 1364 O O . ALA A 1 190 ? -15.097 32.251 61.925 1.00 37.37 199 ALA A O 1
ATOM 1366 N N . VAL A 1 191 ? -15.186 33.620 63.710 1.00 37.70 200 VAL A N 1
ATOM 1367 C CA . VAL A 1 191 ? -15.271 32.488 64.625 1.00 38.59 200 VAL A CA 1
ATOM 1368 C C . VAL A 1 191 ? -16.635 31.816 64.507 1.00 35.06 200 VAL A C 1
ATOM 1369 O O . VAL A 1 191 ? -16.733 30.585 64.502 1.00 35.05 200 VAL A O 1
ATOM 1373 N N . ALA A 1 192 ? -17.709 32.605 64.404 1.00 36.52 201 ALA A N 1
ATOM 1374 C CA . ALA A 1 192 ? -19.033 32.010 64.239 1.00 37.05 201 ALA A CA 1
ATOM 1375 C C . ALA A 1 192 ? -19.112 31.180 62.961 1.00 38.90 201 ALA A C 1
ATOM 1376 O O . ALA A 1 192 ? -19.734 30.110 62.940 1.00 37.23 201 ALA A O 1
ATOM 1378 N N . GLU A 1 193 ? -18.502 31.671 61.880 1.00 36.83 202 GLU A N 1
ATOM 1379 C CA . GLU A 1 193 ? -18.479 30.923 60.627 1.00 39.03 202 GLU A CA 1
ATOM 1380 C C . GLU A 1 193 ? -17.744 29.600 60.784 1.00 35.90 202 GLU A C 1
ATOM 1381 O O . GLU A 1 193 ? -18.206 28.557 60.304 1.00 37.75 202 GLU A O 1
ATOM 1387 N N . LEU A 1 194 ? -16.577 29.634 61.427 1.00 34.92 203 LEU A N 1
ATOM 1388 C CA . LEU A 1 194 ? -15.799 28.424 61.663 1.00 33.81 203 LEU A CA 1
ATOM 1389 C C . LEU A 1 194 ? -16.621 27.380 62.414 1.00 34.90 203 LEU A C 1
ATOM 1390 O O . LEU A 1 194 ? -16.583 26.184 62.090 1.00 29.21 203 LEU A O 1
ATOM 1395 N N . LEU A 1 195 ? -17.367 27.813 63.432 1.00 33.27 204 LEU A N 1
ATOM 1396 C CA . LEU A 1 195 ? -18.103 26.848 64.241 1.00 30.90 204 LEU A CA 1
ATOM 1397 C C . LEU A 1 195 ? -19.228 26.208 63.437 1.00 29.65 204 LEU A C 1
ATOM 1398 O O . LEU A 1 195 ? -19.396 24.982 63.453 1.00 28.19 204 LEU A O 1
ATOM 1403 N N . ALA A 1 196 ? -20.001 27.019 62.707 1.00 31.62 205 ALA A N 1
ATOM 1404 C CA . ALA A 1 196 ? -21.113 26.469 61.942 1.00 31.55 205 ALA A CA 1
ATOM 1405 C C . ALA A 1 196 ? -20.616 25.580 60.808 1.00 32.15 205 ALA A C 1
ATOM 1406 O O . ALA A 1 196 ? -21.291 24.616 60.428 1.00 31.96 205 ALA A O 1
ATOM 1408 N N . ASP A 1 197 ? -19.424 25.857 60.294 1.00 31.12 206 ASP A N 1
ATOM 1409 C CA . ASP A 1 197 ? -18.938 25.092 59.150 1.00 32.54 206 ASP A CA 1
ATOM 1410 C C . ASP A 1 197 ? -18.535 23.670 59.526 1.00 31.26 206 ASP A C 1
ATOM 1411 O O . ASP A 1 197 ? -18.290 22.851 58.631 1.00 29.08 206 ASP A O 1
ATOM 1416 N N . GLN A 1 198 ? -18.481 23.339 60.823 1.00 28.63 207 GLN A N 1
ATOM 1417 C CA . GLN A 1 198 ? -18.222 21.958 61.212 1.00 26.41 207 GLN A CA 1
ATOM 1418 C C . GLN A 1 198 ? -19.230 20.983 60.608 1.00 28.30 207 GLN A C 1
ATOM 1419 O O . GLN A 1 198 ? -18.927 19.792 60.479 1.00 27.43 207 GLN A O 1
ATOM 1425 N N . PHE A 1 199 ? -20.418 21.455 60.224 1.00 27.78 208 PHE A N 1
ATOM 1426 C CA . PHE A 1 199 ? -21.469 20.595 59.695 1.00 28.80 208 PHE A CA 1
ATOM 1427 C C . PHE A 1 199 ? -21.634 20.745 58.188 1.00 32.33 208 PHE A C 1
ATOM 1428 O O . PHE A 1 199 ? -22.554 20.154 57.603 1.00 30.54 208 PHE A O 1
ATOM 1436 N N . SER A 1 200 ? -20.737 21.491 57.548 1.00 29.30 209 SER A N 1
ATOM 1437 C CA . SER A 1 200 ? -20.922 21.881 56.153 1.00 32.25 209 SER A CA 1
ATOM 1438 C C . SER A 1 200 ? -20.834 20.705 55.181 1.00 34.88 209 SER A C 1
ATOM 1439 O O . SER A 1 200 ? -21.336 20.814 54.047 1.00 34.39 209 SER A O 1
ATOM 1442 N N . ASN A 1 201 ? -20.186 19.602 55.570 1.00 33.68 210 ASN A N 1
ATOM 1443 C CA . ASN A 1 201 ? -20.059 18.439 54.694 1.00 33.16 210 ASN A CA 1
ATOM 1444 C C . ASN A 1 201 ? -20.330 17.138 55.448 1.00 32.36 210 ASN A C 1
ATOM 1445 O O . ASN A 1 201 ? -19.856 16.068 55.039 1.00 32.29 210 ASN A O 1
ATOM 1450 N N . ILE A 1 202 ? -21.112 17.210 56.534 1.00 33.68 211 ILE A N 1
ATOM 1451 C CA . ILE A 1 202 ? -21.287 16.066 57.427 1.00 34.63 211 ILE A CA 1
ATOM 1452 C C . ILE A 1 202 ? -21.864 14.863 56.691 1.00 34.82 211 ILE A C 1
ATOM 1453 O O . ILE A 1 202 ? -21.584 13.716 57.055 1.00 33.19 211 ILE A O 1
ATOM 1458 N N . ASP A 1 203 ? -22.652 15.091 55.632 1.00 36.38 212 ASP A N 1
ATOM 1459 C CA . ASP A 1 203 ? -23.218 13.972 54.884 1.00 35.93 212 ASP A CA 1
ATOM 1460 C C . ASP A 1 203 ? -22.166 13.201 54.092 1.00 36.49 212 ASP A C 1
ATOM 1461 O O . ASP A 1 203 ? -22.420 12.057 53.694 1.00 37.50 212 ASP A O 1
ATOM 1466 N N . ASP A 1 204 ? -20.993 13.790 53.854 1.00 33.64 213 ASP A N 1
ATOM 1467 C CA . ASP A 1 204 ? -19.956 13.131 53.067 1.00 34.57 213 ASP A CA 1
ATOM 1468 C C . ASP A 1 204 ? -18.883 12.460 53.911 1.00 32.45 213 ASP A C 1
ATOM 1469 O O . ASP A 1 204 ? -18.064 11.720 53.355 1.00 30.27 213 ASP A O 1
ATOM 1474 N N . VAL A 1 205 ? -18.896 12.672 55.232 1.00 30.70 214 VAL A N 1
ATOM 1475 C CA . VAL A 1 205 ? -17.880 12.141 56.125 1.00 28.76 214 VAL A CA 1
ATOM 1476 C C . VAL A 1 205 ? -18.062 10.638 56.280 1.00 30.52 214 VAL A C 1
ATOM 1477 O O . VAL A 1 205 ? -19.190 10.145 56.409 1.00 32.32 214 VAL A O 1
ATOM 1481 N N . ASP A 1 206 ? -16.948 9.894 56.295 1.00 27.22 215 ASP A N 1
ATOM 1482 C CA . ASP A 1 206 ? -17.061 8.446 56.446 1.00 28.06 215 ASP A CA 1
ATOM 1483 C C . ASP A 1 206 ? -17.364 8.032 57.874 1.00 29.16 215 ASP A C 1
ATOM 1484 O O . ASP A 1 206 ? -18.081 7.044 58.085 1.00 28.64 215 ASP A O 1
ATOM 1489 N N . TYR A 1 207 ? -16.848 8.769 58.852 1.00 26.66 216 TYR A N 1
ATOM 1490 C CA . TYR A 1 207 ? -17.120 8.495 60.261 1.00 26.55 216 TYR A CA 1
ATOM 1491 C C . TYR A 1 207 ? -17.261 9.809 61.008 1.00 26.82 216 TYR A C 1
ATOM 1492 O O . TYR A 1 207 ? -16.431 10.701 60.834 1.00 26.74 216 TYR A O 1
ATOM 1501 N N . VAL A 1 208 ? -18.258 9.910 61.889 1.00 25.07 217 VAL A N 1
ATOM 1502 C CA . VAL A 1 208 ? -18.467 11.109 62.695 1.00 23.46 217 VAL A CA 1
ATOM 1503 C C . VAL A 1 208 ? -18.243 10.692 64.137 1.00 23.72 217 VAL A C 1
ATOM 1504 O O . VAL A 1 208 ? -19.031 9.902 64.669 1.00 25.16 217 VAL A O 1
ATOM 1508 N N . LEU A 1 209 ? -17.177 11.202 64.760 1.00 23.43 218 LEU A N 1
ATOM 1509 C CA . LEU A 1 209 ? -16.794 10.816 66.123 1.00 23.00 218 LEU A CA 1
ATOM 1510 C C . LEU A 1 209 ? -17.018 11.975 67.081 1.00 23.45 218 LEU A C 1
ATOM 1511 O O . LEU A 1 209 ? -16.610 13.105 66.798 1.00 23.80 218 LEU A O 1
ATOM 1516 N N . PHE A 1 210 ? -17.626 11.689 68.238 1.00 23.25 219 PHE A N 1
ATOM 1517 C CA . PHE A 1 210 ? -17.854 12.694 69.271 1.00 25.64 219 PHE A CA 1
ATOM 1518 C C . PHE A 1 210 ? -17.169 12.266 70.560 1.00 23.60 219 PHE A C 1
ATOM 1519 O O . PHE A 1 210 ? -17.290 11.107 70.970 1.00 23.30 219 PHE A O 1
ATOM 1527 N N . ASN A 1 211 ? -16.452 13.199 71.199 1.00 21.44 220 ASN A N 1
ATOM 1528 C CA . ASN A 1 211 ? -15.823 12.909 72.490 1.00 22.64 220 ASN A CA 1
ATOM 1529 C C . ASN A 1 211 ? -16.841 13.137 73.611 1.00 23.83 220 ASN A C 1
ATOM 1530 O O . ASN A 1 211 ? -16.779 14.098 74.377 1.00 23.55 220 ASN A O 1
ATOM 1535 N N . THR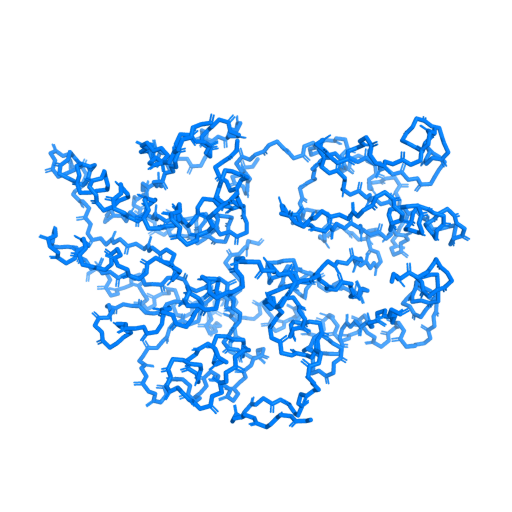 A 1 212 ? -17.801 12.219 73.684 1.00 24.29 221 THR A N 1
ATOM 1536 C CA . THR A 1 212 ? -18.843 12.250 74.705 1.00 23.82 221 THR A CA 1
ATOM 1537 C C . THR A 1 212 ? -19.311 10.818 74.916 1.00 25.10 221 THR A C 1
ATOM 1538 O O . THR A 1 212 ? -18.878 9.911 74.210 1.00 25.23 221 THR A O 1
ATOM 1542 N N . PHE A 1 213 ? -20.170 10.592 75.926 1.00 27.15 222 PHE A N 1
ATOM 1543 C CA . PHE A 1 213 ? -20.804 9.284 76.058 1.00 27.23 222 PHE A CA 1
ATOM 1544 C C . PHE A 1 213 ? -22.320 9.431 76.155 1.00 27.79 222 PHE A C 1
ATOM 1545 O O . PHE A 1 213 ? -22.830 10.434 76.657 1.00 27.57 222 PHE A O 1
ATOM 1553 N N . ASP A 1 214 ? -23.033 8.421 75.635 1.00 27.92 223 ASP A N 1
ATOM 1554 C CA . ASP A 1 214 ? -24.479 8.535 75.412 1.00 28.61 223 ASP A CA 1
ATOM 1555 C C . ASP A 1 214 ? -25.237 8.932 76.672 1.00 30.39 223 ASP A C 1
ATOM 1556 O O . ASP A 1 214 ? -26.153 9.763 76.619 1.00 29.87 223 ASP A O 1
ATOM 1561 N N . ALA A 1 215 ? -24.894 8.325 77.813 1.00 30.46 224 ALA A N 1
ATOM 1562 C CA . ALA A 1 215 ? -25.658 8.575 79.031 1.00 32.00 224 ALA A CA 1
ATOM 1563 C C . ALA A 1 215 ? -25.609 10.035 79.455 1.00 32.75 224 ALA A C 1
ATOM 1564 O O . ALA A 1 215 ? -26.492 10.492 80.193 1.00 32.80 224 ALA A O 1
ATOM 1566 N N . LEU A 1 216 ? -24.570 10.755 79.049 1.00 30.01 225 LEU A N 1
ATOM 1567 C CA . LEU A 1 216 ? -24.422 12.155 79.408 1.00 27.73 225 LEU A CA 1
ATOM 1568 C C . LEU A 1 216 ? -25.409 13.046 78.663 1.00 32.31 225 LEU A C 1
ATOM 1569 O O . LEU A 1 216 ? -25.782 14.109 79.167 1.00 32.01 225 LEU A O 1
ATOM 1574 N N . GLU A 1 217 ? -25.850 12.640 77.467 1.00 32.42 226 GLU A N 1
ATOM 1575 C CA . GLU A 1 217 ? -26.759 13.499 76.694 1.00 34.77 226 GLU A CA 1
ATOM 1576 C C . GLU A 1 217 ? -27.603 12.614 75.760 1.00 33.44 226 GLU A C 1
ATOM 1577 O O . GLU A 1 217 ? -27.504 12.631 74.524 1.00 34.17 226 GLU A O 1
ATOM 1583 N N . ILE A 1 218 ? -28.493 11.851 76.402 1.00 34.59 227 ILE A N 1
ATOM 1584 C CA . ILE A 1 218 ? -29.260 10.786 75.753 1.00 35.27 227 ILE A CA 1
ATOM 1585 C C . ILE A 1 218 ? -30.058 11.333 74.579 1.00 36.15 227 ILE A C 1
ATOM 1586 O O . ILE A 1 218 ? -29.983 10.818 73.454 1.00 34.09 227 ILE A O 1
ATOM 1591 N N . GLU A 1 219 ? -30.859 12.369 74.834 1.00 35.51 228 GLU A N 1
ATOM 1592 C CA . GLU A 1 219 ? -31.834 12.801 73.838 1.00 36.51 228 GLU A CA 1
ATOM 1593 C C . GLU A 1 219 ? -31.161 13.465 72.639 1.00 36.28 228 GLU A C 1
ATOM 1594 O O . GLU A 1 219 ? -31.515 13.178 71.489 1.00 35.00 228 GLU A O 1
ATOM 1600 N N . VAL A 1 220 ? -30.173 14.331 72.870 1.00 34.92 229 VAL A N 1
ATOM 1601 C CA . VAL A 1 220 ? -29.550 14.988 71.722 1.00 35.19 229 VAL A CA 1
ATOM 1602 C C . VAL A 1 220 ? -28.691 14.006 70.928 1.00 35.47 229 VAL A C 1
ATOM 1603 O O . VAL A 1 220 ? -28.571 14.136 69.706 1.00 34.55 229 VAL A O 1
ATOM 1607 N N . VAL A 1 221 ? -28.091 13.004 71.581 1.00 34.95 230 VAL A N 1
ATOM 1608 C CA . VAL A 1 221 ? -27.353 11.986 70.825 1.00 34.28 230 VAL A CA 1
ATOM 1609 C C . VAL A 1 221 ? -28.304 11.169 69.949 1.00 36.11 230 VAL A C 1
ATOM 1610 O O . VAL A 1 221 ? -28.011 10.884 68.778 1.00 35.79 230 VAL A O 1
ATOM 1614 N N . ASN A 1 222 ? -29.450 10.777 70.506 1.00 36.14 231 ASN A N 1
ATOM 1615 C CA . ASN A 1 222 ? -30.460 10.039 69.754 1.00 38.17 231 ASN A CA 1
ATOM 1616 C C . ASN A 1 222 ? -30.985 10.868 68.589 1.00 38.51 231 ASN A C 1
ATOM 1617 O O . ASN A 1 222 ? -31.178 10.350 67.479 1.00 38.49 231 ASN A O 1
ATOM 1622 N N . TRP A 1 223 ? -31.167 12.172 68.811 1.00 37.40 232 TRP A N 1
ATOM 1623 C CA . TRP A 1 223 ? -31.600 13.064 67.741 1.00 37.83 232 TRP A CA 1
ATOM 1624 C C . TRP A 1 223 ? -30.559 13.129 66.626 1.00 37.22 232 TRP A C 1
ATOM 1625 O O . TRP A 1 223 ? -30.899 12.962 65.449 1.00 38.13 232 TRP A O 1
ATOM 1636 N N . MET A 1 224 ? -29.273 13.357 66.958 1.00 37.37 233 MET A N 1
ATOM 1637 C CA . MET A 1 224 ? -28.285 13.367 65.874 1.00 35.03 233 MET A CA 1
ATOM 1638 C C . MET A 1 224 ? -28.165 12.005 65.216 1.00 38.66 233 MET A C 1
ATOM 1639 O O . MET A 1 224 ? -27.952 11.921 64.001 1.00 38.37 233 MET A O 1
ATOM 1644 N N . GLY A 1 225 ? -28.254 10.930 65.999 1.00 35.83 234 GLY A N 1
ATOM 1645 C CA . GLY A 1 225 ? -28.198 9.599 65.420 1.00 40.29 234 GLY A CA 1
ATOM 1646 C C . GLY A 1 225 ? -29.298 9.325 64.411 1.00 41.99 234 GLY A C 1
ATOM 1647 O O . GLY A 1 225 ? -29.158 8.420 63.585 1.00 43.80 234 GLY A O 1
ATOM 1648 N N . SER A 1 226 ? -30.399 10.082 64.470 1.00 41.96 235 SER A N 1
ATOM 1649 C CA . SER A 1 226 ? -31.475 9.959 63.496 1.00 41.65 235 SER A CA 1
ATOM 1650 C C . SER A 1 226 ? -31.158 10.665 62.186 1.00 43.33 235 SER A C 1
ATOM 1651 O O . SER A 1 226 ? -31.822 10.404 61.177 1.00 44.53 235 SER A O 1
ATOM 1654 N N . LYS A 1 227 ? -30.157 11.541 62.171 1.00 44.04 236 LYS A N 1
ATOM 1655 C CA . LYS A 1 227 ? -29.771 12.264 60.966 1.00 41.89 236 LYS A CA 1
ATOM 1656 C C . LYS A 1 227 ? -28.552 11.662 60.285 1.00 41.28 236 LYS A C 1
ATOM 1657 O O . LYS A 1 227 ? -28.517 11.567 59.057 1.00 38.71 236 LYS A O 1
ATOM 1663 N N . TRP A 1 228 ? -27.553 11.261 61.056 1.00 41.10 237 TRP A N 1
ATOM 1664 C CA . TRP A 1 228 ? -26.331 10.667 60.540 1.00 39.35 237 TRP A CA 1
ATOM 1665 C C . TRP A 1 228 ? -25.891 9.584 61.498 1.00 41.35 237 TRP A C 1
ATOM 1666 O O . TRP A 1 228 ? -26.124 9.689 62.713 1.00 40.16 237 TRP A O 1
ATOM 1677 N N . PRO A 1 229 ? -25.257 8.519 61.001 1.00 40.45 238 PRO A N 1
ATOM 1678 C CA . PRO A 1 229 ? -24.587 7.579 61.902 1.00 36.75 238 PRO A CA 1
ATOM 1679 C C . PRO A 1 229 ? -23.399 8.270 62.556 1.00 38.70 238 PRO A C 1
ATOM 1680 O O . PRO A 1 229 ? -22.467 8.712 61.874 1.00 39.68 238 PRO A O 1
ATOM 1684 N N . ILE A 1 230 ? -23.477 8.422 63.875 1.00 34.82 239 ILE A N 1
ATOM 1685 C CA . ILE A 1 230 ? -22.436 9.046 64.681 1.00 32.91 239 ILE A CA 1
ATOM 1686 C C . ILE A 1 230 ? -21.921 8.006 65.665 1.00 31.95 239 ILE A C 1
ATOM 1687 O O . ILE A 1 230 ? -22.646 7.080 66.053 1.00 32.28 239 ILE A O 1
ATOM 1692 N N . LEU A 1 231 ? -20.661 8.171 66.081 1.00 29.60 240 LEU A N 1
ATOM 1693 C CA . LEU A 1 231 ? -19.996 7.265 67.017 1.00 27.84 240 LEU A CA 1
ATOM 1694 C C . LEU A 1 231 ? -19.538 8.070 68.223 1.00 27.41 240 LEU A C 1
ATOM 1695 O O . LEU A 1 231 ? -18.635 8.906 68.112 1.00 24.48 240 LEU A O 1
ATOM 1700 N N . THR A 1 232 ? -20.159 7.828 69.376 1.00 26.51 241 THR A N 1
ATOM 1701 C CA . THR A 1 232 ? -19.740 8.477 70.608 1.00 25.84 241 THR A CA 1
ATOM 1702 C C . THR A 1 232 ? -18.644 7.634 71.249 1.00 24.36 241 THR A C 1
ATOM 1703 O O . THR A 1 232 ? -18.861 6.458 71.555 1.00 26.54 241 THR A O 1
ATOM 1707 N N . VAL A 1 233 ? -17.468 8.228 71.450 1.00 23.58 242 VAL A N 1
ATOM 1708 C CA . VAL A 1 233 ? -16.298 7.434 71.802 1.00 26.49 242 VAL A CA 1
ATOM 1709 C C . VAL A 1 233 ? -15.617 7.971 73.050 1.00 25.70 242 VAL A C 1
ATOM 1710 O O . VAL A 1 233 ? -14.463 7.621 73.321 1.00 25.41 242 VAL A O 1
ATOM 1714 N N . GLY A 1 234 ? -16.316 8.817 73.811 1.00 25.45 243 GLY A N 1
ATOM 1715 C CA . GLY A 1 234 ? -15.693 9.516 74.914 1.00 24.55 243 GLY A CA 1
ATOM 1716 C C . GLY A 1 234 ? -16.065 8.961 76.274 1.00 26.28 243 GLY A C 1
ATOM 1717 O O . GLY A 1 234 ? -16.980 8.152 76.414 1.00 25.62 243 GLY A O 1
ATOM 1718 N N . PRO A 1 235 ? -15.313 9.356 77.305 1.00 24.63 244 PRO A N 1
ATOM 1719 C CA . PRO A 1 235 ? -14.127 10.212 77.212 1.00 24.74 244 PRO A CA 1
ATOM 1720 C C . PRO A 1 235 ? -12.976 9.473 76.557 1.00 24.90 244 PRO A C 1
ATOM 1721 O O . PRO A 1 235 ? -12.757 8.309 76.882 1.00 24.13 244 PRO A O 1
ATOM 1725 N N . THR A 1 236 ? -12.289 10.112 75.604 1.00 23.99 245 THR A N 1
ATOM 1726 C CA . THR A 1 236 ? -11.110 9.466 75.045 1.00 24.09 245 THR A CA 1
ATOM 1727 C C . THR A 1 236 ? -9.965 9.426 76.047 1.00 25.70 245 THR A C 1
ATOM 1728 O O . THR A 1 236 ? -9.122 8.527 75.971 1.00 26.74 245 THR A O 1
ATOM 1732 N N . ALA A 1 237 ? -9.932 10.371 76.993 1.00 25.25 246 ALA A N 1
ATOM 1733 C CA . ALA A 1 237 ? -8.904 10.376 78.026 1.00 30.26 246 ALA A CA 1
ATOM 1734 C C . ALA A 1 237 ? -8.955 9.085 78.842 1.00 35.21 246 ALA A C 1
ATOM 1735 O O . ALA A 1 237 ? -10.029 8.512 79.047 1.00 36.46 246 ALA A O 1
ATOM 1737 N N . PRO A 1 238 ? -7.790 8.603 79.343 1.00 32.15 247 PRO A N 1
ATOM 1738 C CA . PRO A 1 238 ? -7.740 7.344 80.090 1.00 40.69 247 PRO A CA 1
ATOM 1739 C C . PRO A 1 238 ? -8.144 7.458 81.557 1.00 45.74 247 PRO A C 1
ATOM 1740 O O . PRO A 1 238 ? -7.451 6.999 82.460 1.00 52.10 247 PRO A O 1
ATOM 1744 N N . SER A 1 256 ? 4.753 9.385 81.327 1.00 53.25 265 SER A N 1
ATOM 1745 C CA . SER A 1 256 ? 3.703 8.480 80.805 1.00 48.89 265 SER A CA 1
ATOM 1746 C C . SER A 1 256 ? 3.525 8.736 79.308 1.00 49.50 265 SER A C 1
ATOM 1747 O O . SER A 1 256 ? 4.410 9.361 78.713 1.00 56.14 265 SER A O 1
ATOM 1750 N N . ILE A 1 257 ? 2.421 8.263 78.736 1.00 46.90 266 ILE A N 1
ATOM 1751 C CA . ILE A 1 257 ? 2.126 8.539 77.304 1.00 45.02 266 ILE A CA 1
ATOM 1752 C C . ILE A 1 257 ? 0.956 9.525 77.258 1.00 41.91 266 ILE A C 1
ATOM 1753 O O . ILE A 1 257 ? 0.566 9.930 76.147 1.00 39.28 266 ILE A O 1
ATOM 1758 N N . ASN A 1 258 ? 0.455 9.932 78.423 1.00 40.49 267 ASN A N 1
ATOM 1759 C CA . ASN A 1 258 ? -0.778 10.761 78.452 1.00 38.53 267 ASN A CA 1
ATOM 1760 C C . ASN A 1 258 ? -0.512 12.226 78.109 1.00 35.46 267 ASN A C 1
ATOM 1761 O O . ASN A 1 258 ? -1.492 12.937 77.896 1.00 37.25 267 ASN A O 1
ATOM 1766 N N . TYR A 1 259 ? 0.753 12.655 78.047 1.00 37.15 268 TYR A N 1
ATOM 1767 C CA . TYR A 1 259 ? 1.003 14.100 77.846 1.00 33.37 268 TYR A CA 1
ATOM 1768 C C . TYR A 1 259 ? 2.137 14.335 76.849 1.00 35.62 268 TYR A C 1
ATOM 1769 O O . TYR A 1 259 ? 3.131 13.605 76.877 1.00 35.77 268 TYR A O 1
ATOM 1778 N N . LEU A 1 260 ? 1.978 15.350 76.009 1.00 35.37 269 LEU A N 1
ATOM 1779 C CA . LEU A 1 260 ? 3.068 15.680 75.098 1.00 34.56 269 LEU A CA 1
ATOM 1780 C C . LEU A 1 260 ? 3.917 16.829 75.606 1.00 34.07 269 LEU A C 1
ATOM 1781 O O . LEU A 1 260 ? 5.092 16.940 75.237 1.00 33.41 269 LEU A O 1
ATOM 1786 N N . PHE A 1 261 ? 3.344 17.664 76.456 1.00 32.35 270 PHE A N 1
ATOM 1787 C CA . PHE A 1 261 ? 3.906 18.939 76.843 1.00 32.63 270 PHE A CA 1
ATOM 1788 C C . PHE A 1 261 ? 4.412 18.836 78.270 1.00 34.44 270 PHE A C 1
ATOM 1789 O O . PHE A 1 261 ? 4.142 17.859 78.974 1.00 34.00 270 PHE A O 1
ATOM 1797 N N . GLU A 1 262 ? 5.182 19.838 78.678 1.00 32.48 271 GLU A N 1
ATOM 1798 C CA . GLU A 1 262 ? 5.738 19.844 80.025 1.00 33.01 271 GLU A CA 1
ATOM 1799 C C . GLU A 1 262 ? 4.611 19.998 81.031 1.00 35.34 271 GLU A C 1
ATOM 1800 O O . GLU A 1 262 ? 3.854 20.970 80.971 1.00 35.81 271 GLU A O 1
ATOM 1806 N N . THR A 1 263 ? 4.497 19.047 81.955 1.00 32.86 272 THR A N 1
ATOM 1807 C CA . THR A 1 263 ? 3.397 19.054 82.914 1.00 32.98 272 THR A CA 1
ATOM 1808 C C . THR A 1 263 ? 3.849 19.262 84.355 1.00 35.71 272 THR A C 1
ATOM 1809 O O . THR A 1 263 ? 2.989 19.336 85.243 1.00 33.07 272 THR A O 1
ATOM 1813 N N . ASN A 1 264 ? 5.153 19.363 84.621 1.00 35.57 273 ASN A N 1
ATOM 1814 C CA . ASN A 1 264 ? 5.653 19.588 85.992 1.00 36.41 273 ASN A CA 1
ATOM 1815 C C . ASN A 1 264 ? 5.121 18.528 86.956 1.00 39.65 273 ASN A C 1
ATOM 1816 O O . ASN A 1 264 ? 4.701 18.823 88.083 1.00 37.77 273 ASN A O 1
ATOM 1821 N N . THR A 1 265 ? 5.140 17.274 86.498 1.00 37.80 274 THR A N 1
ATOM 1822 C CA . THR A 1 265 ? 4.382 16.226 87.175 1.00 40.94 274 THR A CA 1
ATOM 1823 C C . THR A 1 265 ? 4.913 15.972 88.584 1.00 44.00 274 THR A C 1
ATOM 1824 O O . THR A 1 265 ? 4.129 15.885 89.539 1.00 42.22 274 THR A O 1
ATOM 1828 N N . GLU A 1 266 ? 6.238 15.889 88.747 1.00 42.85 275 GLU A N 1
ATOM 1829 C CA . GLU A 1 266 ? 6.797 15.553 90.051 1.00 42.70 275 GLU A CA 1
ATOM 1830 C C . GLU A 1 266 ? 6.492 16.630 91.081 1.00 44.50 275 GLU A C 1
ATOM 1831 O O . GLU A 1 266 ? 6.077 16.320 92.202 1.00 44.01 275 GLU A O 1
ATOM 1837 N N . VAL A 1 267 ? 6.679 17.902 90.720 1.00 42.81 276 VAL A N 1
ATOM 1838 C CA . VAL A 1 267 ? 6.345 18.981 91.653 1.00 44.62 276 VAL A CA 1
ATOM 1839 C C . VAL A 1 267 ? 4.878 18.914 92.053 1.00 42.81 276 VAL A C 1
ATOM 1840 O O . VAL A 1 267 ? 4.532 18.994 93.245 1.00 42.41 276 VAL A O 1
ATOM 1844 N N . CYS A 1 268 ? 3.993 18.776 91.065 1.00 43.52 277 CYS A N 1
ATOM 1845 C CA . CYS A 1 268 ? 2.559 18.858 91.331 1.00 43.07 277 CYS A CA 1
ATOM 1846 C C . CYS A 1 268 ? 2.096 17.709 92.211 1.00 42.66 277 CYS A C 1
ATOM 1847 O O . CYS A 1 268 ? 1.348 17.913 93.177 1.00 43.54 277 CYS A O 1
ATOM 1850 N N . MET A 1 269 ? 2.539 16.488 91.906 1.00 40.80 278 MET A N 1
ATOM 1851 C CA . MET A 1 269 ? 1.985 15.361 92.638 1.00 43.74 278 MET A CA 1
ATOM 1852 C C . MET A 1 269 ? 2.639 15.162 94.001 1.00 43.17 278 MET A C 1
ATOM 1853 O O . MET A 1 269 ? 1.983 14.657 94.923 1.00 45.53 278 MET A O 1
ATOM 1858 N N . LYS A 1 270 ? 3.902 15.566 94.175 1.00 41.53 279 LYS A N 1
ATOM 1859 C CA . LYS A 1 270 ? 4.464 15.562 95.520 1.00 45.70 279 LYS A CA 1
ATOM 1860 C C . LYS A 1 270 ? 3.727 16.548 96.418 1.00 45.21 279 LYS A C 1
ATOM 1861 O O . LYS A 1 270 ? 3.501 16.267 97.599 1.00 46.12 279 LYS A O 1
ATOM 1867 N N . TRP A 1 271 ? 3.314 17.695 95.866 1.00 44.02 280 TRP A N 1
ATOM 1868 C CA . TRP A 1 271 ? 2.583 18.682 96.660 1.00 43.22 280 TRP A CA 1
ATOM 1869 C C . TRP A 1 271 ? 1.186 18.177 97.012 1.00 44.79 280 TRP A C 1
ATOM 1870 O O . TRP A 1 271 ? 0.743 18.314 98.159 1.00 43.70 280 TRP A O 1
ATOM 1881 N N . LEU A 1 272 ? 0.478 17.594 96.030 1.00 39.99 281 LEU A N 1
ATOM 1882 C CA . LEU A 1 272 ? -0.841 17.015 96.281 1.00 42.36 281 LEU A CA 1
ATOM 1883 C C . LEU A 1 272 ? -0.776 15.885 97.301 1.00 44.95 281 LEU A C 1
ATOM 1884 O O . LEU A 1 272 ? -1.689 15.730 98.121 1.00 41.26 281 LEU A O 1
ATOM 1889 N N . ASP A 1 273 ? 0.298 15.086 97.277 1.00 45.87 282 ASP A N 1
ATOM 1890 C CA . ASP A 1 273 ? 0.440 13.996 98.242 1.00 43.82 282 ASP A CA 1
ATOM 1891 C C . ASP A 1 273 ? 0.576 14.498 99.674 1.00 45.20 282 ASP A C 1
ATOM 1892 O O . ASP A 1 273 ? 0.380 13.720 100.616 1.00 50.08 282 ASP A O 1
ATOM 1897 N N . GLN A 1 274 ? 0.878 15.777 99.863 1.00 44.19 283 GLN A N 1
ATOM 1898 C CA . GLN A 1 274 ? 0.963 16.371 101.196 1.00 46.41 283 GLN A CA 1
ATOM 1899 C C . GLN A 1 274 ? -0.370 16.919 101.702 1.00 46.07 283 GLN A C 1
ATOM 1900 O O . GLN A 1 274 ? -0.435 17.397 102.835 1.00 47.94 283 GLN A O 1
ATOM 1906 N N . ARG A 1 275 ? -1.434 16.826 100.908 1.00 43.90 284 ARG A N 1
ATOM 1907 C CA . ARG A 1 275 ? -2.740 17.381 101.240 1.00 44.41 284 ARG A CA 1
ATOM 1908 C C . ARG A 1 275 ? -3.704 16.271 101.639 1.00 44.93 284 ARG A C 1
ATOM 1909 O O . ARG A 1 275 ? -3.711 15.200 101.024 1.00 47.17 284 ARG A O 1
ATOM 1917 N N . GLU A 1 276 ? -4.552 16.542 102.631 1.00 44.64 285 GLU A N 1
ATOM 1918 C CA . GLU A 1 276 ? -5.549 15.550 103.011 1.00 46.29 285 GLU A CA 1
ATOM 1919 C C . GLU A 1 276 ? -6.712 15.529 102.015 1.00 46.37 285 GLU A C 1
ATOM 1920 O O . GLU A 1 276 ? -6.868 16.406 101.153 1.00 45.89 285 GLU A O 1
ATOM 1926 N N . ILE A 1 277 ? -7.547 14.499 102.157 1.00 47.76 286 ILE A N 1
ATOM 1927 C CA . ILE A 1 277 ? -8.646 14.280 101.225 1.00 44.11 286 ILE A CA 1
ATOM 1928 C C . ILE A 1 277 ? -9.579 15.479 101.244 1.00 44.47 286 ILE A C 1
ATOM 1929 O O . ILE A 1 277 ? -9.942 15.986 102.316 1.00 45.14 286 ILE A O 1
ATOM 1934 N N . ASP A 1 278 ? -9.965 15.946 100.048 1.00 44.84 287 ASP A N 1
ATOM 1935 C CA . ASP A 1 278 ? -11.059 16.907 99.897 1.00 44.07 287 ASP A CA 1
ATOM 1936 C C . ASP A 1 278 ? -10.699 18.282 100.465 1.00 43.60 287 ASP A C 1
ATOM 1937 O O . ASP A 1 278 ? -11.515 18.920 101.126 1.00 43.48 287 ASP A O 1
ATOM 1942 N N . THR A 1 279 ? -9.481 18.756 100.201 1.00 44.43 288 THR A N 1
ATOM 194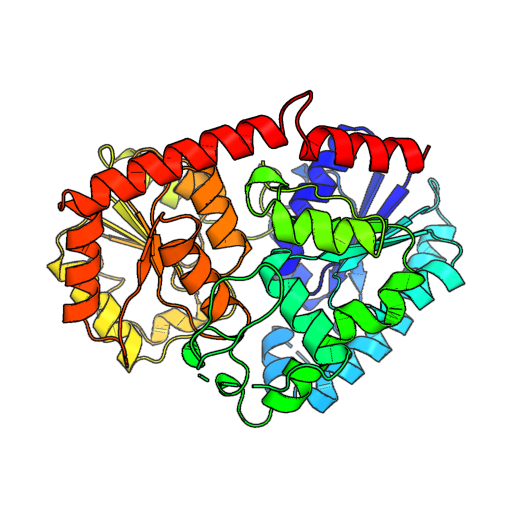3 C CA . THR A 1 279 ? -9.044 20.027 100.762 1.00 45.07 288 THR A CA 1
ATOM 1944 C C . THR A 1 279 ? -8.502 21.009 99.737 1.00 43.97 288 THR A C 1
ATOM 1945 O O . THR A 1 279 ? -8.243 22.163 100.103 1.00 46.82 288 THR A O 1
ATOM 1949 N N . VAL A 1 280 ? -8.301 20.599 98.489 1.00 40.71 289 VAL A N 1
ATOM 1950 C CA . VAL A 1 280 ? -7.604 21.406 97.497 1.00 39.11 289 VAL A CA 1
ATOM 1951 C C . VAL A 1 280 ? -8.595 21.903 96.459 1.00 38.96 289 VAL A C 1
ATOM 1952 O O . VAL A 1 280 ? -9.364 21.116 95.885 1.00 40.32 289 VAL A O 1
ATOM 1956 N N . ILE A 1 281 ? -8.553 23.204 96.195 1.00 37.49 290 ILE A N 1
ATOM 1957 C CA . ILE A 1 281 ? -9.204 23.780 95.021 1.00 37.59 290 ILE A CA 1
ATOM 1958 C C . ILE A 1 281 ? -8.201 23.741 93.882 1.00 36.16 290 ILE A C 1
ATOM 1959 O O . ILE A 1 281 ? -7.131 24.349 93.978 1.00 36.11 290 ILE A O 1
ATOM 1964 N N . TYR A 1 282 ? -8.534 23.036 92.805 1.00 33.95 291 TYR A N 1
ATOM 1965 C CA . TYR A 1 282 ? -7.746 23.098 91.585 1.00 34.89 291 TYR A CA 1
ATOM 1966 C C . TYR A 1 282 ? -8.302 24.218 90.714 1.00 32.03 291 TYR A C 1
ATOM 1967 O O . TYR A 1 282 ? -9.518 24.331 90.557 1.00 32.18 291 TYR A O 1
ATOM 1976 N N . VAL A 1 283 ? -7.422 25.077 90.199 1.00 32.37 292 VAL A N 1
ATOM 1977 C CA . VAL A 1 283 ? -7.847 26.238 89.421 1.00 34.36 292 VAL A CA 1
ATOM 1978 C C . VAL A 1 283 ? -7.115 26.252 88.084 1.00 31.31 292 VAL A C 1
ATOM 1979 O O . VAL A 1 283 ? -5.878 26.248 88.045 1.00 32.55 292 VAL A O 1
ATOM 1983 N N . SER A 1 284 ? -7.868 26.295 86.985 1.00 30.41 293 SER A N 1
ATOM 1984 C CA . SER A 1 284 ? -7.222 26.403 85.684 1.00 31.82 293 SER A CA 1
ATOM 1985 C C . SER A 1 284 ? -8.189 27.021 84.690 1.00 32.73 293 SER A C 1
ATOM 1986 O O . SER A 1 284 ? -9.373 26.667 84.671 1.00 32.47 293 SER A O 1
ATOM 1989 N N . PHE A 1 285 ? -7.684 27.936 83.860 1.00 31.65 294 PHE A N 1
ATOM 1990 C CA . PHE A 1 285 ? -8.488 28.497 82.778 1.00 32.10 294 PHE A CA 1
ATOM 1991 C C . PHE A 1 285 ? -8.056 27.971 81.413 1.00 32.57 294 PHE A C 1
ATOM 1992 O O . PHE A 1 285 ? -8.335 28.593 80.373 1.00 30.50 294 PHE A O 1
ATOM 2000 N N . GLY A 1 286 ? -7.423 26.804 81.394 1.00 30.06 295 GLY A N 1
ATOM 2001 C CA . GLY A 1 286 ? -7.148 26.141 80.146 1.00 29.87 295 GLY A CA 1
ATOM 2002 C C . GLY A 1 286 ? -5.879 26.626 79.469 1.00 29.60 295 GLY A C 1
ATOM 2003 O O . GLY A 1 286 ? -4.949 27.178 80.079 1.00 30.87 295 GLY A O 1
ATOM 2004 N N . SER A 1 287 ? -5.852 26.396 78.160 1.00 28.71 296 SER A N 1
ATOM 2005 C CA . SER A 1 287 ? -4.670 26.609 77.342 1.00 30.77 296 SER A CA 1
ATOM 2006 C C . SER A 1 287 ? -4.710 27.903 76.541 1.00 33.63 296 SER A C 1
ATOM 2007 O O . SER A 1 287 ? -3.667 28.314 76.014 1.00 34.36 296 SER A O 1
ATOM 2010 N N . LEU A 1 288 ? -5.866 28.564 76.465 1.00 31.20 297 LEU A N 1
ATOM 2011 C CA . LEU A 1 288 ? -6.074 29.704 75.581 1.00 33.58 297 LEU A CA 1
ATOM 2012 C C . LEU A 1 288 ? -6.550 30.949 76.309 1.00 35.72 297 LEU A C 1
ATOM 2013 O O . LEU A 1 288 ? -6.037 32.042 76.036 1.00 38.15 297 LEU A O 1
ATOM 2018 N N . ALA A 1 289 ? -7.529 30.817 77.209 1.00 35.06 298 ALA A N 1
ATOM 2019 C CA . ALA A 1 289 ? -8.153 31.978 77.832 1.00 37.34 298 ALA A CA 1
ATOM 2020 C C . ALA A 1 289 ? -7.139 32.778 78.641 1.00 41.78 298 ALA A C 1
ATOM 2021 O O . ALA A 1 289 ? -6.269 32.216 79.316 1.00 40.17 298 ALA A O 1
ATOM 2023 N N . SER A 1 290 ? -7.264 34.103 78.568 1.00 40.93 299 SER A N 1
ATOM 2024 C CA . SER A 1 290 ? -6.405 35.034 79.283 1.00 44.60 299 SER A CA 1
ATOM 2025 C C . SER A 1 290 ? -7.286 35.972 80.089 1.00 47.33 299 SER A C 1
ATOM 2026 O O . SER A 1 290 ? -8.204 36.588 79.537 1.00 48.65 299 SER A O 1
ATOM 2029 N N . LEU A 1 291 ? -7.021 36.072 81.386 1.00 47.14 300 LEU A N 1
ATOM 2030 C CA . LEU A 1 291 ? -7.728 37.009 82.241 1.00 47.45 300 LEU A CA 1
ATOM 2031 C C . LEU A 1 291 ? -6.925 38.294 82.372 1.00 51.88 300 LEU A C 1
ATOM 2032 O O . LEU A 1 291 ? -5.690 38.277 82.378 1.00 53.65 300 LEU A O 1
ATOM 2037 N N . THR A 1 292 ? -7.639 39.413 82.466 1.00 52.79 301 THR A N 1
ATOM 2038 C CA . THR A 1 292 ? -6.979 40.688 82.680 1.00 54.90 301 THR A CA 1
ATOM 2039 C C . THR A 1 292 ? -6.323 40.705 84.054 1.00 55.20 301 THR A C 1
ATOM 2040 O O . THR A 1 292 ? -6.688 39.946 84.953 1.00 53.85 301 THR A O 1
ATOM 2044 N N . GLU A 1 293 ? -5.336 41.589 84.206 1.00 56.11 302 GLU A N 1
ATOM 2045 C CA . GLU A 1 293 ? -4.700 41.752 85.507 1.00 56.53 302 GLU A CA 1
ATOM 2046 C C . GLU A 1 293 ? -5.719 42.115 86.576 1.00 58.75 302 GLU A C 1
ATOM 2047 O O . GLU A 1 293 ? -5.589 41.687 87.731 1.00 56.11 302 GLU A O 1
ATOM 2053 N N . GLU A 1 294 ? -6.759 42.868 86.205 1.00 59.72 303 GLU A N 1
ATOM 2054 C CA . GLU A 1 294 ? -7.800 43.204 87.170 1.00 58.00 303 GLU A CA 1
ATOM 2055 C C . GLU A 1 294 ? -8.522 41.949 87.633 1.00 55.64 303 GLU A C 1
ATOM 2056 O O . GLU A 1 294 ? -8.779 41.777 88.830 1.00 55.26 303 GLU A O 1
ATOM 2062 N N . GLN A 1 295 ? -8.827 41.046 86.699 1.00 57.68 304 GLN A N 1
ATOM 2063 C CA . GLN A 1 295 ? -9.564 39.835 87.042 1.00 56.03 304 GLN A CA 1
ATOM 2064 C C . GLN A 1 295 ? -8.703 38.869 87.851 1.00 53.87 304 GLN A C 1
ATOM 2065 O O . GLN A 1 295 ? -9.201 38.215 88.773 1.00 49.33 304 GLN A O 1
ATOM 2071 N N . MET A 1 296 ? -7.407 38.758 87.529 1.00 53.33 305 MET A N 1
ATOM 2072 C CA . MET A 1 296 ? -6.572 37.843 88.303 1.00 50.80 305 MET A CA 1
ATOM 2073 C C . MET A 1 296 ? -6.330 38.316 89.729 1.00 52.69 305 MET A C 1
ATOM 2074 O O . MET A 1 296 ? -6.092 37.480 90.608 1.00 50.84 305 MET A O 1
ATOM 2079 N N . GLU A 1 297 ? -6.376 39.623 89.998 1.00 53.26 306 GLU A N 1
ATOM 2080 C CA . GLU A 1 297 ? -6.313 40.047 91.393 1.00 55.18 306 GLU A CA 1
ATOM 2081 C C . GLU A 1 297 ? -7.494 39.509 92.186 1.00 54.97 306 GLU A C 1
ATOM 2082 O O . GLU A 1 297 ? -7.324 38.995 93.298 1.00 54.57 306 GLU A O 1
ATOM 2088 N N . GLN A 1 298 ? -8.704 39.630 91.634 1.00 53.39 307 GLN A N 1
ATOM 2089 C CA . GLN A 1 298 ? -9.880 39.136 92.340 1.00 55.15 307 GLN A CA 1
ATOM 2090 C C . GLN A 1 298 ? -9.775 37.640 92.604 1.00 53.29 307 GLN A C 1
ATOM 2091 O O . GLN A 1 298 ? -10.100 37.178 93.706 1.00 53.65 307 GLN A O 1
ATOM 2097 N N . VAL A 1 299 ? -9.282 36.872 91.625 1.00 50.12 308 VAL A N 1
ATOM 2098 C CA . VAL A 1 299 ? -9.073 35.444 91.845 1.00 48.76 308 VAL A CA 1
ATOM 2099 C C . VAL A 1 299 ? -8.039 35.220 92.944 1.00 48.93 308 VAL A C 1
ATOM 2100 O O . VAL A 1 299 ? -8.242 34.395 93.843 1.00 47.78 308 VAL A O 1
ATOM 2104 N N . SER A 1 300 ? -6.917 35.955 92.889 1.00 50.70 309 SER A N 1
ATOM 2105 C CA . SER A 1 300 ? -5.851 35.785 93.880 1.00 52.43 309 SER A CA 1
ATOM 2106 C C . SER A 1 300 ? -6.358 36.021 95.298 1.00 51.46 309 SER A C 1
ATOM 2107 O O . SER A 1 300 ? -6.125 35.203 96.197 1.00 48.60 309 SER A O 1
ATOM 2110 N N . GLN A 1 301 ? -7.031 37.151 95.527 1.00 52.19 310 GLN A N 1
ATOM 2111 C CA . GLN A 1 301 ? -7.456 37.462 96.887 1.00 54.65 310 GLN A CA 1
ATOM 2112 C C . GLN A 1 301 ? -8.539 36.508 97.358 1.00 53.54 310 GLN A C 1
ATOM 2113 O O . GLN A 1 301 ? -8.585 36.163 98.544 1.00 53.03 310 GLN A O 1
ATOM 2119 N N . ALA A 1 302 ? -9.399 36.056 96.440 1.00 52.06 311 ALA A N 1
ATOM 2120 C CA . ALA A 1 302 ? -10.422 35.086 96.804 1.00 52.08 311 ALA A CA 1
ATOM 2121 C C . ALA A 1 302 ? -9.797 33.781 97.276 1.00 49.71 311 ALA A C 1
ATOM 2122 O O . ALA A 1 302 ? -10.283 33.166 98.233 1.00 50.29 311 ALA A O 1
ATOM 2124 N N . LEU A 1 303 ? -8.711 33.347 96.624 1.00 48.20 312 LEU A N 1
ATOM 2125 C CA . LEU A 1 303 ? -8.072 32.095 97.015 1.00 46.54 312 LEU A CA 1
ATOM 2126 C C . LEU A 1 303 ? -7.362 32.221 98.362 1.00 50.86 312 LEU A C 1
ATOM 2127 O O . LEU A 1 303 ? -7.425 31.301 99.184 1.00 51.56 312 LEU A O 1
ATOM 2132 N N . ILE A 1 304 ? -6.667 33.338 98.602 1.00 51.51 313 ILE A N 1
ATOM 2133 C CA . ILE A 1 304 ? -6.021 33.551 99.902 1.00 50.59 313 ILE A CA 1
ATOM 2134 C C . ILE A 1 304 ? -7.038 33.532 101.032 1.00 53.37 313 ILE A C 1
ATOM 2135 O O . ILE A 1 304 ? -6.819 32.908 102.078 1.00 53.65 313 ILE A O 1
ATOM 2140 N N . ARG A 1 305 ? -8.154 34.213 100.864 1.00 51.48 314 ARG A N 1
ATOM 2141 C CA . ARG A 1 305 ? -8.978 34.358 102.042 1.00 55.04 314 ARG A CA 1
ATOM 2142 C C . ARG A 1 305 ? -9.893 33.183 102.278 1.00 54.44 314 ARG A C 1
ATOM 2143 O O . ARG A 1 305 ? -10.424 33.053 103.382 1.00 52.89 314 ARG A O 1
ATOM 2151 N N . SER A 1 306 ? -10.196 32.405 101.246 1.00 50.95 315 SER A N 1
ATOM 2152 C CA . SER A 1 306 ? -10.882 31.144 101.477 1.00 52.44 315 SER A CA 1
ATOM 2153 C C . SER A 1 306 ? -10.156 30.286 102.507 1.00 52.53 315 SER A C 1
ATOM 2154 O O . SER A 1 306 ? -10.773 29.402 103.115 1.00 52.15 315 SER A O 1
ATOM 2157 N N . ASN A 1 307 ? -8.862 30.552 102.724 1.00 51.77 316 ASN A N 1
ATOM 2158 C CA . ASN A 1 307 ? -7.958 29.711 103.515 1.00 51.45 316 ASN A CA 1
ATOM 2159 C C . ASN A 1 307 ? -8.007 28.248 103.106 1.00 53.48 316 ASN A C 1
ATOM 2160 O O . ASN A 1 307 ? -7.739 27.353 103.916 1.00 51.77 316 ASN A O 1
ATOM 2165 N N . CYS A 1 308 ? -8.304 28.006 101.836 1.00 45.71 317 CYS A N 1
ATOM 2166 C CA . CYS A 1 308 ? -8.248 26.673 101.268 1.00 49.39 317 CYS A CA 1
ATOM 2167 C C . CYS A 1 308 ? -6.869 26.474 100.654 1.00 45.06 317 CYS A C 1
ATOM 2168 O O . CYS A 1 308 ? -6.229 27.432 100.220 1.00 46.32 317 CYS A O 1
ATOM 2171 N N . TYR A 1 309 ? -6.396 25.232 100.650 1.00 46.18 318 TYR A N 1
ATOM 2172 C CA . TYR A 1 309 ? -5.261 24.895 99.795 1.00 43.93 318 TYR A CA 1
ATOM 2173 C C . TYR A 1 309 ? -5.692 24.950 98.340 1.00 41.91 318 TYR A C 1
ATOM 2174 O O . TYR A 1 309 ? -6.824 24.596 98.009 1.00 41.61 318 TYR A O 1
ATOM 2183 N N . PHE A 1 310 ? -4.781 25.390 97.468 1.00 41.07 319 PHE A N 1
ATOM 2184 C CA . PHE A 1 310 ? -5.123 25.546 96.062 1.00 40.18 319 PHE A CA 1
ATOM 2185 C C . PHE A 1 310 ? -3.918 25.256 95.178 1.00 39.15 319 PHE A C 1
ATOM 2186 O O . PHE A 1 310 ? -2.772 25.526 95.545 1.00 39.67 319 PHE A O 1
ATOM 2194 N N . LEU A 1 311 ? -4.200 24.692 94.014 1.00 37.36 320 LEU A N 1
ATOM 2195 C CA . LEU A 1 311 ? -3.231 24.510 92.941 1.00 38.18 320 LEU A CA 1
ATOM 2196 C C . LEU A 1 311 ? -3.776 25.301 91.761 1.00 36.04 320 LEU A C 1
ATOM 2197 O O . LEU A 1 311 ? -4.842 24.971 91.226 1.00 34.29 320 LEU A O 1
ATOM 2202 N N . TRP A 1 312 ? -3.070 26.356 91.368 1.00 36.38 321 TRP A N 1
ATOM 2203 C CA . TRP A 1 312 ? -3.550 27.266 90.330 1.00 36.15 321 TRP A CA 1
ATOM 2204 C C . TRP A 1 312 ? -2.583 27.245 89.146 1.00 36.80 321 TRP A C 1
ATOM 2205 O O . TRP A 1 312 ? -1.432 27.677 89.268 1.00 37.74 321 TRP A O 1
ATOM 2216 N N . VAL A 1 313 ? -3.049 26.743 88.009 1.00 34.16 322 VAL A N 1
ATOM 2217 C CA . VAL A 1 313 ? -2.279 26.805 86.771 1.00 34.21 322 VAL A CA 1
ATOM 2218 C C . VAL A 1 313 ? -2.382 28.211 86.194 1.00 36.60 322 VAL A C 1
ATOM 2219 O O . VAL A 1 313 ? -3.468 28.662 85.813 1.00 36.82 322 VAL A O 1
ATOM 2223 N N . VAL A 1 314 ? -1.255 28.909 86.144 1.00 35.73 323 VAL A N 1
ATOM 2224 C CA . VAL A 1 314 ? -1.127 30.213 85.502 1.00 36.64 323 VAL A CA 1
ATOM 2225 C C . VAL A 1 314 ? -0.046 30.066 84.448 1.00 41.08 323 VAL A C 1
ATOM 2226 O O . VAL A 1 314 ? 1.135 29.905 84.787 1.00 38.82 323 VAL A O 1
ATOM 2230 N N . ARG A 1 315 ? -0.438 30.125 83.176 1.00 37.96 324 ARG A N 1
ATOM 2231 C CA . ARG A 1 315 ? 0.513 29.888 82.094 1.00 39.95 324 ARG A CA 1
ATOM 2232 C C . ARG A 1 315 ? 1.637 30.914 82.120 1.00 43.58 324 ARG A C 1
ATOM 2233 O O . ARG A 1 315 ? 1.459 32.053 82.558 1.00 42.71 324 ARG A O 1
ATOM 2241 N N . GLU A 1 316 ? 2.806 30.488 81.629 1.00 44.42 325 GLU A N 1
ATOM 2242 C CA . GLU A 1 316 ? 4.028 31.289 81.723 1.00 47.22 325 GLU A CA 1
ATOM 2243 C C . GLU A 1 316 ? 3.830 32.706 81.193 1.00 48.13 325 GLU A C 1
ATOM 2244 O O . GLU A 1 316 ? 4.290 33.682 81.797 1.00 50.20 325 GLU A O 1
ATOM 2250 N N . GLU A 1 317 ? 3.162 32.837 80.050 1.00 48.95 326 GLU A N 1
ATOM 2251 C CA . GLU A 1 317 ? 2.953 34.150 79.457 1.00 49.61 326 GLU A CA 1
ATOM 2252 C C . GLU A 1 317 ? 1.940 34.980 80.233 1.00 50.87 326 GLU A C 1
ATOM 2253 O O . GLU A 1 317 ? 1.786 36.170 79.941 1.00 53.19 326 GLU A O 1
ATOM 2259 N N . GLU A 1 318 ? 1.271 34.390 81.227 1.00 48.87 327 GLU A N 1
ATOM 2260 C CA . GLU A 1 318 ? 0.271 35.083 82.026 1.00 49.32 327 GLU A CA 1
ATOM 2261 C C . GLU A 1 318 ? 0.738 35.401 83.441 1.00 51.10 327 GLU A C 1
ATOM 2262 O O . GLU A 1 318 ? 0.021 36.102 84.166 1.00 51.90 327 GLU A O 1
ATOM 2268 N N . GLU A 1 319 ? 1.907 34.898 83.858 1.00 50.34 328 GLU A N 1
ATOM 2269 C CA . GLU A 1 319 ? 2.406 35.162 85.206 1.00 53.12 328 GLU A CA 1
ATOM 2270 C C . GLU A 1 319 ? 2.571 36.647 85.491 1.00 54.32 328 GLU A C 1
ATOM 2271 O O . GLU A 1 319 ? 2.413 37.074 86.640 1.00 54.43 328 GLU A O 1
ATOM 2277 N N . ASN A 1 320 ? 2.919 37.442 84.478 1.00 54.02 329 ASN A N 1
ATOM 2278 C CA . ASN A 1 320 ? 3.211 38.849 84.729 1.00 56.72 329 ASN A CA 1
ATOM 2279 C C . ASN A 1 320 ? 1.966 39.668 85.025 1.00 56.83 329 ASN A C 1
ATOM 2280 O O . ASN A 1 320 ? 2.090 40.876 85.250 1.00 55.26 329 ASN A O 1
ATOM 2285 N N . LYS A 1 321 ? 0.782 39.054 85.031 1.00 56.71 330 LYS A N 1
ATOM 2286 C CA . LYS A 1 321 ? -0.439 39.714 85.478 1.00 56.18 330 LYS A CA 1
ATOM 2287 C C . LYS A 1 321 ? -0.810 39.375 86.918 1.00 53.81 330 LYS A C 1
ATOM 2288 O O . LYS A 1 321 ? -1.796 39.913 87.429 1.00 55.75 330 LYS A O 1
ATOM 2294 N N . LEU A 1 322 ? -0.054 38.504 87.585 1.00 54.49 331 LEU A N 1
ATOM 2295 C CA . LEU A 1 322 ? -0.329 38.133 88.966 1.00 52.95 331 LEU A CA 1
ATOM 2296 C C . LEU A 1 322 ? 0.093 39.266 89.909 1.00 55.20 331 LEU A C 1
ATOM 2297 O O . LEU A 1 322 ? 1.016 40.023 89.597 1.00 57.02 331 LEU A O 1
ATOM 2302 N N . PRO A 1 323 ? -0.591 39.431 91.045 1.00 54.11 332 PRO A N 1
ATOM 2303 C CA . PRO A 1 323 ? -0.153 40.431 92.030 1.00 57.90 332 PRO A CA 1
ATOM 2304 C C . PRO A 1 323 ? 1.315 40.260 92.404 1.00 62.05 332 PRO A C 1
ATOM 2305 O O . PRO A 1 323 ? 1.868 39.163 92.325 1.00 62.89 332 PRO A O 1
ATOM 2309 N N . LYS A 1 324 ? 1.924 41.366 92.854 1.00 64.20 333 LYS A N 1
ATOM 2310 C CA . LYS A 1 324 ? 3.361 41.494 93.095 1.00 66.60 333 LYS A CA 1
ATOM 2311 C C . LYS A 1 324 ? 4.037 40.235 93.616 1.00 69.04 333 LYS A C 1
ATOM 2312 O O . LYS A 1 324 ? 4.819 39.601 92.901 1.00 72.24 333 LYS A O 1
ATOM 2318 N N . ASP A 1 325 ? 3.755 39.871 94.861 1.00 69.03 334 ASP A N 1
ATOM 2319 C CA . ASP A 1 325 ? 4.503 38.822 95.538 1.00 70.92 334 ASP A CA 1
ATOM 2320 C C . ASP A 1 325 ? 3.684 37.541 95.672 1.00 68.75 334 ASP A C 1
ATOM 2321 O O . ASP A 1 325 ? 3.912 36.745 96.587 1.00 68.91 334 ASP A O 1
ATOM 2326 N N . PHE A 1 326 ? 2.754 37.309 94.739 1.00 70.47 335 PHE A N 1
ATOM 2327 C CA . PHE A 1 326 ? 1.822 36.198 94.895 1.00 64.78 335 PHE A CA 1
ATOM 2328 C C . PHE A 1 326 ? 2.522 34.858 94.717 1.00 63.06 335 PHE A C 1
ATOM 2329 O O . PHE A 1 326 ? 2.488 34.006 95.609 1.00 62.75 335 PHE A O 1
ATOM 2337 N N . LYS A 1 327 ? 3.172 34.652 93.574 1.00 64.31 336 LYS A N 1
ATOM 2338 C CA . LYS A 1 327 ? 3.797 33.356 93.335 1.00 63.59 336 LYS A CA 1
ATOM 2339 C C . LYS A 1 327 ? 4.960 33.103 94.289 1.00 66.57 336 LYS A C 1
ATOM 2340 O O . LYS A 1 327 ? 5.206 31.954 94.669 1.00 65.46 336 LYS A O 1
ATOM 2346 N N . GLU A 1 328 ? 5.649 34.164 94.719 1.00 65.17 337 GLU A N 1
ATOM 2347 C CA . GLU A 1 328 ? 6.882 34.040 95.496 1.00 69.00 337 GLU A CA 1
ATOM 2348 C C . GLU A 1 328 ? 6.632 33.722 96.971 1.00 67.18 337 GLU A C 1
ATOM 2349 O O . GLU A 1 328 ? 7.299 32.843 97.529 1.00 67.37 337 GLU A O 1
ATOM 2355 N N . THR A 1 329 ? 5.731 34.442 97.647 1.00 69.10 338 THR A N 1
ATOM 2356 C CA . THR A 1 329 ? 5.561 34.124 99.066 1.00 68.18 338 THR A CA 1
ATOM 2357 C C . THR A 1 329 ? 4.109 34.036 99.530 1.00 63.77 338 THR A C 1
ATOM 2358 O O . THR A 1 329 ? 3.766 33.094 100.252 1.00 62.86 338 THR A O 1
ATOM 2362 N N . THR A 1 330 ? 3.244 34.992 99.172 1.00 62.94 339 THR A N 1
ATOM 2363 C CA . THR A 1 330 ? 1.916 34.968 99.784 1.00 65.60 339 THR A CA 1
ATOM 2364 C C . THR A 1 330 ? 1.082 33.770 99.355 1.00 59.66 339 THR A C 1
ATOM 2365 O O . THR A 1 330 ? 0.159 33.390 100.080 1.00 59.24 339 THR A O 1
ATOM 2369 N N . SER A 1 331 ? 1.378 33.161 98.212 1.00 61.63 340 SER A N 1
ATOM 2370 C CA . SER A 1 331 ? 0.734 31.900 97.878 1.00 57.80 340 SER A CA 1
ATOM 2371 C C . SER A 1 331 ? 1.434 30.697 98.497 1.00 59.63 340 SER A C 1
ATOM 2372 O O . SER A 1 331 ? 0.926 29.579 98.370 1.00 57.44 340 SER A O 1
ATOM 2375 N N . LYS A 1 332 ? 2.575 30.888 99.168 1.00 58.98 341 LYS A N 1
ATOM 2376 C CA . LYS A 1 332 ? 3.386 29.735 99.551 1.00 60.18 341 LYS A CA 1
ATOM 2377 C C . LYS A 1 332 ? 2.805 28.967 100.728 1.00 59.07 341 LYS A C 1
ATOM 2378 O O . LYS A 1 332 ? 3.074 27.768 100.865 1.00 59.51 341 LYS A O 1
ATOM 2384 N N . LYS A 1 333 ? 2.016 29.620 101.579 1.00 56.52 342 LYS A N 1
ATOM 2385 C CA . LYS A 1 333 ? 1.457 28.923 102.732 1.00 57.91 342 LYS A CA 1
ATOM 2386 C C . LYS A 1 333 ? 0.458 27.867 102.287 1.00 58.72 342 LYS A C 1
ATOM 2387 O O . LYS A 1 333 ? 0.530 26.709 102.717 1.00 61.55 342 LYS A O 1
ATOM 2393 N N . LYS A 1 334 ? -0.471 28.239 101.406 1.00 55.36 343 LYS A N 1
ATOM 2394 C CA . LYS A 1 334 ? -1.559 27.352 101.055 1.00 49.58 343 LYS A CA 1
ATOM 2395 C C . LYS A 1 334 ? -1.598 26.980 99.586 1.00 47.91 343 LYS A C 1
ATOM 2396 O O . LYS A 1 334 ? -2.401 26.123 99.219 1.00 45.18 343 LYS A O 1
ATOM 2402 N N . GLY A 1 335 ? -0.778 27.588 98.740 1.00 46.58 344 GLY A N 1
ATOM 2403 C CA . GLY A 1 335 ? -0.950 27.366 97.312 1.00 42.84 344 GLY A CA 1
ATOM 2404 C C . GLY A 1 335 ? 0.257 26.831 96.578 1.00 44.44 344 GLY A C 1
ATOM 2405 O O . GLY A 1 335 ? 1.398 26.929 97.043 1.00 44.60 344 GLY A O 1
ATOM 2406 N N . LEU A 1 336 ? -0.002 26.243 95.413 1.00 40.49 345 LEU A N 1
ATOM 2407 C CA . LEU A 1 336 ? 1.021 25.929 94.429 1.00 44.80 345 LEU A CA 1
ATOM 2408 C C . LEU A 1 336 ? 0.610 26.630 93.147 1.00 41.58 345 LEU A C 1
ATOM 2409 O O . LEU A 1 336 ? -0.448 26.328 92.595 1.00 41.35 345 LEU A O 1
ATOM 2414 N N . VAL A 1 337 ? 1.416 27.588 92.701 1.00 42.86 346 VAL A N 1
ATOM 2415 C CA . VAL A 1 337 ? 1.202 28.263 91.423 1.00 43.66 346 VAL A CA 1
ATOM 2416 C C . VAL A 1 337 ? 2.192 27.687 90.417 1.00 41.20 346 VAL A C 1
ATOM 2417 O O . VAL A 1 337 ? 3.413 27.780 90.612 1.00 44.51 346 VAL A O 1
ATOM 2421 N N . ILE A 1 338 ? 1.667 27.104 89.333 1.00 40.91 347 ILE A N 1
ATOM 2422 C CA . ILE A 1 338 ? 2.456 26.323 88.386 1.00 39.92 347 ILE A CA 1
ATOM 2423 C C . ILE A 1 338 ? 2.009 26.662 86.965 1.00 38.74 347 ILE A C 1
ATOM 2424 O O . ILE A 1 338 ? 0.840 26.971 86.724 1.00 37.63 347 ILE A O 1
ATOM 2429 N N . ASN A 1 339 ? 2.954 26.639 86.018 1.00 39.26 348 ASN A N 1
ATOM 2430 C CA . ASN A 1 339 ? 2.606 27.079 84.670 1.00 39.25 348 ASN A CA 1
ATOM 2431 C C . ASN A 1 339 ? 1.879 26.019 83.848 1.00 37.50 348 ASN A C 1
ATOM 2432 O O . ASN A 1 339 ? 1.321 26.358 82.801 1.00 37.72 348 ASN A O 1
ATOM 2437 N N . TRP A 1 340 ? 1.843 24.769 84.311 1.00 35.73 349 TRP A N 1
ATOM 2438 C CA . TRP A 1 340 ? 1.114 23.679 83.667 1.00 34.99 349 TRP A CA 1
ATOM 2439 C C . TRP A 1 340 ? 1.184 22.473 84.592 1.00 35.42 349 TRP A C 1
ATOM 2440 O O . TRP A 1 340 ? 2.200 22.281 85.266 1.00 37.67 349 TRP A O 1
ATOM 2451 N N . CYS A 1 341 ? 0.142 21.651 84.647 1.00 31.11 350 CYS A N 1
ATOM 2452 C CA . CYS A 1 341 ? 0.108 20.501 85.530 1.00 32.68 350 CYS A CA 1
ATOM 2453 C C . CYS A 1 341 ? -0.346 19.279 84.754 1.00 31.26 350 CYS A C 1
ATOM 2454 O O . CYS A 1 341 ? -0.776 19.389 83.596 1.00 29.01 350 CYS A O 1
ATOM 2457 N N . PRO A 1 342 ? -0.204 18.073 85.322 1.00 29.52 351 PRO A N 1
ATOM 2458 C CA . PRO A 1 342 ? -0.800 16.897 84.670 1.00 31.46 351 PRO A CA 1
ATOM 2459 C C . PRO A 1 342 ? -2.266 16.768 85.044 1.00 30.35 351 PRO A C 1
ATOM 2460 O O . PRO A 1 342 ? -2.625 16.111 86.036 1.00 29.94 351 PRO A O 1
ATOM 2464 N N . GLN A 1 343 ? -3.127 17.425 84.262 1.00 31.11 352 GLN A N 1
ATOM 2465 C CA . GLN A 1 343 ? -4.496 17.676 84.713 1.00 28.40 352 GLN A CA 1
ATOM 2466 C C . GLN A 1 343 ? -5.245 16.379 85.007 1.00 28.89 352 GLN A C 1
ATOM 2467 O O . GLN A 1 343 ? -6.025 16.319 85.962 1.00 27.92 352 GLN A O 1
ATOM 2473 N N . LEU A 1 344 ? -5.034 15.331 84.195 1.00 27.92 353 LEU A N 1
ATOM 2474 C CA . LEU A 1 344 ? -5.709 14.062 84.477 1.00 29.66 353 LEU A CA 1
ATOM 2475 C C . LEU A 1 344 ? -5.298 13.515 85.835 1.00 31.30 353 LEU A C 1
ATOM 2476 O O . LEU A 1 344 ? -6.143 13.029 86.596 1.00 30.56 353 LEU A O 1
ATOM 2481 N N . ASP A 1 345 ? -4.007 13.583 86.153 1.00 32.43 354 ASP A N 1
ATOM 2482 C CA . ASP A 1 345 ? -3.536 13.063 87.430 1.00 33.05 354 ASP A CA 1
ATOM 2483 C C . ASP A 1 345 ? -3.973 13.945 88.589 1.00 34.84 354 ASP A C 1
ATOM 2484 O O . ASP A 1 345 ? -4.171 13.449 89.707 1.00 35.23 354 ASP A O 1
ATOM 2489 N N . VAL A 1 346 ? -4.113 15.250 88.350 1.00 31.19 355 VAL A N 1
ATOM 2490 C CA . VAL A 1 346 ? -4.552 16.154 89.408 1.00 33.27 355 VAL A CA 1
ATOM 2491 C C . VAL A 1 346 ? -6.017 15.892 89.740 1.00 32.63 355 VAL A C 1
ATOM 2492 O O . VAL A 1 346 ? -6.378 15.668 90.904 1.00 33.62 355 VAL A O 1
ATOM 2496 N N . LEU A 1 347 ? -6.872 15.838 88.715 1.00 30.96 356 LEU A N 1
ATOM 2497 C CA . LEU A 1 347 ? -8.293 15.595 88.954 1.00 32.77 356 LEU A CA 1
ATOM 2498 C C . LEU A 1 347 ? -8.545 14.221 89.579 1.00 32.72 356 LEU A C 1
ATOM 2499 O O . LEU A 1 347 ? -9.527 14.041 90.316 1.00 33.60 356 LEU A O 1
ATOM 2504 N N . ALA A 1 348 ? -7.668 13.251 89.325 1.00 31.31 357 ALA A N 1
ATOM 2505 C CA . ALA A 1 348 ? -7.790 11.928 89.931 1.00 33.56 357 ALA A CA 1
ATOM 2506 C C . ALA A 1 348 ? -7.339 11.887 91.385 1.00 37.61 357 ALA A C 1
ATOM 2507 O O . ALA A 1 348 ? -7.585 10.883 92.065 1.00 39.20 357 ALA A O 1
ATOM 2509 N N . HIS A 1 349 ? -6.690 12.934 91.879 1.00 34.40 358 HIS A N 1
ATOM 2510 C CA . HIS A 1 349 ? -6.104 12.891 93.216 1.00 35.50 358 HIS A CA 1
ATOM 2511 C C . HIS A 1 349 ? -7.173 13.126 94.286 1.00 39.25 358 HIS A C 1
ATOM 2512 O O . HIS A 1 349 ? -7.972 14.061 94.182 1.00 38.06 358 HIS A O 1
ATOM 2519 N N . LYS A 1 350 ? -7.165 12.297 95.334 1.00 41.35 359 LYS A N 1
ATOM 2520 C CA . LYS A 1 350 ? -8.213 12.377 96.354 1.00 44.10 359 LYS A CA 1
ATOM 2521 C C . LYS A 1 350 ? -8.201 13.695 97.119 1.00 44.02 359 LYS A C 1
ATOM 2522 O O . LYS A 1 350 ? -9.214 14.051 97.729 1.00 41.07 359 LYS A O 1
ATOM 2528 N N . SER A 1 351 ? -7.075 14.410 97.129 1.00 41.97 360 SER A N 1
ATOM 2529 C CA . SER A 1 351 ? -7.003 15.700 97.810 1.00 41.59 360 SER A CA 1
ATOM 2530 C C . SER A 1 351 ? -7.847 16.783 97.147 1.00 40.60 360 SER A C 1
ATOM 2531 O O . SER A 1 351 ? -8.212 17.758 97.818 1.00 41.08 360 SER A O 1
ATOM 2534 N N . VAL A 1 352 ? -8.162 16.659 95.863 1.00 37.94 361 VAL A N 1
ATOM 2535 C CA . VAL A 1 352 ? -8.842 17.749 95.182 1.00 35.89 361 VAL A CA 1
ATOM 2536 C C . VAL A 1 352 ? -10.323 17.722 95.547 1.00 41.24 361 VAL A C 1
ATOM 2537 O O . VAL A 1 352 ? -11.008 16.712 95.363 1.00 41.97 361 VAL A O 1
ATOM 2541 N N . ALA A 1 353 ? -10.807 18.823 96.113 1.00 37.35 362 ALA A N 1
ATOM 2542 C CA . ALA A 1 353 ? -12.209 18.924 96.488 1.00 37.59 362 ALA A CA 1
ATOM 2543 C C . ALA A 1 353 ? -13.067 19.517 95.381 1.00 38.25 362 ALA A C 1
ATOM 2544 O O . ALA A 1 353 ? -14.251 19.179 95.278 1.00 35.79 362 ALA A O 1
ATOM 2546 N N . CYS A 1 354 ? -12.509 20.399 94.559 1.00 33.43 363 CYS A N 1
ATOM 2547 C CA . CYS A 1 354 ? -13.315 21.035 93.525 1.00 35.13 363 CYS A CA 1
ATOM 2548 C C . CYS A 1 354 ? -12.385 21.721 92.538 1.00 35.28 363 CYS A C 1
ATOM 2549 O O . CYS A 1 354 ? -11.189 21.912 92.794 1.00 35.30 363 CYS A O 1
ATOM 2552 N N . PHE A 1 355 ? -12.968 22.091 91.403 1.00 31.69 364 PHE A N 1
ATOM 2553 C CA . PHE A 1 355 ? -12.239 22.530 90.223 1.00 32.23 364 PHE A CA 1
ATOM 2554 C C . PHE A 1 355 ? -12.867 23.835 89.765 1.00 32.26 364 PHE A C 1
ATOM 2555 O O . PHE A 1 355 ? -13.994 23.836 89.260 1.00 29.62 364 PHE A O 1
ATOM 2563 N N . MET A 1 356 ? -12.165 24.945 90.001 1.00 30.70 365 MET A N 1
ATOM 2564 C CA . MET A 1 356 ? -12.551 26.239 89.448 1.00 31.78 365 MET A CA 1
ATOM 2565 C C . MET A 1 356 ? -12.044 26.296 88.009 1.00 29.50 365 MET A C 1
ATOM 2566 O O . MET A 1 356 ? -10.828 26.363 87.774 1.00 32.45 365 MET A O 1
ATOM 2571 N N . THR A 1 357 ? -12.969 26.288 87.057 1.00 28.34 366 THR A N 1
ATOM 2572 C CA . THR A 1 357 ? -12.655 26.031 85.649 1.00 28.69 366 THR A CA 1
ATOM 2573 C C . THR A 1 357 ? -13.303 27.051 84.717 1.00 31.52 366 THR A C 1
ATOM 2574 O O . THR A 1 357 ? -14.377 27.589 85.001 1.00 31.09 366 THR A O 1
ATOM 2578 N N . HIS A 1 358 ? -12.655 27.280 83.563 1.00 29.04 367 HIS A N 1
ATOM 2579 C CA . HIS A 1 358 ? -13.275 28.056 82.487 1.00 29.72 367 HIS A CA 1
ATOM 2580 C C . HIS A 1 358 ? -14.324 27.267 81.709 1.00 29.23 367 HIS A C 1
ATOM 2581 O O . HIS A 1 358 ? -14.967 27.837 80.819 1.00 29.05 367 HIS A O 1
ATOM 2588 N N . CYS A 1 359 ? -14.469 25.971 81.986 1.00 27.72 368 CYS A N 1
ATOM 2589 C CA . CYS A 1 359 ? -15.508 25.115 81.410 1.00 23.81 368 CYS A CA 1
ATOM 2590 C C . CYS A 1 359 ? -15.265 24.772 79.944 1.00 24.21 368 CYS A C 1
ATOM 2591 O O . CYS A 1 359 ? -16.224 24.513 79.225 1.00 25.38 368 CYS A O 1
ATOM 2594 N N . GLY A 1 360 ? -14.011 24.734 79.496 1.00 24.70 369 GLY A N 1
ATOM 2595 C CA . GLY A 1 360 ? -13.720 24.070 78.226 1.00 24.90 369 GLY A CA 1
ATOM 2596 C C . GLY A 1 360 ? -14.146 22.615 78.288 1.00 25.02 369 GLY A C 1
ATOM 2597 O O . GLY A 1 360 ? -14.243 22.023 79.368 1.00 24.27 369 GLY A O 1
ATOM 2598 N N . TRP A 1 361 ? -14.463 22.027 77.127 1.00 23.56 370 TRP A N 1
ATOM 2599 C CA . TRP A 1 361 ? -15.088 20.708 77.181 1.00 23.47 370 TRP A CA 1
ATOM 2600 C C . TRP A 1 361 ? -14.153 19.649 77.770 1.00 23.20 370 TRP A C 1
ATOM 2601 O O . TRP A 1 361 ? -14.609 18.774 78.508 1.00 23.20 370 TRP A O 1
ATOM 2612 N N . ASN A 1 362 ? -12.852 19.671 77.442 1.00 21.64 371 ASN A N 1
ATOM 2613 C CA . ASN A 1 362 ? -11.987 18.635 78.013 1.00 21.38 371 ASN A CA 1
ATOM 2614 C C . ASN A 1 362 ? -11.986 18.721 79.525 1.00 23.52 371 ASN A C 1
ATOM 2615 O O . ASN A 1 362 ? -12.099 17.707 80.223 1.00 23.07 371 ASN A O 1
ATOM 2620 N N . SER A 1 363 ? -11.843 19.932 80.035 1.00 22.54 372 SER A N 1
ATOM 2621 C CA . SER A 1 363 ? -11.817 20.123 81.484 1.00 22.60 372 SER A CA 1
ATOM 2622 C C . SER A 1 363 ? -13.128 19.689 82.133 1.00 24.75 372 SER A C 1
ATOM 2623 O O . SER A 1 363 ? -13.130 19.044 83.198 1.00 25.77 372 SER A O 1
ATOM 2626 N N . THR A 1 364 ? -14.255 20.058 81.522 1.00 22.48 373 THR A N 1
ATOM 2627 C CA . THR A 1 364 ? -15.567 19.653 82.015 1.00 24.52 373 THR A CA 1
ATOM 2628 C C . THR A 1 364 ? -15.702 18.138 82.050 1.00 26.60 373 THR A C 1
ATOM 2629 O O . THR A 1 364 ? -16.125 17.558 83.062 1.00 25.54 373 THR A O 1
ATOM 2633 N N . LEU A 1 365 ? -15.381 17.487 80.933 1.00 25.30 374 L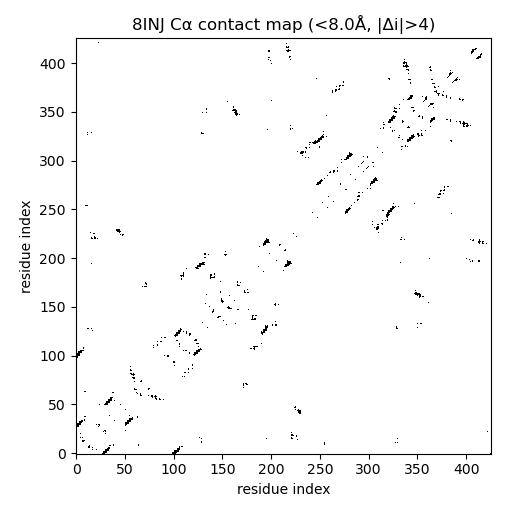EU A N 1
ATOM 2634 C CA . LEU A 1 365 ? -15.510 16.039 80.850 1.00 25.04 374 LEU A CA 1
ATOM 2635 C C . LEU A 1 365 ? -14.526 15.337 81.770 1.00 24.45 374 LEU A C 1
ATOM 2636 O O . LEU A 1 365 ? -14.888 14.352 82.421 1.00 28.98 374 LEU A O 1
ATOM 2641 N N . GLU A 1 366 ? -13.278 15.817 81.838 1.00 23.70 375 GLU A N 1
ATOM 2642 C CA . GLU A 1 366 ? -12.302 15.188 82.726 1.00 25.64 375 GLU A CA 1
ATOM 2643 C C . GLU A 1 366 ? -12.718 15.322 84.192 1.00 26.65 375 GLU A C 1
ATOM 2644 O O . GLU A 1 366 ? -12.573 14.377 84.977 1.00 29.89 375 GLU A O 1
ATOM 2650 N N . ALA A 1 367 ? -13.254 16.481 84.579 1.00 25.82 376 ALA A N 1
ATOM 2651 C CA . ALA A 1 367 ? -13.725 16.645 85.957 1.00 28.33 376 ALA A CA 1
ATOM 2652 C C . ALA A 1 367 ? -14.907 15.723 86.238 1.00 29.79 376 ALA A C 1
ATOM 2653 O O . ALA A 1 367 ? -14.941 15.022 87.259 1.00 29.60 376 ALA A O 1
ATOM 2655 N N . LEU A 1 368 ? -15.877 15.708 85.324 1.00 27.97 377 LEU A N 1
ATOM 2656 C CA . LEU A 1 368 ? -17.053 14.856 85.447 1.00 30.45 377 LEU A CA 1
ATOM 2657 C C . LEU A 1 368 ? -16.656 13.392 85.595 1.00 31.49 377 LEU A C 1
ATOM 2658 O O . LEU A 1 368 ? -17.167 12.680 86.469 1.00 31.33 377 LEU A O 1
ATOM 2663 N N . CYS A 1 369 ? -15.744 12.923 84.733 1.00 29.74 378 CYS A N 1
ATOM 2664 C CA . CYS A 1 369 ? -15.318 11.527 84.746 1.00 30.63 378 CYS A CA 1
ATOM 2665 C C . CYS A 1 369 ? -14.432 11.198 85.948 1.00 33.25 378 CYS A C 1
ATOM 2666 O O . CYS A 1 369 ? -14.265 10.017 86.277 1.00 34.99 378 CYS A O 1
ATOM 2669 N N . SER A 1 370 ? -13.890 12.212 86.634 1.00 31.60 379 SER A N 1
ATOM 2670 C CA . SER A 1 370 ? -13.111 12.034 87.849 1.00 33.48 379 SER A CA 1
ATOM 2671 C C . SER A 1 370 ? -13.946 12.215 89.109 1.00 31.64 379 SER A C 1
ATOM 2672 O O . SER A 1 370 ? -13.442 11.970 90.215 1.00 33.69 379 SER A O 1
ATOM 2675 N N . GLY A 1 371 ? -15.202 12.644 88.975 1.00 30.91 380 GLY A N 1
ATOM 2676 C CA . GLY A 1 371 ? -16.039 12.848 90.148 1.00 31.53 380 GLY A CA 1
ATOM 2677 C C . GLY A 1 371 ? -15.765 14.127 90.902 1.00 31.58 380 GLY A C 1
ATOM 2678 O O . GLY A 1 371 ? -16.010 14.183 92.111 1.00 32.60 380 GLY A O 1
ATOM 2679 N N . VAL A 1 372 ? -15.295 15.167 90.227 1.00 31.38 381 VAL A N 1
ATOM 2680 C CA . VAL A 1 372 ? -14.842 16.399 90.874 1.00 31.97 381 VAL A CA 1
ATOM 2681 C C . VAL A 1 372 ? -15.836 17.501 90.562 1.00 29.98 381 VAL A C 1
ATOM 2682 O O . VAL A 1 372 ? -16.037 17.838 89.378 1.00 30.75 381 VAL A O 1
ATOM 2686 N N . PRO A 1 373 ? -16.495 18.097 91.560 1.00 33.10 382 PRO A N 1
ATOM 2687 C CA . PRO A 1 373 ? -17.452 19.179 91.295 1.00 32.34 382 PRO A CA 1
ATOM 2688 C C . PRO A 1 373 ? -16.727 20.477 90.965 1.00 33.33 382 PRO A C 1
ATOM 2689 O O . PRO A 1 373 ? -15.546 20.652 91.277 1.00 32.76 382 PRO A O 1
ATOM 2693 N N . MET A 1 374 ? -17.437 21.382 90.279 1.00 32.39 383 MET A N 1
ATOM 2694 C CA . MET A 1 374 ? -16.801 22.547 89.679 1.00 31.67 383 MET A CA 1
ATOM 2695 C C . MET A 1 374 ? -17.407 23.878 90.109 1.00 32.42 383 MET A C 1
ATOM 2696 O O . MET A 1 374 ? -18.581 23.978 90.482 1.00 35.35 383 MET A O 1
ATOM 2701 N N . ILE A 1 375 ? -16.558 24.901 90.054 1.00 32.29 384 ILE A N 1
ATOM 2702 C CA . ILE A 1 375 ? -16.948 26.307 90.086 1.00 34.96 384 ILE A CA 1
ATOM 2703 C C . ILE A 1 375 ? -16.740 26.845 88.676 1.00 33.51 384 ILE A C 1
ATOM 2704 O O . ILE A 1 375 ? -15.618 26.813 88.154 1.00 34.45 384 ILE A O 1
ATOM 2709 N N . CYS A 1 376 ? -17.813 27.315 88.045 1.00 34.82 385 CYS A N 1
ATOM 2710 C CA . CYS A 1 376 ? -17.795 27.640 86.620 1.00 33.34 385 CYS A CA 1
ATOM 2711 C C . CYS A 1 376 ? -17.528 29.128 86.416 1.00 37.74 385 CYS A C 1
ATOM 2712 O O . CYS A 1 376 ? -18.335 29.959 86.840 1.00 37.05 385 CYS A O 1
ATOM 2715 N N . MET A 1 377 ? -16.408 29.473 85.757 1.00 32.88 386 MET A N 1
ATOM 2716 C CA . MET A 1 377 ? -16.191 30.841 85.263 1.00 34.65 386 MET A CA 1
ATOM 2717 C C . MET A 1 377 ? -15.895 30.773 83.779 1.00 33.92 386 MET A C 1
ATOM 2718 O O . MET A 1 377 ? -14.743 30.923 83.354 1.00 32.87 386 MET A O 1
ATOM 2723 N N . PRO A 1 378 ? -16.922 30.594 82.962 1.00 32.80 387 PRO A N 1
ATOM 2724 C CA . PRO A 1 378 ? -16.711 30.513 81.513 1.00 29.57 387 PRO A CA 1
ATOM 2725 C C . PRO A 1 378 ? -16.308 31.858 80.939 1.00 31.87 387 PRO A C 1
ATOM 2726 O O . PRO A 1 378 ? -16.702 32.917 81.427 1.00 33.09 387 PRO A O 1
ATOM 2730 N N . GLN A 1 379 ? -15.518 31.805 79.869 1.00 34.05 388 GLN A N 1
ATOM 2731 C CA . GLN A 1 379 ? -15.010 33.007 79.222 1.00 34.97 388 GLN A CA 1
ATOM 2732 C C . GLN A 1 379 ? -15.625 33.256 77.851 1.00 35.44 388 GLN A C 1
ATOM 2733 O O . GLN A 1 379 ? -16.099 34.368 77.592 1.00 37.34 388 GLN A O 1
ATOM 2739 N N . TRP A 1 380 ? -15.654 32.260 76.971 1.00 32.92 389 TRP A N 1
ATOM 2740 C CA . TRP A 1 380 ? -16.162 32.494 75.618 1.00 35.71 389 TRP A CA 1
ATOM 2741 C C . TRP A 1 380 ? -16.387 31.156 74.918 1.00 32.89 389 TRP A C 1
ATOM 2742 O O . TRP A 1 380 ? -16.176 30.081 75.490 1.00 30.68 389 TRP A O 1
ATOM 2753 N N . ALA A 1 381 ? -16.814 31.240 73.650 1.00 32.56 390 ALA A N 1
ATOM 2754 C CA . ALA A 1 381 ? -17.193 30.087 72.833 1.00 31.91 390 ALA A CA 1
ATOM 2755 C C . ALA A 1 381 ? -18.107 29.146 73.611 1.00 30.03 390 ALA A C 1
ATOM 2756 O O . ALA A 1 381 ? -19.016 29.611 74.316 1.00 31.30 390 ALA A O 1
ATOM 2758 N N . ASP A 1 382 ? -17.860 27.838 73.522 1.00 28.05 391 ASP A N 1
ATOM 2759 C CA . ASP A 1 382 ? -18.757 26.854 74.121 1.00 28.08 391 ASP A CA 1
ATOM 2760 C C . ASP A 1 382 ? -18.704 26.834 75.644 1.00 29.37 391 ASP A C 1
ATOM 2761 O O . ASP A 1 382 ? -19.562 26.193 76.257 1.00 27.06 391 ASP A O 1
ATOM 2766 N N . GLN A 1 383 ? -17.738 27.516 76.257 1.00 27.08 392 GLN A N 1
ATOM 2767 C CA . GLN A 1 383 ? -17.646 27.512 77.721 1.00 26.03 392 GLN A CA 1
ATOM 2768 C C . GLN A 1 383 ? -18.932 27.991 78.385 1.00 29.92 392 GLN A C 1
ATOM 2769 O O . GLN A 1 383 ? -19.316 27.487 79.453 1.00 27.57 392 GLN A O 1
ATOM 2775 N N . THR A 1 384 ? -19.582 29.007 77.807 1.00 30.66 393 THR A N 1
ATOM 2776 C CA . THR A 1 384 ? -20.811 29.521 78.401 1.00 29.59 393 THR A CA 1
ATOM 2777 C C . THR A 1 384 ? -21.895 28.445 78.447 1.00 30.37 393 THR A C 1
ATOM 2778 O O . THR A 1 384 ? -22.572 28.265 79.472 1.00 30.55 393 THR A O 1
ATOM 2782 N N . THR A 1 385 ? -22.067 27.716 77.344 1.00 30.24 394 THR A N 1
ATOM 2783 C CA . THR A 1 385 ? -23.066 26.656 77.290 1.00 28.18 394 THR A CA 1
ATOM 2784 C C . THR A 1 385 ? -22.689 25.492 78.194 1.00 29.37 394 THR A C 1
ATOM 2785 O O . THR A 1 385 ? -23.557 24.906 78.857 1.00 29.35 394 THR A O 1
ATOM 2789 N N . ASN A 1 386 ? -21.401 25.137 78.217 1.00 27.49 395 ASN A N 1
ATOM 2790 C CA . ASN A 1 386 ? -20.948 24.054 79.080 1.00 25.32 395 ASN A CA 1
ATOM 2791 C C . ASN A 1 386 ? -21.248 24.379 80.536 1.00 26.73 395 ASN A C 1
ATOM 2792 O O . ASN A 1 386 ? -21.670 23.507 81.301 1.00 27.53 395 ASN A O 1
ATOM 2797 N N . ALA A 1 387 ? -21.051 25.638 80.927 1.00 26.37 396 ALA A N 1
ATOM 2798 C CA . ALA A 1 387 ? -21.330 26.038 82.308 1.00 29.20 396 ALA A CA 1
ATOM 2799 C C . ALA A 1 387 ? -22.803 25.855 82.660 1.00 29.90 396 ALA A C 1
ATOM 2800 O O . ALA A 1 387 ? -23.140 25.447 83.781 1.00 31.07 396 ALA A O 1
ATOM 2802 N N . LYS A 1 388 ? -23.694 26.185 81.723 1.00 29.22 397 LYS A N 1
ATOM 2803 C CA . LYS A 1 388 ? -25.130 25.968 81.903 1.00 32.89 397 LYS A CA 1
ATOM 2804 C C . LYS A 1 388 ? -25.453 24.492 82.094 1.00 31.95 397 LYS A C 1
ATOM 2805 O O . LYS A 1 388 ? -26.270 24.125 82.955 1.00 30.82 397 LYS A O 1
ATOM 2811 N N . LEU A 1 389 ? -24.857 23.637 81.262 1.00 28.73 398 LEU A N 1
ATOM 2812 C CA . LEU A 1 389 ? -25.073 22.198 81.380 1.00 29.25 398 LEU A CA 1
ATOM 2813 C C . LEU A 1 389 ? -24.532 21.670 82.711 1.00 30.26 398 LEU A C 1
ATOM 2814 O O . LEU A 1 389 ? -25.167 20.822 83.352 1.00 29.86 398 LEU A O 1
ATOM 2819 N N . ILE A 1 390 ? -23.351 22.146 83.126 1.00 27.12 399 ILE A N 1
ATOM 2820 C CA . ILE A 1 390 ? -22.761 21.699 84.391 1.00 28.55 399 ILE A CA 1
ATOM 2821 C C . ILE A 1 390 ? -23.688 22.023 85.557 1.00 30.68 399 ILE A C 1
ATOM 2822 O O . ILE A 1 390 ? -23.914 21.189 86.449 1.00 32.18 399 ILE A O 1
ATOM 2827 N N . GLU A 1 391 ? -24.239 23.241 85.572 1.00 31.61 400 GLU A N 1
ATOM 2828 C CA . GLU A 1 391 ? -25.009 23.698 86.729 1.00 32.58 400 GLU A CA 1
ATOM 2829 C C . GLU A 1 391 ? -26.416 23.135 86.743 1.00 34.32 400 GLU A C 1
ATOM 2830 O O . GLU A 1 391 ? -26.910 22.700 87.791 1.00 35.95 400 GLU A O 1
ATOM 2836 N N . HIS A 1 392 ? -27.078 23.153 85.592 1.00 33.22 401 HIS A N 1
ATOM 2837 C CA . HIS A 1 392 ? -28.505 22.916 85.541 1.00 36.05 401 HIS A CA 1
ATOM 2838 C C . HIS A 1 392 ? -28.911 21.544 85.024 1.00 36.23 401 HIS A C 1
ATOM 2839 O O . HIS A 1 392 ? -29.984 21.061 85.413 1.00 39.77 401 HIS A O 1
ATOM 2846 N N . VAL A 1 393 ? -28.083 20.888 84.209 1.00 35.38 402 VAL A N 1
ATOM 2847 C CA . VAL A 1 393 ? -28.416 19.566 83.682 1.00 32.94 402 VAL A CA 1
ATOM 2848 C C . VAL A 1 393 ? -27.705 18.467 84.466 1.00 35.52 402 VAL A C 1
ATOM 2849 O O . VAL A 1 393 ? -28.351 17.599 85.069 1.00 37.42 402 VAL A O 1
ATOM 2853 N N . TRP A 1 394 ? -26.374 18.492 84.469 1.00 32.19 403 TRP A N 1
ATOM 2854 C CA . TRP A 1 394 ? -25.629 17.448 85.153 1.00 31.15 403 TRP A CA 1
ATOM 2855 C C . TRP A 1 394 ? -25.558 17.709 86.645 1.00 33.98 403 TRP A C 1
ATOM 2856 O O . TRP A 1 394 ? -25.410 16.757 87.415 1.00 35.52 403 TRP A O 1
ATOM 2867 N N . LYS A 1 395 ? -25.704 18.973 87.049 1.00 32.02 404 LYS A N 1
ATOM 2868 C CA . LYS A 1 395 ? -25.803 19.384 88.449 1.00 33.30 404 LYS A CA 1
ATOM 2869 C C . LYS A 1 395 ? -24.560 18.969 89.233 1.00 35.08 404 LYS A C 1
ATOM 2870 O O . LYS A 1 395 ? -24.643 18.393 90.321 1.00 35.72 404 LYS A O 1
ATOM 2876 N N . ILE A 1 396 ? -23.397 19.298 88.682 1.00 32.52 405 ILE A N 1
ATOM 2877 C CA . ILE A 1 396 ? -22.127 18.983 89.319 1.00 33.22 405 ILE A CA 1
ATOM 2878 C C . ILE A 1 396 ? -21.284 20.238 89.513 1.00 34.17 405 ILE A C 1
ATOM 2879 O O . ILE A 1 396 ? -20.075 20.155 89.689 1.00 36.42 405 ILE A O 1
ATOM 2884 N N . GLY A 1 397 ? -21.914 21.409 89.488 1.00 34.50 406 GLY A N 1
ATOM 2885 C CA . GLY A 1 397 ? -21.171 22.626 89.748 1.00 35.62 406 GLY A CA 1
ATOM 2886 C C . GLY A 1 397 ? -22.076 23.815 89.960 1.00 37.20 406 GLY A C 1
ATOM 2887 O O . GLY A 1 397 ? -23.286 23.758 89.737 1.00 36.09 406 GLY A O 1
ATOM 2888 N N . VAL A 1 398 ? -21.459 24.908 90.401 1.00 37.14 407 VAL A N 1
ATOM 2889 C CA . VAL A 1 398 ? -22.140 26.178 90.602 1.00 40.32 407 VAL A CA 1
ATOM 2890 C C . VAL A 1 398 ? -21.461 27.224 89.734 1.00 40.28 407 VAL A C 1
ATOM 2891 O O . VAL A 1 398 ? -20.259 27.147 89.462 1.00 38.94 407 VAL A O 1
ATOM 2895 N N . GLY A 1 399 ? -22.227 28.226 89.326 1.00 40.99 408 GLY A N 1
ATOM 2896 C CA . GLY A 1 399 ? -21.718 29.275 88.465 1.00 42.62 408 GLY A CA 1
ATOM 2897 C C . GLY A 1 399 ? -21.464 30.554 89.241 1.00 48.37 408 GLY A C 1
ATOM 2898 O O . GLY A 1 399 ? -22.172 30.869 90.194 1.00 47.03 408 GLY A O 1
ATOM 2899 N N . VAL A 1 400 ? -20.422 31.280 88.838 1.00 49.09 409 VAL A N 1
ATOM 2900 C CA . VAL A 1 400 ? -20.161 32.606 89.383 1.00 53.85 409 VAL A CA 1
ATOM 2901 C C . VAL A 1 400 ? -20.987 33.627 88.613 1.00 57.94 409 VAL A C 1
ATOM 2902 O O . VAL A 1 400 ? -21.425 33.390 87.484 1.00 57.39 409 VAL A O 1
ATOM 2906 N N . ASN A 1 401 ? -21.201 34.780 89.238 1.00 57.26 410 ASN A N 1
ATOM 2907 C CA . ASN A 1 401 ? -21.973 35.870 88.659 1.00 61.17 410 ASN A CA 1
ATOM 2908 C C . ASN A 1 401 ? -21.069 37.082 88.480 1.00 62.63 410 ASN A C 1
ATOM 2909 O O . ASN A 1 401 ? -20.391 37.500 89.426 1.00 58.83 410 ASN A O 1
ATOM 2914 N N . LYS A 1 402 ? -21.060 37.638 87.273 1.00 62.94 411 LYS A N 1
ATOM 2915 C CA . LYS A 1 402 ? -20.325 38.869 87.000 1.00 63.51 411 LYS A CA 1
ATOM 2916 C C . LYS A 1 402 ? -21.030 40.071 87.634 1.00 63.09 411 LYS A C 1
ATOM 2917 O O . LYS A 1 402 ? -20.501 40.714 88.544 1.00 63.93 411 LYS A O 1
ATOM 2923 N N . ILE A 1 408 ? -16.706 42.082 85.564 1.00 64.92 417 ILE A N 1
ATOM 2924 C CA . ILE A 1 408 ? -15.682 41.353 86.304 1.00 61.34 417 ILE A CA 1
ATOM 2925 C C . ILE A 1 408 ? -16.318 40.531 87.423 1.00 60.04 417 ILE A C 1
ATOM 2926 O O . ILE A 1 408 ? -17.323 40.934 88.020 1.00 60.00 417 ILE A O 1
ATOM 2931 N N . VAL A 1 409 ? -15.735 39.367 87.691 1.00 59.98 418 VAL A N 1
ATOM 2932 C CA . VAL A 1 409 ? -16.154 38.526 88.805 1.00 56.28 418 VAL A CA 1
ATOM 2933 C C . VAL A 1 409 ? -15.377 38.960 90.034 1.00 57.59 418 VAL A C 1
ATOM 2934 O O . VAL A 1 409 ? -14.141 38.923 90.051 1.00 56.78 418 VAL A O 1
ATOM 2938 N N . LYS A 1 410 ? -16.106 39.394 91.055 1.00 55.05 419 LYS A N 1
ATOM 2939 C CA . LYS A 1 410 ? -15.465 39.894 92.245 1.00 58.35 419 LYS A CA 1
ATOM 2940 C C . LYS A 1 410 ? -15.151 38.762 93.199 1.00 56.55 419 LYS A C 1
ATOM 2941 O O . LYS A 1 410 ? -15.795 37.712 93.223 1.00 56.84 419 LYS A O 1
ATOM 2947 N N . ARG A 1 411 ? -14.135 39.018 93.997 1.00 56.88 420 ARG A N 1
ATOM 2948 C CA . ARG A 1 411 ? -13.571 38.035 94.905 1.00 57.59 420 ARG A CA 1
ATOM 2949 C C . ARG A 1 411 ? -14.614 37.511 95.863 1.00 57.77 420 ARG A C 1
ATOM 2950 O O . ARG A 1 411 ? -14.630 36.323 96.204 1.00 55.41 420 ARG A O 1
ATOM 2958 N N . GLU A 1 412 ? -15.479 38.403 96.326 1.00 59.18 421 GLU A N 1
ATOM 2959 C CA . GLU A 1 412 ? -16.586 38.016 97.205 1.00 58.89 421 GLU A CA 1
ATOM 2960 C C . GLU A 1 412 ? -17.457 36.917 96.577 1.00 55.99 421 GLU A C 1
ATOM 2961 O O . GLU A 1 412 ? -17.842 35.941 97.243 1.00 54.05 421 GLU A O 1
ATOM 2967 N N . GLU A 1 413 ? -17.770 37.054 95.283 1.00 56.51 422 GLU A N 1
ATOM 2968 C CA . GLU A 1 413 ? -18.542 36.025 94.584 1.00 55.54 422 GLU A CA 1
ATOM 2969 C C . GLU A 1 413 ? -17.786 34.700 94.510 1.00 53.67 422 GLU A C 1
ATOM 2970 O O . GLU A 1 413 ? -18.385 33.625 94.641 1.00 52.73 422 GLU A O 1
ATOM 2976 N N . ILE A 1 414 ? -16.471 34.753 94.299 1.00 54.79 423 ILE A N 1
ATOM 2977 C CA . ILE A 1 414 ? -15.693 33.525 94.171 1.00 51.53 423 ILE A CA 1
ATOM 2978 C C . ILE A 1 414 ? -15.635 32.792 95.509 1.00 50.59 423 ILE A C 1
ATOM 2979 O O . ILE A 1 414 ? -15.843 31.576 95.574 1.00 49.04 423 ILE A O 1
ATOM 2984 N N . GLU A 1 415 ? -15.354 33.523 96.599 1.00 52.09 424 GLU A N 1
ATOM 2985 C CA . GLU A 1 415 ? -15.336 32.907 97.929 1.00 51.90 424 GLU A CA 1
ATOM 2986 C C . GLU A 1 415 ? -16.686 32.299 98.290 1.00 50.35 424 GLU A C 1
ATOM 2987 O O . GLU A 1 415 ? -16.741 31.243 98.932 1.00 49.67 424 GLU A O 1
ATOM 2993 N N . ASP A 1 416 ? -17.782 32.946 97.886 1.00 51.33 425 ASP A N 1
ATOM 2994 C CA . ASP A 1 416 ? -19.109 32.386 98.126 1.00 52.14 425 ASP A CA 1
ATOM 2995 C C . ASP A 1 416 ? -19.259 31.034 97.435 1.00 51.78 425 ASP A C 1
ATOM 2996 O O . ASP A 1 416 ? -19.732 30.061 98.036 1.00 51.42 425 ASP A O 1
ATOM 3001 N N . CYS A 1 417 ? -18.850 30.956 96.166 1.00 49.34 426 CYS A N 1
ATOM 3002 C CA . CYS A 1 417 ? -18.937 29.692 95.441 1.00 49.09 426 CYS A CA 1
ATOM 3003 C C . CYS A 1 417 ? -18.053 28.628 96.079 1.00 46.37 426 CYS A C 1
ATOM 3004 O O . CYS A 1 417 ? -18.450 27.460 96.174 1.00 45.70 426 CYS A O 1
ATOM 3007 N N . ILE A 1 418 ? -16.854 29.008 96.529 1.00 45.92 427 ILE A N 1
ATOM 3008 C CA . ILE A 1 418 ? -16.008 28.051 97.236 1.00 46.25 427 ILE A CA 1
ATOM 3009 C C . ILE A 1 418 ? -16.726 27.514 98.469 1.00 49.23 427 ILE A C 1
ATOM 3010 O O . ILE A 1 418 ? -16.708 26.305 98.738 1.00 49.37 427 ILE A O 1
ATOM 3015 N N . ARG A 1 419 ? -17.387 28.395 99.227 1.00 49.95 428 ARG A N 1
ATOM 3016 C CA . ARG A 1 419 ? -18.107 27.945 100.415 1.00 52.35 428 ARG A CA 1
ATOM 3017 C C . ARG A 1 419 ? -19.249 27.005 100.047 1.00 52.46 428 ARG A C 1
ATOM 3018 O O . ARG A 1 419 ? -19.465 25.987 100.718 1.00 52.89 428 ARG A O 1
ATOM 3026 N N . GLN A 1 420 ? -19.993 27.330 98.987 1.00 47.77 429 GLN A N 1
ATOM 3027 C CA . GLN A 1 420 ? -21.060 26.447 98.532 1.00 50.64 429 GLN A CA 1
ATOM 3028 C C . GLN A 1 420 ? -20.545 25.037 98.264 1.00 51.48 429 GLN A C 1
ATOM 3029 O O . GLN A 1 420 ? -21.200 24.052 98.621 1.00 51.72 429 GLN A O 1
ATOM 3035 N N . VAL A 1 421 ? -19.375 24.915 97.639 1.00 49.44 430 VAL A N 1
ATOM 3036 C CA . VAL A 1 421 ? -18.871 23.601 97.251 1.00 49.05 430 VAL A CA 1
ATOM 3037 C C . VAL A 1 421 ? -18.112 22.908 98.385 1.00 48.87 430 VAL A C 1
ATOM 3038 O O . VAL A 1 421 ? -18.282 21.706 98.600 1.00 48.76 430 VAL A O 1
ATOM 3042 N N . ILE A 1 422 ? -17.267 23.628 99.128 1.00 49.72 431 ILE A N 1
ATOM 3043 C CA . ILE A 1 422 ? -16.418 22.986 100.135 1.00 53.50 431 ILE A CA 1
ATOM 3044 C C . ILE A 1 422 ? -17.196 22.663 101.407 1.00 58.24 431 ILE A C 1
ATOM 3045 O O . ILE A 1 422 ? -16.959 21.633 102.051 1.00 59.36 431 ILE A O 1
ATOM 3050 N N . GLU A 1 423 ? -18.103 23.536 101.816 1.00 57.65 432 GLU A N 1
ATOM 3051 C CA . GLU A 1 423 ? -18.716 23.393 103.130 1.00 56.44 432 GLU A CA 1
ATOM 3052 C C . GLU A 1 423 ? -20.204 23.098 103.089 1.00 57.76 432 GLU A C 1
ATOM 3053 O O . GLU A 1 423 ? -20.686 22.283 103.887 1.00 63.28 432 GLU A O 1
ATOM 3059 N N . SER A 1 424 ? -20.951 23.753 102.208 1.00 55.14 433 SER A N 1
ATOM 3060 C CA . SER A 1 424 ? -22.401 23.707 102.303 1.00 54.44 433 SER A CA 1
ATOM 3061 C C . SER A 1 424 ? -22.923 22.311 101.980 1.00 55.06 433 SER A C 1
ATOM 3062 O O . SER A 1 424 ? -22.239 21.484 101.365 1.00 53.68 433 SER A O 1
ATOM 3065 N N . GLU A 1 425 ? -24.156 22.051 102.425 1.00 52.30 434 GLU A N 1
ATOM 3066 C CA . GLU A 1 425 ? -24.837 20.823 102.032 1.00 52.91 434 GLU A CA 1
ATOM 3067 C C . GLU A 1 425 ? -24.992 20.726 100.521 1.00 51.43 434 GLU A C 1
ATOM 3068 O O . GLU A 1 425 ? -24.957 19.621 99.968 1.00 50.03 434 GLU A O 1
ATOM 3074 N N . ARG A 1 426 ? -25.180 21.862 99.843 1.00 52.16 435 ARG A N 1
ATOM 3075 C CA . ARG A 1 426 ? -25.244 21.848 98.383 1.00 51.75 435 ARG A CA 1
ATOM 3076 C C . ARG A 1 426 ? -24.013 21.190 97.782 1.00 48.65 435 ARG A C 1
ATOM 3077 O O . ARG A 1 426 ? -24.117 20.430 96.809 1.00 48.59 435 ARG A O 1
ATOM 3085 N N . GLY A 1 427 ? -22.837 21.482 98.341 1.00 49.06 436 GLY A N 1
ATOM 3086 C CA . GLY A 1 427 ? -21.606 20.918 97.812 1.00 47.35 436 GLY A CA 1
ATOM 3087 C C . GLY A 1 427 ? -21.540 19.410 97.951 1.00 45.85 436 GLY A C 1
ATOM 3088 O O . GLY A 1 427 ? -20.990 18.723 97.088 1.00 43.23 436 GLY A O 1
ATOM 3089 N N . LYS A 1 428 ? -22.083 18.875 99.044 1.00 46.06 437 LYS A N 1
ATOM 3090 C CA . LYS A 1 428 ? -22.153 17.424 99.183 1.00 45.81 437 LYS A CA 1
ATOM 3091 C C . LYS A 1 428 ? -23.069 16.815 98.133 1.00 44.50 437 LYS A C 1
ATOM 3092 O O . LYS A 1 428 ? -22.793 15.72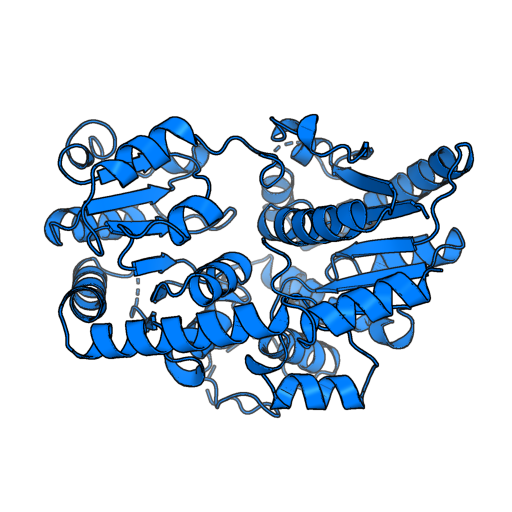5 97.610 1.00 42.75 437 LYS A O 1
ATOM 3098 N N . GLU A 1 429 ? -24.156 17.510 97.793 1.00 44.09 438 GLU A N 1
ATOM 3099 C CA . GLU A 1 429 ? -25.004 17.033 96.704 1.00 42.00 438 GLU A CA 1
ATOM 3100 C C . GLU A 1 429 ? -24.253 17.054 95.377 1.00 41.41 438 GLU A C 1
ATOM 3101 O O . GLU A 1 429 ? -24.332 16.097 94.597 1.00 41.12 438 GLU A O 1
ATOM 3107 N N . LEU A 1 430 ? -23.537 18.147 95.094 1.00 41.56 439 LEU A N 1
ATOM 3108 C CA . LEU A 1 430 ? -22.795 18.237 93.838 1.00 38.05 439 LEU A CA 1
ATOM 3109 C C . LEU A 1 430 ? -21.756 17.128 93.734 1.00 38.11 439 LEU A C 1
ATOM 3110 O O . LEU A 1 430 ? -21.515 16.590 92.642 1.00 36.73 439 LEU A O 1
ATOM 3115 N N . LYS A 1 431 ? -21.117 16.791 94.856 1.00 36.68 440 LYS A N 1
ATOM 3116 C CA . LYS A 1 431 ? -20.108 15.733 94.878 1.00 38.08 440 LYS A CA 1
ATOM 3117 C C . LYS A 1 431 ? -20.734 14.370 94.608 1.00 38.97 440 LYS A C 1
ATOM 3118 O O . LYS A 1 431 ? -20.201 13.575 93.820 1.00 37.76 440 LYS A O 1
ATOM 3124 N N . ARG A 1 432 ? -21.867 14.079 95.257 1.00 36.31 441 ARG A N 1
ATOM 3125 C CA . ARG A 1 432 ? -22.566 12.825 94.995 1.00 38.12 441 ARG A CA 1
ATOM 3126 C C . ARG A 1 432 ? -22.977 12.731 93.532 1.00 36.90 441 ARG A C 1
ATOM 3127 O O . ARG A 1 432 ? -22.854 11.668 92.911 1.00 37.63 441 ARG A O 1
ATOM 3135 N N . ASN A 1 433 ? -23.452 13.839 92.961 1.00 35.81 442 ASN A N 1
ATOM 3136 C CA . ASN A 1 433 ? -23.833 13.825 91.548 1.00 35.18 442 ASN A CA 1
ATOM 3137 C C . ASN A 1 433 ? -22.623 13.561 90.664 1.00 36.07 442 ASN A C 1
ATOM 3138 O O . ASN A 1 433 ? -22.708 12.799 89.692 1.00 35.21 442 ASN A O 1
ATOM 3143 N N . ALA A 1 434 ? -21.481 14.175 90.990 1.00 33.98 443 ALA A N 1
ATOM 3144 C CA . ALA A 1 434 ? -20.273 13.952 90.204 1.00 34.37 443 ALA A CA 1
ATOM 3145 C C . ALA A 1 434 ? -19.845 12.492 90.265 1.00 33.84 443 ALA A C 1
ATOM 3146 O O . ALA A 1 434 ? -19.396 11.926 89.262 1.00 34.66 443 ALA A O 1
ATOM 3148 N N . ILE A 1 435 ? -19.995 11.859 91.435 1.00 34.37 444 ILE A N 1
ATOM 3149 C CA . ILE A 1 435 ? -19.624 10.453 91.560 1.00 35.33 444 ILE A CA 1
ATOM 3150 C C . ILE A 1 435 ? -20.561 9.567 90.747 1.00 34.44 444 ILE A C 1
ATOM 3151 O O . ILE A 1 435 ? -20.123 8.576 90.145 1.00 35.58 444 ILE A O 1
ATOM 3156 N N . LYS A 1 436 ? -21.848 9.921 90.682 1.00 32.76 445 LYS A N 1
ATOM 3157 C CA . LYS A 1 436 ? -22.770 9.157 89.845 1.00 33.74 445 LYS A CA 1
ATOM 3158 C C . LYS A 1 436 ? -22.368 9.247 88.381 1.00 33.59 445 LYS A C 1
ATOM 3159 O O . LYS A 1 436 ? -22.379 8.239 87.667 1.00 36.98 445 LYS A O 1
ATOM 3165 N N . TRP A 1 437 ? -21.975 10.437 87.921 1.00 32.70 446 TRP A N 1
ATOM 3166 C CA . TRP A 1 437 ? -21.542 10.559 86.527 1.00 32.65 446 TRP A CA 1
ATOM 3167 C C . TRP A 1 437 ? -20.231 9.824 86.290 1.00 34.38 446 TRP A C 1
ATOM 3168 O O . TRP A 1 437 ? -20.032 9.233 85.221 1.00 33.03 446 TRP A O 1
ATOM 3179 N N . LYS A 1 438 ? -19.312 9.880 87.260 1.00 32.46 447 LYS A N 1
ATOM 3180 C CA . LYS A 1 438 ? -18.067 9.114 87.165 1.00 34.23 447 LYS A CA 1
ATOM 3181 C C . LYS A 1 438 ? -18.362 7.642 86.901 1.00 35.33 447 LYS A C 1
ATOM 3182 O O . LYS A 1 438 ? -17.720 7.003 86.056 1.00 33.89 447 LYS A O 1
ATOM 3188 N N . GLU A 1 439 ? -19.342 7.098 87.627 1.00 34.71 448 GLU A N 1
ATOM 3189 C CA . GLU A 1 439 ? -19.744 5.704 87.476 1.00 35.79 448 GLU A CA 1
ATOM 3190 C C . GLU A 1 439 ? -20.295 5.436 86.083 1.00 35.55 448 GLU A C 1
ATOM 3191 O O . GLU A 1 439 ? -19.976 4.410 85.467 1.00 36.11 448 GLU A O 1
ATOM 3197 N N . LEU A 1 440 ? -21.111 6.352 85.559 1.00 33.80 449 LEU A N 1
ATOM 3198 C CA . LEU A 1 440 ? -21.649 6.147 84.216 1.00 33.13 449 LEU A CA 1
ATOM 3199 C C . LEU A 1 440 ? -20.563 6.288 83.160 1.00 33.06 449 LEU A C 1
ATOM 3200 O O . LEU A 1 440 ? -20.594 5.591 82.137 1.00 33.83 449 LEU A O 1
ATOM 3205 N N . ALA A 1 441 ? -19.598 7.186 83.378 1.00 29.60 450 ALA A N 1
ATOM 3206 C CA . ALA A 1 441 ? -18.500 7.301 82.419 1.00 32.85 450 ALA A CA 1
ATOM 3207 C C . ALA A 1 441 ? -17.631 6.049 82.437 1.00 35.49 450 ALA A C 1
ATOM 3208 O O . ALA A 1 441 ? -17.199 5.568 81.381 1.00 32.31 450 ALA A O 1
ATOM 3210 N N . LYS A 1 442 ? -17.383 5.494 83.631 1.00 33.45 451 LYS A N 1
ATOM 3211 C CA . LYS A 1 442 ? -16.668 4.225 83.733 1.00 35.21 451 LYS A CA 1
ATOM 3212 C C . LYS A 1 442 ? -17.394 3.119 82.982 1.00 36.21 451 LYS A C 1
ATOM 3213 O O . LYS A 1 442 ? -16.763 2.318 82.280 1.00 40.11 451 LYS A O 1
ATOM 3219 N N . GLU A 1 443 ? -18.721 3.064 83.119 1.00 34.55 452 GLU A N 1
ATOM 3220 C CA . GLU A 1 443 ? -19.513 2.088 82.382 1.00 36.45 452 GLU A CA 1
ATOM 3221 C C . GLU A 1 443 ? -19.305 2.236 80.885 1.00 34.66 452 GLU A C 1
ATOM 3222 O O . GLU A 1 443 ? -19.123 1.238 80.179 1.00 35.47 452 GLU A O 1
ATOM 3228 N N . ALA A 1 444 ? -19.308 3.478 80.392 1.00 34.44 453 ALA A N 1
ATOM 3229 C CA . ALA A 1 444 ? -19.255 3.710 78.949 1.00 33.09 453 ALA A CA 1
ATOM 3230 C C . ALA A 1 444 ? -17.941 3.248 78.334 1.00 34.97 453 ALA A C 1
ATOM 3231 O O . ALA A 1 444 ? -17.933 2.787 77.189 1.00 33.75 453 ALA A O 1
ATOM 3233 N N . VAL A 1 445 ? -16.824 3.372 79.055 1.00 34.16 454 VAL A N 1
ATOM 3234 C CA . VAL A 1 445 ? -15.524 3.035 78.486 1.00 36.69 454 VAL A CA 1
ATOM 3235 C C . VAL A 1 445 ? -15.077 1.631 78.844 1.00 39.18 454 VAL A C 1
ATOM 3236 O O . VAL A 1 445 ? -14.043 1.174 78.343 1.00 43.55 454 VAL A O 1
ATOM 3240 N N . SER A 1 446 ? -15.823 0.928 79.677 1.00 40.53 455 SER A N 1
ATOM 3241 C CA . SER A 1 446 ? -15.485 -0.447 79.998 1.00 44.07 455 SER A CA 1
ATOM 3242 C C . SER A 1 446 ? -16.209 -1.389 79.043 1.00 45.27 455 SER A C 1
ATOM 3243 O O . SER A 1 446 ? -17.094 -0.985 78.282 1.00 42.70 455 SER A O 1
ATOM 3246 N N . GLU A 1 447 ? -15.815 -2.660 79.081 1.00 46.41 456 GLU A N 1
ATOM 3247 C CA . GLU A 1 447 ? -16.333 -3.620 78.114 1.00 49.28 456 GLU A CA 1
ATOM 3248 C C . GLU A 1 447 ? -17.853 -3.695 78.196 1.00 45.64 456 GLU A C 1
ATOM 3249 O O . GLU A 1 447 ? -18.431 -3.723 79.283 1.00 42.24 456 GLU A O 1
ATOM 3255 N N . GLY A 1 448 ? -18.505 -3.670 77.032 1.00 45.75 457 GLY A N 1
ATOM 3256 C CA . GLY A 1 448 ? -19.948 -3.622 76.960 1.00 40.63 457 GLY A CA 1
ATOM 3257 C C . GLY A 1 448 ? -20.555 -2.232 76.999 1.00 39.88 457 GLY A C 1
ATOM 3258 O O . GLY A 1 448 ? -21.753 -2.094 76.718 1.00 40.89 457 GLY A O 1
ATOM 3259 N N . GLY A 1 449 ? -19.775 -1.194 77.349 1.00 38.03 458 GLY A N 1
ATOM 3260 C CA . GLY A 1 449 ? -20.307 0.154 77.409 1.00 37.30 458 GLY A CA 1
ATOM 3261 C C . GLY A 1 449 ? -20.414 0.807 76.035 1.00 35.60 458 GLY A C 1
ATOM 3262 O O . GLY A 1 449 ? -19.811 0.357 75.055 1.00 36.04 458 GLY A O 1
ATOM 3263 N N . SER A 1 450 ? -21.185 1.904 75.974 1.00 34.03 459 SER A N 1
ATOM 3264 C CA . SER A 1 450 ? -21.511 2.505 74.672 1.00 32.79 459 SER A CA 1
ATOM 3265 C C . SER A 1 450 ? -20.273 3.009 73.938 1.00 32.67 459 SER A C 1
ATOM 3266 O O . SER A 1 450 ? -20.187 2.900 72.708 1.00 31.58 459 SER A O 1
ATOM 3269 N N . SER A 1 451 ? -19.324 3.606 74.655 1.00 30.75 460 SER A N 1
ATOM 3270 C CA . SER A 1 451 ? -18.151 4.154 73.979 1.00 31.50 460 SER A CA 1
ATOM 3271 C C . SER A 1 451 ? -17.165 3.059 73.600 1.00 31.87 460 SER A C 1
ATOM 3272 O O . SER A 1 451 ? -16.542 3.116 72.532 1.00 31.30 460 SER A O 1
ATOM 3275 N N . CYS A 1 452 ? -16.998 2.066 74.473 1.00 32.74 461 CYS A N 1
ATOM 3276 C CA . CYS A 1 452 ? -16.193 0.901 74.127 1.00 34.84 461 CYS A CA 1
ATOM 3277 C C . CYS A 1 452 ? -16.758 0.201 72.896 1.00 34.74 461 CYS A C 1
ATOM 3278 O O . CYS A 1 452 ? -16.018 -0.132 71.962 1.00 36.18 461 CYS A O 1
ATOM 3281 N N . ASN A 1 453 ? -18.072 -0.038 72.878 1.00 34.19 462 ASN A N 1
ATOM 3282 C CA . ASN A 1 453 ? -18.686 -0.645 71.698 1.00 35.27 462 ASN A CA 1
ATOM 3283 C C . ASN A 1 453 ? -18.448 0.209 70.456 1.00 33.77 462 ASN A C 1
ATOM 3284 O O . ASN A 1 453 ? -18.147 -0.323 69.377 1.00 34.38 462 ASN A O 1
ATOM 3289 N N . ASN A 1 454 ? -18.547 1.536 70.586 1.00 30.86 463 ASN A N 1
ATOM 3290 C CA . ASN A 1 454 ? -18.427 2.380 69.396 1.00 31.68 463 ASN A CA 1
ATOM 3291 C C . ASN A 1 454 ? -16.988 2.435 68.891 1.00 33.92 463 ASN A C 1
ATOM 3292 O O . ASN A 1 454 ? -16.758 2.474 67.676 1.00 32.38 463 ASN A O 1
ATOM 3297 N N . ILE A 1 455 ? -16.004 2.435 69.797 1.00 28.91 464 ILE A N 1
ATOM 3298 C CA . ILE A 1 455 ? -14.613 2.360 69.353 1.00 33.36 464 ILE A CA 1
ATOM 3299 C C . ILE A 1 455 ? -14.342 1.008 68.698 1.00 36.05 464 ILE A C 1
ATOM 3300 O O . ILE A 1 455 ? -13.609 0.922 67.703 1.00 33.12 464 ILE A O 1
ATOM 3305 N N . GLN A 1 456 ? -14.943 -0.064 69.232 1.00 35.46 465 GLN A N 1
ATOM 3306 C CA . GLN A 1 456 ? -14.850 -1.378 68.592 1.00 37.09 465 GLN A CA 1
ATOM 3307 C C . GLN A 1 456 ? -15.460 -1.372 67.194 1.00 36.83 465 GLN A C 1
ATOM 3308 O O . GLN A 1 456 ? -14.882 -1.933 66.252 1.00 37.31 465 GLN A O 1
ATOM 3314 N N . GLU A 1 457 ? -16.652 -0.780 67.044 1.00 34.41 466 GLU A N 1
ATOM 3315 C CA . GLU A 1 457 ? -17.275 -0.719 65.720 1.00 36.99 466 GLU A CA 1
ATOM 3316 C C . GLU A 1 457 ? -16.400 0.051 64.744 1.00 36.81 466 GLU A C 1
ATOM 3317 O O . GLU A 1 457 ? -16.235 -0.355 63.586 1.00 34.68 466 GLU A O 1
ATOM 3323 N N . PHE A 1 458 ? -15.818 1.163 65.196 1.00 33.63 467 PHE A N 1
ATOM 3324 C CA . PHE A 1 458 ? -14.940 1.943 64.326 1.00 33.66 467 PHE A CA 1
ATOM 3325 C C . PHE A 1 458 ? -13.708 1.132 63.931 1.00 36.20 467 PHE A C 1
ATOM 3326 O O . PHE A 1 458 ? -13.335 1.072 62.752 1.00 34.12 467 PHE A O 1
ATOM 3334 N N . SER A 1 459 ? -13.074 0.484 64.910 1.00 33.90 468 SER A N 1
ATOM 3335 C CA . SER A 1 459 ? -11.890 -0.322 64.631 1.00 35.43 468 SER A CA 1
ATOM 3336 C C . SER A 1 459 ? -12.202 -1.445 63.647 1.00 39.50 468 SER A C 1
ATOM 3337 O O . SER A 1 459 ? -11.442 -1.685 62.700 1.00 39.88 468 SER A O 1
ATOM 3340 N N . SER A 1 460 ? -13.319 -2.147 63.863 1.00 37.34 469 SER A N 1
ATOM 3341 C CA . SER A 1 460 ? -13.678 -3.275 63.006 1.00 40.10 469 SER A CA 1
ATOM 3342 C C . SER A 1 460 ? -14.004 -2.814 61.589 1.00 41.54 469 SER A C 1
ATOM 3343 O O . SER A 1 460 ? -13.658 -3.493 60.614 1.00 43.52 469 SER A O 1
ATOM 3346 N N . SER A 1 461 ? -14.668 -1.663 61.459 1.00 38.24 470 SER A N 1
ATOM 3347 C CA . SER A 1 461 ? -14.951 -1.094 60.142 1.00 40.67 470 SER A CA 1
ATOM 3348 C C . SER A 1 461 ? -13.681 -0.914 59.315 1.00 43.97 470 SER A C 1
ATOM 3349 O O . SER A 1 461 ? -13.701 -1.079 58.087 1.00 40.76 470 SER A O 1
ATOM 3352 N N . LEU A 1 462 ? -12.566 -0.569 59.965 1.00 44.18 471 LEU A N 1
ATOM 3353 C CA . LEU A 1 462 ? -11.311 -0.351 59.250 1.00 44.90 471 LEU A CA 1
ATOM 3354 C C . LEU A 1 462 ? -10.623 -1.643 58.827 1.00 50.39 471 LEU A C 1
ATOM 3355 O O . LEU A 1 462 ? -9.664 -1.590 58.047 1.00 47.96 471 LEU A O 1
ATOM 3360 N N . LEU A 1 463 ? -11.094 -2.795 59.289 1.00 50.97 472 LEU A N 1
ATOM 3361 C CA . LEU A 1 463 ? -10.473 -4.071 58.944 1.00 49.42 472 LEU A CA 1
ATOM 3362 C C . LEU A 1 463 ? -11.204 -4.790 57.807 1.00 50.87 472 LEU A C 1
ATOM 3363 O O . LEU A 1 463 ? -12.379 -4.525 57.534 1.00 55.04 472 LEU A O 1
#

Foldseek 3Di:
DEEEEEFDAFCLGVQQSLLLVLVVVVVPYAYEYEYEPLSVVQFDDAVLSNHHYDYFHQQAPDVSVVSCLVPVPPSVVSSLVRCLVGVLVVLVVQCVDPPRYAEYEYELLNVVCCVSQVVSNHAYEYEYSAALQLLQVLCCCLVVVDHLCDDDPQAPRDDPLLHFFLVLSPVCSVVVSVSSNCSCVPVVPHPAYEYADACVLRVRSVVVVCVVDPYAYQHPSQDSNSDRGDAVEVVVVVVLVVADFQFEEEEEAGGDDADALVLQAQVQVLVLVLVTAYEYAQAPVRVVSHPDCRQPPSNVVRYHYHNHHPLLVVLLRRRHNAYAYLQRPVNLRSNLLNLHAYEHDHDGGNSSNSQVCSCPPLNQADYFDPSGGSVSVNVRVCCQRPDPSNVVSSVSSVVSNVLSVQQCDPPHRNVVSSVVVSVVSD

Sequence (426 aa):
IHILAFPFPAKGHINPLLHLCNRLASKGFKITLITTVSTLKSVKTSKANGIDIESIPDGIPQQIITVMEMNMELYFKQFKASAIENTTKLIQKLKTKNPLPKVLIYDSSMPWILEVAHEQGLLGASFFTQPCSVSAIYYHMLQGTIKLMVSLPYLPLLEIKDLPGVQQFEDNSEAVAELLADQFSNIDDVDYVLFNTFDALEIEVVNWMGSKWPILTVGPTAPSINYLFETNTEVCMKWLDQREIDTVIYVSFGSLASLTEEQMEQVSQALIRSNCYFLWVVREEEENKLPKDFKETTSKKKGLVINWCPQLDVLAHKSVACFMTHCGWNSTLEALCSGVPMICMPQWADQTTNAKLIEHVWKIGVGVNKIVKREEIEDCIRQVIESERGKELKRNAIKWKELAKEAVSEGGSSCNNIQEFSSSLL

Radius of gyration: 20.97 Å; Cα contacts (8 Å, |Δi|>4): 797; chains: 1; bounding box: 45×47×56 Å

Organism: Catharanthus roseus (NCBI:txid4058)

Solvent-accessible surface area: 18088 Å² total; per-residue (Å²): 72,7,0,0,0,1,4,19,8,7,45,27,44,5,37,2,0,2,9,2,0,15,62,0,37,101,84,64,16,72,5,1,2,0,5,2,62,15,13,71,124,45,22,125,77,40,195,75,18,67,17,60,46,32,52,4,70,25,26,16,70,183,117,5,34,64,13,4,60,142,58,27,94,83,40,24,101,69,1,74,62,22,2,47,106,22,0,39,128,13,0,99,95,5,82,112,96,137,58,71,6,92,0,0,0,0,1,0,7,0,9,18,0,5,94,0,0,79,135,18,70,8,68,0,0,5,0,2,8,17,0,0,8,0,0,0,2,2,28,14,25,62,103,35,93,26,160,128,146,20,90,14,63,124,22,41,96,1,76,116,133,9,21,7,8,4,69,79,45,140,145,33,21,147,17,18,18,105,21,21,10,49,7,6,62,31,12,122,93,20,59,28,4,1,0,4,0,0,47,34,4,12,108,107,3,16,107,35,0,40,91,92,18,125,23,18,3,2,0,9,0,15,108,112,67,38,34,2,13,96,12,33,59,135,85,0,42,143,35,0,105,127,49,138,127,68,41,0,0,1,0,4,12,12,20,66,5,60,11,72,111,105,16,7,73,32,0,2,61,0,0,61,120,30,103,18,53,0,0,4,10,7,26,123,79,17,51,131,60,21,38,195,62,4,75,88,82,65,2,130,147,41,5,25,11,21,58,48,6,0,32,32,56,0,3,65,35,133,1,3,13,0,0,0,0,18,0,11,7,27,10,0,3,21,0,0,29,31,0,4,1,0,0,0,2,35,43,58,12,21,6,18,2,0,11,24,5,0,46,94,64,7,110,0,0,5,22,22,93,184,89,5,118,59,91,42,0,26,55,0,4,116,51,11,46,114,42,110,107,2,104,74,1,59,122,13,0,68,127,38,67,93,68,2,123,112,5,43,44,172,62,6,36,0,29,78,25,14,90,107,4,5,66,64,18,154

InterPro domains:
  IPR002213 UDP-glucuronosyl/UDP-glucosyltransferase [PF00201] (288-445)
  IPR002213 UDP-glucuronosyl/UDP-glucosyltransferase [cd03784] (14-453)
  IPR035595 UDP-glycosyltransferase family, conserved site [PS00375] (349-392)
  IPR058980 Glycosyltransferase, N-terminal domain [PF26168] (13-66)

B-factor: mean 39.08, std 11.27, range [19.87, 80.19]